Protein AF-0000000080260366 (afdb_homodimer)

Foldseek 3Di:
DLVVQLVVLVVQLVVLVVVLCCLVQALCPLPDPPVVHDPVSVVVNVVVCVVLLQLCSQVVDPVSVVLSVCCVPPVNVVSVVSNVLSVVQNVLSVLVVVVVCDPVSVVVNLPSLVVVLVSLLVQLVSLLVNLVVSLCCLQPPPCPPTPGHDDDNVSSVVVSVVSVVSNVVSPVSNVCSVPPSPRPDVCPVVVVVVVVVVVVVVVD/DLVVQLVVLVVQLVVLVVVLCCLVQALCPLPDPPVVHDPVSVVVNVVVCVVLLQLCSQVVDPVSVVLSVCCVPPVNVVSVVSNVLSVVQNVLSVLVVVVVCDPVSVVVNLPSLVVVLVSLLVQLVSLLVNLVVSLCCLQPPPCPPTPGHDDDNVSSVVVSVVSVVSNVVSPCSNVCSVPPSPRPDVCPVVVVVVVVVVVVVVVD

Solvent-accessible surface area (backbone atoms only — not comparable to full-atom values): 21091 Å² total; per-residue (Å²): 109,54,63,59,50,32,52,51,24,47,50,48,23,51,50,24,56,57,46,40,55,46,45,66,63,51,57,39,56,78,79,42,66,68,86,81,51,56,70,68,52,54,47,53,53,50,49,48,34,70,72,51,22,39,37,59,79,59,57,49,46,44,35,55,47,39,52,47,50,46,38,62,71,50,46,42,61,41,24,56,54,47,23,54,51,20,49,50,48,34,52,44,39,54,44,62,72,38,89,74,54,45,72,67,54,56,58,56,47,45,51,56,49,46,66,44,30,60,62,38,37,50,49,12,40,39,38,36,59,52,28,47,20,51,31,37,28,53,70,65,48,83,60,76,92,52,88,37,54,57,89,46,70,68,42,27,50,51,50,30,46,57,42,42,53,50,26,52,51,17,46,49,45,25,50,41,39,69,68,66,45,59,49,69,59,83,43,52,62,48,50,46,46,45,49,46,51,54,51,50,55,68,72,97,109,53,62,59,50,31,52,51,24,47,51,49,24,52,49,24,57,58,47,41,58,45,44,65,63,52,57,38,56,78,79,43,67,69,84,82,51,54,70,67,52,54,48,52,54,48,49,48,34,69,73,52,24,39,37,60,78,60,57,49,46,43,35,55,48,39,52,47,50,47,38,61,71,52,45,43,60,41,25,56,54,47,24,54,51,20,50,51,47,33,51,45,38,55,44,61,71,37,88,74,53,46,73,66,54,57,58,56,48,45,51,56,49,47,66,44,30,60,62,38,35,49,49,12,40,39,37,36,59,54,28,47,21,52,32,38,27,54,70,64,47,83,59,76,92,50,87,38,55,56,89,45,69,67,42,27,51,52,48,28,45,57,42,43,53,50,25,51,52,16,46,48,45,25,49,42,40,69,70,66,44,59,49,70,60,83,43,51,63,48,50,46,44,45,48,46,49,53,49,52,54,68,71,97

Organism: Ramazzottius varieornatus (NCBI:txid947166)

Nearest PDB structures (foldseek):
  7mfi-assembly2_C  TM=9.623E-01  e=1.686E-08  Bos taurus
  7m96-assembly1_A  TM=9.309E-01  e=1.144E-08  Bos taurus
  7m94-assembly1_A  TM=9.593E-01  e=3.489E-08  Bos taurus
  7mfi-assembly1_A  TM=9.374E-01  e=2.609E-08  Bos taurus
  7mfi-assembly2_C  TM=9.623E-01  e=1.911E-08  Bos taurus

Radius of gyration: 25.27 Å; Cα contacts (8 Å, |Δi|>4): 457; chains: 2; bounding box: 55×74×51 Å

InterPro domains:
  IPR016964 Sigma intracellular receptor 2 [PIRSF031032] (3-179)
  IPR033118 EXPERA domain [PF05241] (47-176)
  IPR033118 EXPERA domain [PS51751] (8-174)
  IPR051987 Sigma-2 receptor-like [PTHR31204] (3-183)

Secondary structure (DSSP, 8-state):
-HHHHHHHHHHHHHHHHHHHHHHHHTGGGGTS-GGGS-HHHHHHHHHHHHHH--HHHHH--HHHHHHHHHIIIIIHHHHHHHHHHHHHHHHHHHHHHSTT--HHHHHHHHHHHHHHHHHHHHHHHHHHHHHHHHHHHHHH---TT-SS--SSHHHHHHHHHHHHHHHHHHHHHHHIIIIIS------HHHHHHHHHHHHHHHH-/-HHHHHHHHHHHHHHHHHHHHHHHHTGGGGTS-GGGS-HHHHHHHHHHHHHH--HHHHH--HHHHHHHHHIIIIIHHHHHHHHHHHHHHHHHHHHHHSTT--HHHHHHHHHHHHHHHHHHHHHHHHHHHHHHHHHHHHHH---TT-SS--SSHHHHHHHHHHHHHHHHHHHHHHHIIIIIS------HHHHHHHHHHHHHHHH-

Structure (mmCIF, N/CA/C/O backbone):
data_AF-0000000080260366-model_v1
#
loop_
_entity.id
_entity.type
_entity.pdbx_description
1 polymer 'Sigma intracellular receptor 2'
#
loop_
_atom_site.group_PDB
_atom_site.id
_atom_site.type_symbol
_atom_site.label_atom_id
_atom_site.label_alt_id
_atom_site.label_comp_id
_atom_site.label_asym_id
_atom_site.label_entity_id
_atom_site.label_seq_id
_atom_site.pdbx_PDB_ins_code
_atom_site.Cartn_x
_atom_site.Cartn_y
_atom_site.Cartn_z
_atom_site.occupancy
_atom_site.B_iso_or_equiv
_atom_site.auth_seq_id
_atom_site.auth_comp_id
_atom_site.auth_asym_id
_atom_site.auth_atom_id
_atom_site.pdbx_PDB_model_num
ATOM 1 N N . MET A 1 1 ? -20.438 24.812 -2.152 1 64.56 1 MET A N 1
ATOM 2 C CA . MET A 1 1 ? -19.266 24.188 -1.558 1 64.56 1 MET A CA 1
ATOM 3 C C . MET A 1 1 ? -19.672 23.266 -0.408 1 64.56 1 MET A C 1
ATOM 5 O O . MET A 1 1 ? -19.203 22.125 -0.322 1 64.56 1 MET A O 1
ATOM 9 N N . ALA A 1 2 ? -20.688 23.719 0.215 1 70.38 2 ALA A N 1
ATOM 10 C CA . ALA A 1 2 ? -21.172 22.922 1.343 1 70.38 2 ALA A CA 1
ATOM 11 C C . ALA A 1 2 ? -21.938 21.703 0.863 1 70.38 2 ALA A C 1
ATOM 13 O O . ALA A 1 2 ? -21.781 20.609 1.421 1 70.38 2 ALA A O 1
ATOM 14 N N . SER A 1 3 ? -22.594 21.875 -0.215 1 75.62 3 SER A N 1
ATOM 15 C CA . SER A 1 3 ? -23.375 20.766 -0.734 1 75.62 3 SER A CA 1
ATOM 16 C C . SER A 1 3 ? -22.469 19.656 -1.281 1 75.62 3 SER A C 1
ATOM 18 O O . SER A 1 3 ? -22.734 18.469 -1.064 1 75.62 3 SER A O 1
ATOM 20 N N . PHE A 1 4 ? -21.5 20.078 -1.993 1 81.81 4 PHE A N 1
ATOM 21 C CA . PHE A 1 4 ? -20.562 19.109 -2.557 1 81.81 4 PHE A CA 1
ATOM 22 C C . PHE A 1 4 ? -19.828 18.359 -1.45 1 81.81 4 PHE A C 1
ATOM 24 O O . PHE A 1 4 ? -19.625 17.156 -1.547 1 81.81 4 PHE A O 1
ATOM 31 N N . ARG A 1 5 ? -19.484 19.094 -0.458 1 82.75 5 ARG A N 1
ATOM 32 C CA . ARG A 1 5 ? -18.797 18.469 0.668 1 82.75 5 ARG A CA 1
ATOM 33 C C . ARG A 1 5 ? -19.719 17.484 1.395 1 82.75 5 ARG A C 1
ATOM 35 O O . ARG A 1 5 ? -19.266 16.406 1.817 1 82.75 5 ARG A O 1
ATOM 42 N N . ARG A 1 6 ? -20.906 17.875 1.489 1 87.5 6 ARG A N 1
ATOM 43 C CA . ARG A 1 6 ? -21.875 17 2.127 1 87.5 6 ARG A CA 1
ATOM 44 C C . ARG A 1 6 ? -22.078 15.727 1.306 1 87.5 6 ARG A C 1
ATOM 46 O O . ARG A 1 6 ? -22.156 14.625 1.86 1 87.5 6 ARG A O 1
ATOM 53 N N . ALA A 1 7 ? -22.234 15.891 0.052 1 92.75 7 ALA A N 1
ATOM 54 C CA . ALA A 1 7 ? -22.391 14.734 -0.833 1 92.75 7 ALA A CA 1
ATOM 55 C C . ALA A 1 7 ? -21.188 13.805 -0.747 1 92.75 7 ALA A C 1
ATOM 57 O O . ALA A 1 7 ? -21.344 12.586 -0.702 1 92.75 7 ALA A O 1
ATOM 58 N N . ARG A 1 8 ? -20.047 14.383 -0.772 1 92.56 8 ARG A N 1
ATOM 59 C CA . ARG A 1 8 ? -18.812 13.617 -0.675 1 92.56 8 ARG A CA 1
ATOM 60 C C . ARG A 1 8 ? -18.734 12.852 0.642 1 92.56 8 ARG A C 1
ATOM 62 O O . ARG A 1 8 ? -18.469 11.648 0.652 1 92.56 8 ARG A O 1
ATOM 69 N N . ASP A 1 9 ? -19 13.555 1.718 1 93.31 9 ASP A N 1
ATOM 70 C CA . ASP A 1 9 ? -18.938 12.914 3.025 1 93.31 9 ASP A CA 1
ATOM 71 C C . ASP A 1 9 ? -20.031 11.859 3.18 1 93.31 9 ASP A C 1
ATOM 73 O O . ASP A 1 9 ? -19.828 10.836 3.844 1 93.31 9 ASP A O 1
ATOM 77 N N . THR A 1 10 ? -21.141 12.133 2.58 1 96 10 THR A N 1
ATOM 78 C CA . THR A 1 10 ? -22.203 11.133 2.57 1 96 10 THR A CA 1
ATOM 79 C C . THR A 1 10 ? -21.766 9.883 1.806 1 96 10 THR A C 1
ATOM 81 O O . THR A 1 10 ? -21.984 8.766 2.26 1 96 10 THR A O 1
ATOM 84 N N . PHE A 1 11 ? -21.156 10.07 0.649 1 97.12 11 PHE A N 1
ATOM 85 C CA . PHE A 1 11 ? -20.625 8.961 -0.125 1 97.12 11 PHE A CA 1
ATOM 86 C C . PHE A 1 11 ? -19.641 8.148 0.705 1 97.12 11 PHE A C 1
ATOM 88 O O . PHE A 1 11 ? -19.703 6.918 0.733 1 97.12 11 PHE A O 1
ATOM 95 N N . TYR A 1 12 ? -18.734 8.844 1.365 1 96.81 12 TYR A N 1
ATOM 96 C CA . TYR A 1 12 ? -17.734 8.156 2.189 1 96.81 12 TYR A CA 1
ATOM 97 C C . TYR A 1 12 ? -18.422 7.363 3.301 1 96.81 12 TYR A C 1
ATOM 99 O O . TYR A 1 12 ? -18.047 6.215 3.566 1 96.81 12 TYR A O 1
ATOM 107 N N . ALA A 1 13 ? -19.406 7.973 3.967 1 97.19 13 ALA A N 1
ATOM 108 C CA . ALA A 1 13 ? -20.109 7.305 5.062 1 97.19 13 ALA A CA 1
ATOM 109 C C . ALA A 1 13 ? -20.781 6.02 4.582 1 97.19 13 ALA A C 1
ATOM 111 O O . ALA A 1 13 ? -20.672 4.977 5.234 1 97.19 13 ALA A O 1
ATOM 112 N N . ILE A 1 14 ? -21.422 6.074 3.473 1 98 14 ILE A N 1
ATOM 113 C CA . ILE A 1 14 ? -22.094 4.91 2.912 1 98 14 ILE A CA 1
ATOM 114 C C . ILE A 1 14 ? -21.078 3.842 2.541 1 98 14 ILE A C 1
ATOM 116 O O . ILE A 1 14 ? -21.281 2.658 2.816 1 98 14 ILE A O 1
ATOM 120 N N . TYR A 1 15 ? -20.031 4.223 1.928 1 98.25 15 TYR A N 1
ATOM 121 C CA . TYR A 1 15 ? -18.969 3.305 1.525 1 98.25 15 TYR A CA 1
ATOM 122 C C . TYR A 1 15 ? -18.406 2.553 2.729 1 98.25 15 TYR A C 1
ATOM 124 O O . TYR A 1 15 ? -18.297 1.326 2.703 1 98.25 15 TYR A O 1
ATOM 132 N N . TYR A 1 16 ? -18.031 3.287 3.771 1 98.12 16 TYR A N 1
ATOM 133 C CA . TYR A 1 16 ? -17.453 2.652 4.953 1 98.12 16 TYR A CA 1
ATOM 134 C C . TYR A 1 16 ? -18.469 1.747 5.637 1 98.12 16 TYR A C 1
ATOM 136 O O . TYR A 1 16 ? -18.125 0.656 6.098 1 98.12 16 TYR A O 1
ATOM 144 N N . LEU A 1 17 ? -19.703 2.248 5.637 1 97.62 17 LEU A N 1
ATOM 145 C CA . LEU A 1 17 ? -20.75 1.486 6.289 1 97.62 17 LEU A CA 1
ATOM 146 C C . LEU A 1 17 ? -20.984 0.156 5.578 1 97.62 17 LEU A C 1
ATOM 148 O O . LEU A 1 17 ? -21.109 -0.884 6.227 1 97.62 17 LEU A O 1
ATOM 152 N N . ILE A 1 18 ? -20.969 0.14 4.262 1 96.94 18 ILE A N 1
ATOM 153 C CA . ILE A 1 18 ? -21.25 -1.059 3.477 1 96.94 18 ILE A CA 1
ATOM 154 C C . ILE A 1 18 ? -20.047 -1.987 3.502 1 96.94 18 ILE A C 1
ATOM 156 O O . ILE A 1 18 ? -20.188 -3.211 3.551 1 96.94 18 ILE A O 1
ATOM 160 N N . HIS A 1 19 ? -18.891 -1.438 3.459 1 97.12 19 HIS A N 1
ATOM 161 C CA . HIS A 1 19 ? -17.672 -2.236 3.357 1 97.12 19 HIS A CA 1
ATOM 162 C C . HIS A 1 19 ? -17.359 -2.939 4.676 1 97.12 19 HIS A C 1
ATOM 164 O O . HIS A 1 19 ? -16.734 -4.008 4.684 1 97.12 19 HIS A O 1
ATOM 170 N N . LEU A 1 20 ? -17.844 -2.348 5.754 1 97.5 20 LEU A N 1
ATOM 171 C CA . LEU A 1 20 ? -17.562 -2.895 7.078 1 97.5 20 LEU A CA 1
ATOM 172 C C . LEU A 1 20 ? -18.125 -4.305 7.211 1 97.5 20 LEU A C 1
ATOM 174 O O . LEU A 1 20 ? -17.375 -5.258 7.441 1 97.5 20 LEU A O 1
ATOM 178 N N . PRO A 1 21 ? -19.391 -4.578 6.984 1 96.62 21 PRO A N 1
ATOM 179 C CA . PRO A 1 21 ? -19.875 -5.949 7.105 1 96.62 21 PRO A CA 1
ATOM 180 C C . PRO A 1 21 ? -19.344 -6.871 6.012 1 96.62 21 PRO A C 1
ATOM 182 O O . PRO A 1 21 ? -19.156 -8.062 6.246 1 96.62 21 PRO A O 1
ATOM 185 N N . ILE A 1 22 ? -19.078 -6.379 4.84 1 96.5 22 ILE A N 1
ATOM 186 C CA . ILE A 1 22 ? -18.547 -7.199 3.758 1 96.5 22 ILE A CA 1
ATOM 187 C C . ILE A 1 22 ? -17.172 -7.738 4.152 1 96.5 22 ILE A C 1
ATOM 189 O O . ILE A 1 22 ? -16.891 -8.93 3.988 1 96.5 22 ILE A O 1
ATOM 193 N N . SER A 1 23 ? -16.328 -6.848 4.68 1 97.88 23 SER A N 1
ATOM 194 C CA . SER A 1 23 ? -14.984 -7.262 5.09 1 97.88 23 SER A CA 1
ATOM 195 C C . SER A 1 23 ? -15.047 -8.258 6.246 1 97.88 23 SER A C 1
ATOM 197 O O . SER A 1 23 ? -14.352 -9.273 6.234 1 97.88 23 SER A O 1
ATOM 199 N N . ILE A 1 24 ? -15.945 -8.078 7.184 1 97.81 24 ILE A N 1
ATOM 200 C CA . ILE A 1 24 ? -15.992 -8.875 8.406 1 97.81 24 ILE A CA 1
ATOM 201 C C . ILE A 1 24 ? -16.672 -10.211 8.117 1 97.81 24 ILE A C 1
ATOM 203 O O . ILE A 1 24 ? -16.266 -11.25 8.641 1 97.81 24 ILE A O 1
ATOM 207 N N . LEU A 1 25 ? -17.656 -10.211 7.211 1 97.69 25 LEU A N 1
ATOM 208 C CA . LEU A 1 25 ? -18.484 -11.398 7.051 1 97.69 25 LEU A CA 1
ATOM 209 C C . LEU A 1 25 ? -18.047 -12.211 5.84 1 97.69 25 LEU A C 1
ATOM 211 O O . LEU A 1 25 ? -18.281 -13.422 5.781 1 97.69 25 LEU A O 1
ATOM 215 N N . PHE A 1 26 ? -17.406 -11.562 4.891 1 97.5 26 PHE A N 1
ATOM 216 C CA . PHE A 1 26 ? -17.094 -12.273 3.65 1 97.5 26 PHE A CA 1
ATOM 217 C C . PHE A 1 26 ? -15.594 -12.391 3.453 1 97.5 26 PHE A C 1
ATOM 219 O O . PHE A 1 26 ? -15.055 -13.5 3.436 1 97.5 26 PHE A O 1
ATOM 226 N N . ASP A 1 27 ? -14.906 -11.258 3.447 1 97.88 27 ASP A N 1
ATOM 227 C CA . ASP A 1 27 ? -13.469 -11.305 3.191 1 97.88 27 ASP A CA 1
ATOM 228 C C . ASP A 1 27 ? -12.734 -12.062 4.301 1 97.88 27 ASP A C 1
ATOM 230 O O . ASP A 1 27 ? -11.75 -12.758 4.039 1 97.88 27 ASP A O 1
ATOM 234 N N . SER A 1 28 ? -13.242 -11.984 5.461 1 98.31 28 SER A N 1
ATOM 235 C CA . SER A 1 28 ? -12.57 -12.602 6.602 1 98.31 28 SER A CA 1
ATOM 236 C C . SER A 1 28 ? -12.625 -14.125 6.52 1 98.31 28 SER A C 1
ATOM 238 O O . SER A 1 28 ? -11.844 -14.82 7.172 1 98.31 28 SER A O 1
ATOM 240 N N . GLN A 1 29 ? -13.508 -14.703 5.699 1 98.38 29 GLN A N 1
ATOM 241 C CA . GLN A 1 29 ? -13.617 -16.141 5.52 1 98.38 29 GLN A CA 1
ATOM 242 C C . GLN A 1 29 ? -12.328 -16.734 4.953 1 98.38 29 GLN A C 1
ATOM 244 O O . GLN A 1 29 ? -12.07 -17.922 5.094 1 98.38 29 GLN A O 1
ATOM 249 N N . LEU A 1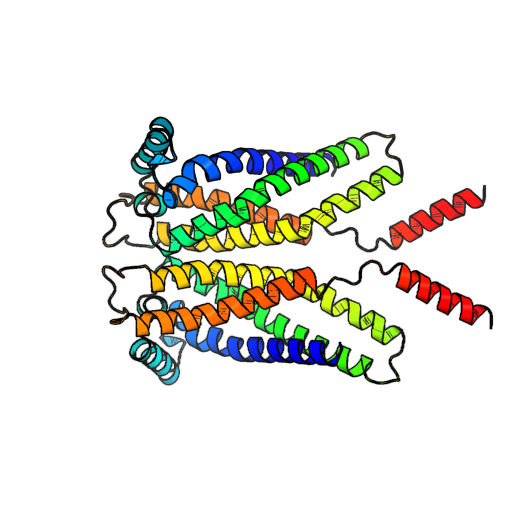 30 ? -11.547 -15.906 4.367 1 98.06 30 LEU A N 1
ATOM 250 C CA . LEU A 1 30 ? -10.328 -16.375 3.715 1 98.06 30 LEU A CA 1
ATOM 251 C C . LEU A 1 30 ? -9.227 -16.625 4.738 1 98.06 30 LEU A C 1
ATOM 253 O O . LEU A 1 30 ? -8.25 -17.328 4.445 1 98.06 30 LEU A O 1
ATOM 257 N N . ILE A 1 31 ? -9.375 -16.062 5.93 1 97.75 31 ILE A N 1
ATOM 258 C CA . ILE A 1 31 ? -8.242 -16.188 6.84 1 97.75 31 ILE A CA 1
ATOM 259 C C . ILE A 1 31 ? -8.703 -16.812 8.156 1 97.75 31 ILE A C 1
ATOM 261 O O . ILE A 1 31 ? -7.875 -17.219 8.977 1 97.75 31 ILE A O 1
ATOM 265 N N . PHE A 1 32 ? -9.953 -16.938 8.398 1 97.94 32 PHE A N 1
ATOM 266 C CA . PHE A 1 32 ? -10.453 -17.547 9.625 1 97.94 32 PHE A CA 1
ATOM 267 C C . PHE A 1 32 ? -11.102 -18.891 9.336 1 97.94 32 PHE A C 1
ATOM 269 O O . PHE A 1 32 ? -11.508 -19.156 8.203 1 97.94 32 PHE A O 1
ATOM 276 N N . PRO A 1 33 ? -11.227 -19.719 10.352 1 97.62 33 PRO A N 1
ATOM 277 C CA . PRO A 1 33 ? -11.859 -21.031 10.148 1 97.62 33 PRO A CA 1
ATOM 278 C C . PRO A 1 33 ? -13.305 -20.922 9.68 1 97.62 33 PRO A C 1
ATOM 280 O O . PRO A 1 33 ? -14.039 -20.031 10.148 1 97.62 33 PRO A O 1
ATOM 283 N N . MET A 1 34 ? -13.648 -21.812 8.844 1 95.75 34 MET A N 1
ATOM 284 C CA . MET A 1 34 ? -14.992 -21.812 8.273 1 95.75 34 MET A CA 1
ATOM 285 C C . MET A 1 34 ? -16.047 -22.016 9.352 1 95.75 34 MET A C 1
ATOM 287 O O . MET A 1 34 ? -17.188 -21.578 9.203 1 95.75 34 MET A O 1
ATOM 291 N N . SER A 1 35 ? -15.711 -22.609 10.438 1 97.31 35 SER A N 1
ATOM 292 C CA . SER A 1 35 ? -16.641 -22.906 11.523 1 97.31 35 SER A CA 1
ATOM 293 C C . SER A 1 35 ? -17.125 -21.625 12.195 1 97.31 35 SER A C 1
ATOM 295 O O . SER A 1 35 ? -18.125 -21.656 12.922 1 97.31 35 SER A O 1
ATOM 297 N N . TRP A 1 36 ? -16.375 -20.516 11.984 1 97.81 36 TRP A N 1
ATOM 298 C CA . TRP A 1 36 ? -16.766 -19.25 12.586 1 97.81 36 TRP A CA 1
ATOM 299 C C . TRP A 1 36 ? -17.922 -18.625 11.828 1 97.81 36 TRP A C 1
ATOM 301 O O . TRP A 1 36 ? -18.547 -17.672 12.305 1 97.81 36 TRP A O 1
ATOM 311 N N . PHE A 1 37 ? -18.328 -19.219 10.672 1 98.12 37 PHE A N 1
ATOM 312 C CA . PHE A 1 37 ? -19.312 -18.578 9.805 1 98.12 37 PHE A CA 1
ATOM 313 C C . PHE A 1 37 ? -20.516 -19.484 9.586 1 98.12 37 PHE A C 1
ATOM 315 O O . PHE A 1 37 ? -20.375 -20.719 9.562 1 98.12 37 PHE A O 1
ATOM 322 N N . SER A 1 38 ? -21.672 -18.891 9.398 1 97.62 38 SER A N 1
ATOM 323 C CA . SER A 1 38 ? -22.891 -19.672 9.109 1 97.62 38 SER A CA 1
ATOM 324 C C . SER A 1 38 ? -22.844 -20.266 7.711 1 97.62 38 SER A C 1
ATOM 326 O O . SER A 1 38 ? -22.188 -19.719 6.82 1 97.62 38 SER A O 1
ATOM 328 N N . PRO A 1 39 ? -23.578 -21.281 7.492 1 97.75 39 PRO A N 1
ATOM 329 C CA . PRO A 1 39 ? -23.656 -21.875 6.156 1 97.75 39 PRO A CA 1
ATOM 330 C C . PRO A 1 39 ? -24.156 -20.906 5.102 1 97.75 39 PRO A C 1
ATOM 332 O O . PRO A 1 39 ? -23.734 -20.953 3.945 1 97.75 39 PRO A O 1
ATOM 335 N N . THR A 1 40 ? -25.031 -20.031 5.535 1 97.88 40 THR A N 1
ATOM 336 C CA . THR A 1 40 ? -25.594 -19.047 4.605 1 97.88 40 THR A CA 1
ATOM 337 C C . THR A 1 40 ? -24.5 -18.109 4.102 1 97.88 40 THR A C 1
ATOM 339 O O . THR A 1 40 ? -24.438 -17.812 2.906 1 97.88 40 THR A O 1
ATOM 342 N N . LEU A 1 41 ? -23.641 -17.719 4.938 1 97.88 41 LEU A N 1
ATOM 343 C CA . LEU A 1 41 ? -22.547 -16.828 4.562 1 97.88 41 LEU A CA 1
ATOM 344 C C . LEU A 1 41 ? -21.547 -17.562 3.668 1 97.88 41 LEU A C 1
ATOM 346 O O . LEU A 1 41 ? -21.078 -17 2.676 1 97.88 41 LEU A O 1
ATOM 350 N N . LEU A 1 42 ? -21.266 -18.734 4.023 1 98.19 42 LEU A N 1
ATOM 351 C CA . LEU A 1 42 ? -20.344 -19.531 3.223 1 98.19 42 LEU A CA 1
ATOM 352 C C . LEU A 1 42 ? -20.922 -19.781 1.828 1 98.19 42 LEU A C 1
ATOM 354 O O . LEU A 1 42 ? -20.188 -19.75 0.839 1 98.19 42 LEU A O 1
ATOM 358 N N . HIS A 1 43 ? -22.203 -19.969 1.803 1 97.75 43 HIS A N 1
ATOM 359 C CA . HIS A 1 43 ? -22.859 -20.188 0.521 1 97.75 43 HIS A CA 1
ATOM 360 C C . HIS A 1 43 ? -22.781 -18.938 -0.352 1 97.75 43 HIS A C 1
ATOM 362 O O . HIS A 1 43 ? -22.625 -19.031 -1.57 1 97.75 43 HIS A O 1
ATOM 368 N N . GLN A 1 44 ? -22.922 -17.797 0.278 1 97.31 44 GLN A N 1
ATOM 369 C CA . GLN A 1 44 ? -22.812 -16.547 -0.478 1 97.31 44 GLN A CA 1
ATOM 370 C C . GLN A 1 44 ? -21.438 -16.375 -1.089 1 97.31 44 GLN A C 1
ATOM 372 O O . GLN A 1 44 ? -21.297 -15.898 -2.215 1 97.31 44 GLN A O 1
ATOM 377 N N . SER A 1 45 ? -20.391 -16.734 -0.405 1 97.44 45 SER A N 1
ATOM 378 C CA . SER A 1 45 ? -19.031 -16.672 -0.939 1 97.44 45 SER A CA 1
ATOM 379 C C . SER A 1 45 ? -18.859 -17.672 -2.084 1 97.44 45 SER A C 1
ATOM 381 O O . SER A 1 45 ? -18.203 -17.359 -3.084 1 97.44 45 SER A O 1
ATOM 383 N N . ASP A 1 46 ? -19.438 -18.828 -1.928 1 97.44 46 ASP A N 1
ATOM 384 C CA . ASP A 1 46 ? -19.391 -19.828 -2.992 1 97.44 46 ASP A CA 1
ATOM 385 C C . ASP A 1 46 ? -20.078 -19.312 -4.254 1 97.44 46 ASP A C 1
ATOM 387 O O . ASP A 1 46 ? -19.594 -19.547 -5.367 1 97.44 46 ASP A O 1
ATOM 391 N N . LEU A 1 47 ? -21.203 -18.688 -4.035 1 97.88 47 LEU A N 1
ATOM 392 C CA . LEU A 1 47 ? -21.922 -18.094 -5.164 1 97.88 47 LEU A CA 1
ATOM 393 C C . LEU A 1 47 ? -21.078 -17.047 -5.867 1 97.88 47 LEU A C 1
ATOM 395 O O . LEU A 1 47 ? -21.047 -16.984 -7.098 1 97.88 47 LEU A O 1
ATOM 399 N N . TYR A 1 48 ? -20.422 -16.219 -5.105 1 97.62 48 TYR A N 1
ATOM 400 C CA . TYR A 1 48 ? -19.531 -15.211 -5.676 1 97.62 48 TYR A CA 1
ATOM 401 C C . TYR A 1 48 ? -18.453 -15.859 -6.531 1 97.62 48 TYR A C 1
ATOM 403 O O . TYR A 1 48 ? -18.203 -15.43 -7.664 1 97.62 48 TYR A O 1
ATOM 411 N N . ILE A 1 49 ? -17.812 -16.875 -6.055 1 97.75 49 ILE A N 1
ATOM 412 C CA . ILE A 1 49 ? -16.719 -17.562 -6.75 1 97.75 49 ILE A CA 1
ATOM 413 C C . ILE A 1 49 ? -17.25 -18.219 -8.023 1 97.75 49 ILE A C 1
ATOM 415 O O . ILE A 1 49 ? -16.625 -18.141 -9.078 1 97.75 49 ILE A O 1
ATOM 419 N N . ARG A 1 50 ? -18.375 -18.781 -7.953 1 96.62 50 ARG A N 1
ATOM 420 C CA . ARG A 1 50 ? -18.984 -19.453 -9.102 1 96.62 50 ARG A CA 1
ATOM 421 C C . ARG A 1 50 ? -19.391 -18.438 -10.172 1 96.62 50 ARG A C 1
ATOM 423 O O . ARG A 1 50 ? -19.219 -18.688 -11.367 1 96.62 50 ARG A O 1
ATOM 430 N N . ASN A 1 51 ? -19.938 -17.344 -9.695 1 96.81 51 ASN A N 1
ATOM 431 C CA . ASN A 1 51 ? -20.469 -16.344 -10.625 1 96.81 51 ASN A CA 1
ATOM 432 C C . ASN A 1 51 ? -19.359 -15.531 -11.289 1 96.81 51 ASN A C 1
ATOM 434 O O . ASN A 1 51 ? -19.438 -15.227 -12.477 1 96.81 51 ASN A O 1
ATOM 438 N N . PHE A 1 52 ? -18.375 -15.219 -10.492 1 97 52 PHE A N 1
ATOM 439 C CA . PHE A 1 52 ? -17.375 -14.281 -11.008 1 97 52 PHE A CA 1
ATOM 440 C C . PHE A 1 52 ? -16.078 -15 -11.344 1 97 52 PHE A C 1
ATOM 442 O O . PHE A 1 52 ? -15.242 -14.469 -12.078 1 97 52 PHE A O 1
ATOM 449 N N . LYS A 1 53 ? -15.812 -16.156 -10.789 1 97.88 53 LYS A N 1
ATOM 450 C CA . LYS A 1 53 ? -14.617 -16.953 -11.039 1 97.88 53 LYS A CA 1
ATOM 451 C C . LYS A 1 53 ? -13.352 -16.156 -10.711 1 97.88 53 LYS A C 1
ATOM 453 O O . LYS A 1 53 ? -12.383 -16.172 -11.477 1 97.88 53 LYS A O 1
ATOM 458 N N . ASP A 1 54 ? -13.461 -15.43 -9.633 1 98.12 54 ASP A N 1
ATOM 459 C CA . ASP A 1 54 ? -12.344 -14.625 -9.141 1 98.12 54 ASP A CA 1
ATOM 460 C C . ASP A 1 54 ? -11.211 -15.516 -8.625 1 98.12 54 ASP A C 1
ATOM 462 O O . ASP A 1 54 ? -11.359 -16.188 -7.602 1 98.12 54 ASP A O 1
ATOM 466 N N . PRO A 1 55 ? -10.086 -15.469 -9.32 1 97.88 55 PRO A N 1
ATOM 467 C CA . PRO A 1 55 ? -9.016 -16.391 -8.914 1 97.88 55 PRO A CA 1
ATOM 468 C C . PRO A 1 55 ? -8.391 -16.016 -7.574 1 97.88 55 PRO A C 1
ATOM 470 O O . PRO A 1 55 ? -7.82 -16.859 -6.891 1 97.88 55 PRO A O 1
ATOM 473 N N . LEU A 1 56 ? -8.469 -14.773 -7.211 1 98.06 56 LEU A N 1
ATOM 474 C CA . LEU A 1 56 ? -7.898 -14.352 -5.938 1 98.06 56 LEU A CA 1
ATOM 475 C C . LEU A 1 56 ? -8.727 -14.859 -4.77 1 98.06 56 LEU A C 1
ATOM 477 O O . LEU A 1 56 ? -8.188 -15.438 -3.822 1 98.06 56 LEU A O 1
ATOM 481 N N . VAL A 1 57 ? -10 -14.703 -4.891 1 98.25 57 VAL A N 1
ATOM 482 C CA . VAL A 1 57 ? -10.883 -15.133 -3.812 1 98.25 57 VAL A CA 1
ATOM 483 C C . VAL A 1 57 ? -11 -16.656 -3.814 1 98.25 57 VAL A C 1
ATOM 485 O O . VAL A 1 57 ? -11.016 -17.281 -2.754 1 98.25 57 VAL A O 1
ATOM 488 N N . GLY A 1 58 ? -11.023 -17.234 -4.949 1 97.69 58 GLY A N 1
ATOM 489 C CA . GLY A 1 58 ? -11.242 -18.672 -5.074 1 97.69 58 GLY A CA 1
ATOM 490 C C . GLY A 1 58 ? -10.031 -19.5 -4.695 1 97.69 58 GLY A C 1
ATOM 491 O O . GLY A 1 58 ? -10.164 -20.578 -4.109 1 97.69 58 GLY A O 1
ATOM 492 N N . ASN A 1 59 ? -8.828 -19 -5.062 1 96.5 59 ASN A N 1
ATOM 493 C CA . ASN A 1 59 ? -7.617 -19.781 -4.824 1 96.5 59 ASN A CA 1
ATOM 494 C C . ASN A 1 59 ? -6.852 -19.266 -3.611 1 96.5 59 ASN A C 1
ATOM 496 O O . ASN A 1 59 ? -6.004 -19.969 -3.061 1 96.5 59 ASN A O 1
ATOM 500 N N . ALA A 1 60 ? -7.031 -18 -3.234 1 96.25 60 ALA A N 1
ATOM 501 C CA . ALA A 1 60 ? -6.461 -17.359 -2.047 1 96.25 60 ALA A CA 1
ATOM 502 C C . ALA A 1 60 ? -4.945 -17.547 -2.012 1 96.25 60 ALA A C 1
ATOM 504 O O . ALA A 1 60 ? -4.391 -18.047 -1.028 1 96.25 60 ALA A O 1
ATOM 505 N N . PRO A 1 61 ? -4.305 -17.094 -3.062 1 95.88 61 PRO A N 1
ATOM 506 C CA . PRO A 1 61 ? -2.846 -17.203 -3.014 1 95.88 61 PRO A CA 1
ATOM 507 C C . PRO A 1 61 ? -2.236 -16.469 -1.825 1 95.88 61 PRO A C 1
ATOM 509 O O . PRO A 1 61 ? -2.824 -15.508 -1.322 1 95.88 61 PRO A O 1
ATOM 512 N N . ALA A 1 62 ? -1.076 -16.844 -1.46 1 95.62 62 ALA A N 1
ATOM 513 C CA . ALA A 1 62 ? -0.442 -16.375 -0.226 1 95.62 62 ALA A CA 1
ATOM 514 C C . ALA A 1 62 ? -0.32 -14.859 -0.201 1 95.62 62 ALA A C 1
ATOM 516 O O . ALA A 1 62 ? -0.609 -14.227 0.815 1 95.62 62 ALA A O 1
ATOM 517 N N . TRP A 1 63 ? 0.185 -14.312 -1.279 1 97.38 63 TRP A N 1
ATOM 518 C CA . TRP A 1 63 ? 0.376 -12.867 -1.313 1 97.38 63 TRP A CA 1
ATOM 519 C C . TRP A 1 63 ? -0.95 -12.141 -1.129 1 97.38 63 TRP A C 1
ATOM 521 O O . TRP A 1 63 ? -1 -11.07 -0.509 1 97.38 63 TRP A O 1
ATOM 531 N N . PHE A 1 64 ? -2.078 -12.695 -1.633 1 98.31 64 PHE A N 1
ATOM 532 C CA . PHE A 1 64 ? -3.404 -12.102 -1.486 1 98.31 64 PHE A CA 1
ATOM 533 C C . PHE A 1 64 ? -3.891 -12.219 -0.045 1 98.31 64 PHE A C 1
ATOM 535 O O . PHE A 1 64 ? -4.527 -11.297 0.473 1 98.31 64 PHE A O 1
ATOM 542 N N . LEU A 1 65 ? -3.588 -13.273 0.604 1 98 65 LEU A N 1
ATOM 543 C CA . LEU A 1 65 ? -3.982 -13.453 1.996 1 98 65 LEU A CA 1
ATOM 544 C C . LEU A 1 65 ? -3.373 -12.367 2.877 1 98 65 LEU A C 1
ATOM 546 O O . LEU A 1 65 ? -4 -11.914 3.838 1 98 65 LEU A O 1
ATOM 550 N N . ALA A 1 66 ? -2.164 -11.977 2.566 1 98.12 66 ALA A N 1
ATOM 551 C CA . ALA A 1 66 ? -1.556 -10.875 3.303 1 98.12 66 ALA A CA 1
ATOM 552 C C . ALA A 1 66 ? -2.393 -9.602 3.176 1 98.12 66 ALA A C 1
ATOM 554 O O . ALA A 1 66 ? -2.543 -8.852 4.145 1 98.12 66 ALA A O 1
ATOM 555 N N . SER A 1 67 ? -2.904 -9.383 2.014 1 98.19 67 SER A N 1
ATOM 556 C CA . SER A 1 67 ? -3.766 -8.227 1.796 1 98.19 67 SER A CA 1
ATOM 557 C C . SER A 1 67 ? -5.043 -8.32 2.625 1 98.19 67 SER A C 1
ATOM 559 O O . SER A 1 67 ? -5.559 -7.309 3.102 1 98.19 67 SER A O 1
ATOM 561 N N . ILE A 1 68 ? -5.555 -9.523 2.748 1 98.62 68 ILE A N 1
ATOM 562 C CA . ILE A 1 68 ? -6.758 -9.727 3.549 1 98.62 68 ILE A CA 1
ATOM 563 C C . ILE A 1 68 ? -6.449 -9.453 5.02 1 98.62 68 ILE A C 1
ATOM 565 O O . ILE A 1 68 ? -7.27 -8.875 5.734 1 98.62 68 ILE A O 1
ATOM 569 N N . TYR A 1 69 ? -5.34 -9.852 5.48 1 98.25 69 TYR A N 1
ATOM 570 C CA . TYR A 1 69 ? -4.934 -9.531 6.848 1 98.25 69 TYR A CA 1
ATOM 571 C C . TYR A 1 69 ? -4.875 -8.023 7.059 1 98.25 69 TYR A C 1
ATOM 573 O O . TYR A 1 69 ? -5.34 -7.516 8.078 1 98.25 69 TYR A O 1
ATOM 581 N N . ILE A 1 70 ? -4.281 -7.332 6.121 1 98.31 70 ILE A N 1
ATOM 582 C CA . ILE A 1 70 ? -4.227 -5.875 6.199 1 98.31 70 ILE A CA 1
ATOM 583 C C . ILE A 1 70 ? -5.645 -5.309 6.258 1 98.31 70 ILE A C 1
ATOM 585 O O . ILE A 1 70 ? -5.922 -4.391 7.035 1 98.31 70 ILE A O 1
ATOM 589 N N . GLU A 1 71 ? -6.48 -5.852 5.457 1 98.25 71 GLU A N 1
ATOM 590 C CA . GLU A 1 71 ? -7.867 -5.398 5.43 1 98.25 71 GLU A CA 1
ATOM 591 C C . GLU A 1 71 ? -8.531 -5.574 6.793 1 98.25 71 GLU A C 1
ATOM 593 O O . GLU A 1 71 ? -9.094 -4.629 7.344 1 98.25 71 GLU A O 1
ATOM 598 N N . ILE A 1 72 ? -8.398 -6.719 7.316 1 98.19 72 ILE A N 1
ATOM 599 C CA . ILE A 1 72 ? -9.148 -7.07 8.516 1 98.19 72 ILE A CA 1
ATOM 600 C C . ILE A 1 72 ? -8.57 -6.332 9.719 1 98.19 72 ILE A C 1
ATOM 602 O O . ILE A 1 72 ? -9.32 -5.844 10.57 1 98.19 72 ILE A O 1
ATOM 606 N N . PHE A 1 73 ? -7.309 -6.094 9.766 1 96.81 73 PHE A N 1
ATOM 607 C CA . PHE A 1 73 ? -6.719 -5.598 11.008 1 96.81 73 PHE A CA 1
ATOM 608 C C . PHE A 1 73 ? -6.418 -4.109 10.906 1 96.81 73 PHE A C 1
ATOM 610 O O . PHE A 1 73 ? -6.262 -3.43 11.922 1 96.81 73 PHE A O 1
ATOM 617 N N . LEU A 1 74 ? -6.312 -3.605 9.742 1 96.69 74 LEU A N 1
ATOM 618 C CA . LEU A 1 74 ? -6.008 -2.186 9.609 1 96.69 74 LEU A CA 1
ATOM 619 C C . LEU A 1 74 ? -7.176 -1.44 8.961 1 96.69 74 LEU A C 1
ATOM 621 O O . LEU A 1 74 ? -7.602 -0.397 9.461 1 96.69 74 LEU A O 1
ATOM 625 N N . MET A 1 75 ? -7.742 -1.963 7.961 1 97.81 75 MET A N 1
ATOM 626 C CA . MET A 1 75 ? -8.758 -1.232 7.203 1 97.81 75 MET A CA 1
ATOM 627 C C . MET A 1 75 ? -10.109 -1.291 7.906 1 97.81 75 MET A C 1
ATOM 629 O O . MET A 1 75 ? -10.844 -0.303 7.93 1 97.81 75 MET A O 1
ATOM 633 N N . VAL A 1 76 ? -10.445 -2.443 8.453 1 98.06 76 VAL A N 1
ATOM 634 C CA . VAL A 1 76 ? -11.742 -2.592 9.109 1 98.06 76 VAL A CA 1
ATOM 635 C C . VAL A 1 76 ? -11.844 -1.605 10.273 1 98.06 76 VAL A C 1
ATOM 637 O O . VAL A 1 76 ? -12.812 -0.855 10.383 1 98.06 76 VAL A O 1
ATOM 640 N N . PRO A 1 77 ? -10.859 -1.508 11.219 1 97.5 77 PRO A N 1
ATOM 641 C CA . PRO A 1 77 ? -10.922 -0.45 12.227 1 97.5 77 PRO A CA 1
ATOM 642 C C . PRO A 1 77 ? -11.07 0.942 11.617 1 97.5 77 PRO A C 1
ATOM 644 O O . PRO A 1 77 ? -11.789 1.783 12.156 1 97.5 77 PRO A O 1
ATOM 647 N N . PHE A 1 78 ? -10.43 1.104 10.539 1 97.75 78 PHE A N 1
ATOM 648 C CA . PHE A 1 78 ? -10.531 2.414 9.906 1 97.75 78 PHE A CA 1
ATOM 649 C C . PHE A 1 78 ? -11.938 2.648 9.367 1 97.75 78 PHE A C 1
ATOM 651 O O . PHE A 1 78 ? -12.422 3.783 9.352 1 97.75 78 PHE A O 1
ATOM 658 N N . PHE A 1 79 ? -12.594 1.634 8.859 1 98.12 79 PHE A N 1
ATOM 659 C CA . PHE A 1 79 ? -13.961 1.803 8.367 1 98.12 79 PHE A CA 1
ATOM 660 C C . PHE A 1 79 ? -14.852 2.402 9.445 1 98.12 79 PHE A C 1
ATOM 662 O O . PHE A 1 79 ? -15.727 3.221 9.156 1 98.12 79 PHE A O 1
ATOM 669 N N . VAL A 1 80 ? -14.633 2.031 10.68 1 97.69 80 VAL A N 1
ATOM 670 C CA . VAL A 1 80 ? -15.414 2.555 11.789 1 97.69 80 VAL A CA 1
ATOM 671 C C . VAL A 1 80 ? -15.07 4.027 12.016 1 97.69 80 VAL A C 1
ATOM 673 O O . VAL A 1 80 ? -15.961 4.879 12.07 1 97.69 80 VAL A O 1
ATOM 676 N N . VAL A 1 81 ? -13.789 4.305 12.055 1 96.5 81 VAL A N 1
ATOM 677 C CA . VAL A 1 81 ? -13.312 5.668 12.258 1 96.5 81 VAL A CA 1
ATOM 678 C C . VAL A 1 81 ? -13.75 6.547 11.094 1 96.5 81 VAL A C 1
ATOM 680 O O . VAL A 1 81 ? -14.219 7.672 11.297 1 96.5 81 VAL A O 1
ATOM 683 N N . GLY A 1 82 ? -13.586 5.973 9.914 1 96.38 82 GLY A N 1
ATOM 684 C CA . GLY A 1 82 ? -13.969 6.715 8.727 1 96.38 82 GLY A CA 1
ATOM 685 C C . GLY A 1 82 ? -15.453 7.023 8.672 1 96.38 82 GLY A C 1
ATOM 686 O O . GLY A 1 82 ? -15.852 8.125 8.289 1 96.38 82 GLY A O 1
ATOM 687 N N . PHE A 1 83 ? -16.25 6.082 9.078 1 97.06 83 PHE A N 1
ATOM 688 C CA . PHE A 1 83 ? -17.703 6.258 9.078 1 97.06 83 PHE A CA 1
ATOM 689 C C . PHE A 1 83 ? -18.109 7.402 10 1 97.06 83 PHE A C 1
ATOM 691 O O . PHE A 1 83 ? -18.797 8.336 9.57 1 97.06 83 PHE A O 1
ATOM 698 N N . PHE A 1 84 ? -17.625 7.43 11.203 1 95.75 84 PHE A N 1
ATOM 699 C CA . PHE A 1 84 ? -18 8.461 12.164 1 95.75 84 PHE A CA 1
ATOM 700 C C . PHE A 1 84 ? -17.375 9.797 11.797 1 95.75 84 PHE A C 1
ATOM 702 O O . PHE A 1 84 ? -17.953 10.859 12.023 1 95.75 84 PHE A O 1
ATOM 709 N N . GLY A 1 85 ? -16.156 9.719 11.242 1 93.88 85 GLY A N 1
ATOM 710 C CA . GLY A 1 85 ? -15.57 10.938 10.727 1 93.88 85 GLY A CA 1
ATOM 711 C C . GLY A 1 85 ? -16.391 11.578 9.617 1 93.88 85 GLY A C 1
ATOM 712 O O . GLY A 1 85 ? -16.562 12.797 9.586 1 93.88 85 GLY A O 1
ATOM 713 N N . ALA A 1 86 ? -16.844 10.758 8.758 1 94.06 86 ALA A N 1
ATOM 714 C CA . ALA A 1 86 ? -17.672 11.25 7.66 1 94.06 86 ALA A CA 1
ATOM 715 C C . ALA A 1 86 ? -19 11.805 8.18 1 94.06 86 ALA A C 1
ATOM 717 O O . ALA A 1 86 ? -19.484 12.836 7.688 1 94.06 86 ALA A O 1
ATOM 718 N N . LEU A 1 87 ? -19.609 11.148 9.141 1 93.94 87 LEU A N 1
ATOM 719 C CA . LEU A 1 87 ? -20.844 11.641 9.734 1 93.94 87 LEU A CA 1
ATOM 720 C C . LEU A 1 87 ? -20.641 13.008 10.375 1 93.94 87 LEU A C 1
ATOM 722 O O . LEU A 1 87 ? -21.484 13.891 10.234 1 93.94 87 LEU A O 1
ATOM 726 N N . LYS A 1 88 ? -19.562 13.102 11.094 1 91.38 88 LYS A N 1
ATOM 727 C CA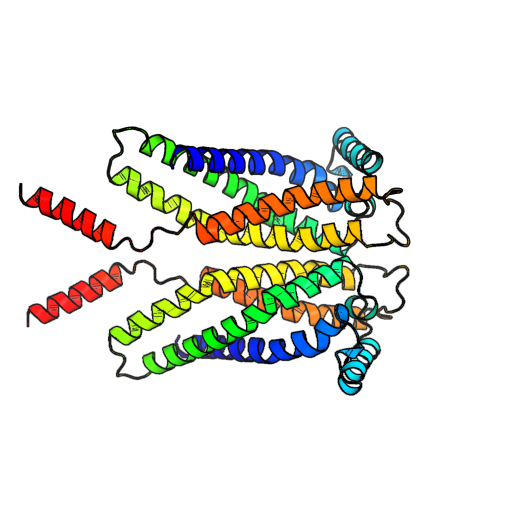 . LYS A 1 88 ? -19.25 14.391 11.695 1 91.38 88 LYS A CA 1
ATOM 728 C C . LYS A 1 88 ? -19.062 15.469 10.633 1 91.38 88 LYS A C 1
ATOM 730 O O . LYS A 1 88 ? -19.438 16.625 10.836 1 91.38 88 LYS A O 1
ATOM 735 N N . GLY A 1 89 ? -18.422 15.039 9.57 1 86.75 89 GLY A N 1
ATOM 736 C CA . GLY A 1 89 ? -18.297 15.961 8.461 1 86.75 89 GLY A CA 1
ATOM 737 C C . GLY A 1 89 ? -19.625 16.422 7.906 1 86.75 89 GLY A C 1
ATOM 738 O O . GLY A 1 89 ? -19.797 17.609 7.59 1 86.75 89 GLY A O 1
ATOM 739 N N . ILE A 1 90 ? -20.516 15.602 7.77 1 88.31 90 ILE A N 1
ATOM 740 C CA . ILE A 1 90 ? -21.859 15.914 7.305 1 88.31 90 ILE A CA 1
ATOM 741 C C . ILE A 1 90 ? -22.531 16.891 8.273 1 88.31 90 ILE A C 1
ATOM 743 O O . ILE A 1 90 ? -23.156 17.859 7.848 1 88.31 90 ILE A O 1
ATOM 747 N N . GLU A 1 91 ? -22.391 16.656 9.523 1 86.12 91 GLU A N 1
ATOM 748 C CA . GLU A 1 91 ? -22.969 17.516 10.555 1 86.12 91 GLU A CA 1
ATOM 749 C C . GLU A 1 91 ? -22.375 18.922 10.484 1 86.12 91 GLU A C 1
ATOM 751 O O . GLU A 1 91 ? -23.109 19.906 10.586 1 86.12 91 GLU A O 1
ATOM 756 N N . GLU A 1 92 ? -21.109 18.922 10.359 1 80.88 92 GLU A N 1
ATOM 757 C CA . GLU A 1 92 ? -20.406 20.203 10.289 1 80.88 92 GLU A CA 1
ATOM 758 C C . GLU A 1 92 ? -20.906 21.031 9.109 1 80.88 92 GLU A C 1
ATOM 760 O O . GLU A 1 92 ? -21.078 22.25 9.219 1 80.88 92 GLU A O 1
ATOM 765 N N . THR A 1 93 ? -21.078 20.453 8.062 1 78.5 93 THR A N 1
ATOM 766 C CA . THR A 1 93 ? -21.531 21.172 6.875 1 78.5 93 THR A CA 1
ATOM 767 C C . THR A 1 93 ? -23 21.578 7.004 1 78.5 93 THR A C 1
ATOM 769 O O . THR A 1 93 ? -23.422 22.578 6.43 1 78.5 93 THR A O 1
ATOM 772 N N . SER A 1 94 ? -23.75 20.906 7.676 1 76.31 94 SER A N 1
ATOM 773 C CA . SER A 1 94 ? -25.156 21.234 7.895 1 76.31 94 SER A CA 1
ATOM 774 C C . SER A 1 94 ? -25.312 22.453 8.789 1 76.31 94 SER A C 1
ATOM 776 O O . SER A 1 94 ? -26.203 23.281 8.57 1 76.31 94 SER A O 1
ATOM 778 N N . VAL A 1 95 ? -24.438 22.594 9.719 1 68.88 95 VAL A N 1
ATOM 779 C CA . VAL A 1 95 ? -24.469 23.734 10.641 1 68.88 95 VAL A CA 1
ATOM 780 C C . VAL A 1 95 ? -24.031 25 9.922 1 68.88 95 VAL A C 1
ATOM 782 O O . VAL A 1 95 ? -24.562 26.078 10.164 1 68.88 95 VAL A O 1
ATOM 785 N N . MET A 1 96 ? -23.047 24.844 9.055 1 64.81 96 MET A N 1
ATOM 786 C CA . MET A 1 96 ? -22.547 25.984 8.289 1 64.81 96 MET A CA 1
ATOM 787 C C . MET A 1 96 ? -23.641 26.547 7.387 1 64.81 96 MET A C 1
ATOM 789 O O . MET A 1 96 ? -23.688 27.75 7.141 1 64.81 96 MET A O 1
ATOM 793 N N . ASP A 1 97 ? -24.375 25.766 6.883 1 60.41 97 ASP A N 1
ATOM 794 C CA . ASP A 1 97 ? -25.484 26.203 6.043 1 60.41 97 ASP A CA 1
ATOM 795 C C . ASP A 1 97 ? -26.562 26.875 6.875 1 60.41 97 ASP A C 1
ATOM 797 O O . ASP A 1 97 ? -27.312 27.719 6.367 1 60.41 97 ASP A O 1
ATOM 801 N N . SER A 1 98 ? -26.5 26.531 8.133 1 55.31 98 SER A N 1
ATOM 802 C CA . SER A 1 98 ? -27.516 27.141 8.961 1 55.31 98 SER A CA 1
ATOM 803 C C . SER A 1 98 ? -27.078 28.531 9.445 1 55.31 98 SER A C 1
ATOM 805 O O . SER A 1 98 ? -25.891 28.766 9.641 1 55.31 98 SER A O 1
ATOM 807 N N . ARG A 1 99 ? -27.578 29.766 8.938 1 51.19 99 ARG A N 1
ATOM 808 C CA . ARG A 1 99 ? -27.375 31.188 9.211 1 51.19 99 ARG A CA 1
ATOM 809 C C . ARG A 1 99 ? -26.812 31.391 10.609 1 51.19 99 ARG A C 1
ATOM 811 O O . ARG A 1 99 ? -26.391 32.5 10.945 1 51.19 99 ARG A O 1
ATOM 818 N N . SER A 1 100 ? -27.047 30.547 11.469 1 45.78 100 SER A N 1
ATOM 819 C CA . SER A 1 100 ? -26.656 30.812 12.852 1 45.78 100 SER A CA 1
ATOM 820 C C . SER A 1 100 ? -25.234 30.344 13.125 1 45.78 100 SER A C 1
ATOM 822 O O . SER A 1 100 ? -24.828 30.219 14.281 1 45.78 100 SER A O 1
ATOM 824 N N . ALA A 1 101 ? -24.609 30.172 12.109 1 49.84 101 ALA A N 1
ATOM 825 C CA . ALA A 1 101 ? -23.297 29.547 12.289 1 49.84 101 ALA A CA 1
ATOM 826 C C . ALA A 1 101 ? -22.344 30.5 13 1 49.84 101 ALA A C 1
ATOM 828 O O . ALA A 1 101 ? -21.984 31.547 12.469 1 49.84 101 ALA A O 1
ATOM 829 N N . SER A 1 102 ? -22.359 30.328 14.367 1 45.12 102 SER A N 1
ATOM 830 C CA . SER A 1 102 ? -21.438 31.062 15.242 1 45.12 102 SER A CA 1
ATOM 831 C C . SER A 1 102 ? -19.984 30.688 14.945 1 45.12 102 SER A C 1
ATOM 833 O O . SER A 1 102 ? -19.719 29.656 14.344 1 45.12 102 SER A O 1
ATOM 835 N N . VAL A 1 103 ? -19.078 31.625 15.141 1 46.38 103 VAL A N 1
ATOM 836 C CA . VAL A 1 103 ? -17.625 31.562 15 1 46.38 103 VAL A CA 1
ATOM 837 C C . VAL A 1 103 ? -17.109 30.234 15.539 1 46.38 103 VAL A C 1
ATOM 839 O O . VAL A 1 103 ? -16.234 29.609 14.938 1 46.38 103 VAL A O 1
ATOM 842 N N . ASN A 1 104 ? -17.703 29.812 16.609 1 48.62 104 ASN A N 1
ATOM 843 C CA . ASN A 1 104 ? -17.281 28.562 17.266 1 48.62 104 ASN A CA 1
ATOM 844 C C . ASN A 1 104 ? -17.562 27.359 16.391 1 48.62 104 ASN A C 1
ATOM 846 O O . ASN A 1 104 ? -16.812 26.375 16.406 1 48.62 104 ASN A O 1
ATOM 850 N N . GLY A 1 105 ? -18.625 27.516 15.695 1 46.56 105 GLY A N 1
ATOM 851 C CA . GLY A 1 105 ? -19 26.438 14.789 1 46.56 105 GLY A CA 1
ATOM 852 C C . GLY A 1 105 ? -18.016 26.234 13.664 1 46.56 105 GLY A C 1
ATOM 853 O O . GLY A 1 105 ? -17.672 25.094 13.328 1 46.56 105 GLY A O 1
ATOM 854 N N . ILE A 1 106 ? -17.562 27.328 13.227 1 48.16 106 ILE A N 1
ATOM 855 C CA . ILE A 1 106 ? -16.625 27.297 12.117 1 48.16 106 ILE A CA 1
ATOM 856 C C . ILE A 1 106 ? -15.297 26.688 12.586 1 48.16 106 ILE A C 1
ATOM 858 O O . ILE A 1 106 ? -14.688 25.891 11.867 1 48.16 106 ILE A O 1
ATOM 862 N N . LEU A 1 107 ? -14.898 27.094 13.828 1 50 107 LEU A N 1
ATOM 863 C CA . LEU A 1 107 ? -13.633 26.609 14.375 1 50 107 LEU A CA 1
ATOM 864 C C . LEU A 1 107 ? -13.648 25.109 14.562 1 50 107 LEU A C 1
ATOM 866 O O . LEU A 1 107 ? -12.625 24.438 14.391 1 50 107 LEU A O 1
ATOM 870 N N . ARG A 1 108 ? -14.828 24.594 15.031 1 49.72 108 ARG A N 1
ATOM 871 C CA . ARG A 1 108 ? -14.969 23.156 15.242 1 49.72 108 ARG A CA 1
ATOM 872 C C . ARG A 1 108 ? -14.898 22.391 13.922 1 49.72 108 ARG A C 1
ATOM 874 O O . ARG A 1 108 ? -14.57 21.203 13.898 1 49.72 108 ARG A O 1
ATOM 881 N N . LEU A 1 109 ? -15.344 23.047 12.891 1 53.09 109 LEU A N 1
ATOM 882 C CA . LEU A 1 109 ? -15.359 22.453 11.562 1 53.09 109 LEU A CA 1
ATOM 883 C C . LEU A 1 109 ? -13.953 22.047 11.133 1 53.09 109 LEU A C 1
ATOM 885 O O . LEU A 1 109 ? -13.773 21 10.5 1 53.09 109 LEU A O 1
ATOM 889 N N . SER A 1 110 ? -12.844 22.797 11.633 1 58.69 110 SER A N 1
ATOM 890 C CA . SER A 1 110 ? -11.445 22.641 11.258 1 58.69 110 SER A CA 1
ATOM 891 C C . SER A 1 110 ? -10.828 21.422 11.945 1 58.69 110 SER A C 1
ATOM 893 O O . SER A 1 110 ? -10.023 20.703 11.344 1 58.69 110 SER A O 1
ATOM 895 N N . SER A 1 111 ? -11.492 20.906 12.914 1 69.5 111 SER A N 1
ATOM 896 C CA . SER A 1 111 ? -10.82 19.922 13.758 1 69.5 111 SER A CA 1
ATOM 897 C C . SER A 1 111 ? -11 18.5 13.211 1 69.5 111 SER A C 1
ATOM 899 O O . SER A 1 111 ? -10.055 17.719 13.172 1 69.5 111 SER A O 1
ATOM 901 N N . ASN A 1 112 ? -12.242 18.219 12.602 1 77.5 112 ASN A N 1
ATOM 902 C CA . ASN A 1 112 ? -12.508 16.891 12.094 1 77.5 112 ASN A CA 1
ATOM 903 C C . ASN A 1 112 ? -11.688 16.594 10.844 1 77.5 112 ASN A C 1
ATOM 905 O O . ASN A 1 112 ? -11.141 15.5 10.688 1 77.5 112 ASN A O 1
ATOM 909 N N . ALA A 1 113 ? -11.609 17.562 10.039 1 73.69 113 ALA A N 1
ATOM 910 C CA . ALA A 1 113 ? -10.836 17.406 8.812 1 73.69 113 ALA A CA 1
ATOM 911 C C . ALA A 1 113 ? -9.367 17.141 9.125 1 73.69 113 ALA A C 1
ATOM 913 O O . ALA A 1 113 ? -8.742 16.281 8.508 1 73.69 113 ALA A O 1
ATOM 914 N N . SER A 1 114 ? -8.969 17.844 10.078 1 79.12 114 SER A N 1
ATOM 915 C CA . SER A 1 114 ? -7.578 17.672 10.484 1 79.12 114 SER A CA 1
ATOM 916 C C . SER A 1 114 ? -7.344 16.281 11.07 1 79.12 114 SER A C 1
ATOM 918 O O . SER A 1 114 ? -6.336 15.641 10.773 1 79.12 114 SER A O 1
ATOM 920 N N . ARG A 1 115 ? -8.273 15.828 11.789 1 85.94 115 ARG A N 1
ATOM 921 C CA . ARG A 1 115 ? -8.133 14.547 12.461 1 85.94 115 ARG A CA 1
ATOM 922 C C . ARG A 1 115 ? -8.234 13.391 11.469 1 85.94 115 ARG A C 1
ATOM 924 O O . ARG A 1 115 ? -7.629 12.336 11.664 1 85.94 115 ARG A O 1
ATOM 931 N N . MET A 1 116 ? -8.938 13.57 10.422 1 92.88 116 MET A N 1
ATOM 932 C CA . MET A 1 116 ? -9.227 12.477 9.5 1 92.88 116 MET A CA 1
ATOM 933 C C . MET A 1 116 ? -8.219 12.445 8.359 1 92.88 116 MET A C 1
ATOM 935 O O . MET A 1 116 ? -8.141 11.461 7.617 1 92.88 116 MET A O 1
ATOM 939 N N . ARG A 1 117 ? -7.457 13.477 8.25 1 93.25 117 ARG A N 1
ATOM 940 C CA . ARG A 1 117 ? -6.605 13.633 7.074 1 93.25 117 ARG A CA 1
ATOM 941 C C . ARG A 1 117 ? -5.574 12.516 6.992 1 93.25 117 ARG A C 1
ATOM 943 O O . ARG A 1 117 ? -5.516 11.781 5.996 1 93.25 117 ARG A O 1
ATOM 950 N N . ILE A 1 118 ? -4.832 12.305 8.031 1 94.75 118 ILE A N 1
ATOM 951 C CA . ILE A 1 118 ? -3.723 11.359 8 1 94.75 118 ILE A CA 1
ATOM 952 C C . ILE A 1 118 ? -4.258 9.938 7.895 1 94.75 118 ILE A C 1
ATOM 954 O O . ILE A 1 118 ? -3.832 9.172 7.027 1 94.75 118 ILE A O 1
ATOM 958 N N . PRO A 1 119 ? -5.219 9.547 8.727 1 96.38 119 PRO A N 1
ATOM 959 C CA . PRO A 1 119 ? -5.742 8.188 8.562 1 96.38 119 PRO A CA 1
ATOM 960 C C . PRO A 1 119 ? -6.309 7.934 7.172 1 96.38 119 PRO A C 1
ATOM 962 O O . PRO A 1 119 ? -6.168 6.832 6.637 1 96.38 119 PRO A O 1
ATOM 965 N N . SER A 1 120 ? -6.914 8.93 6.641 1 97.38 120 SER A N 1
ATOM 966 C CA . SER A 1 120 ? -7.488 8.781 5.309 1 97.38 120 SER A CA 1
ATOM 967 C C . SER A 1 120 ? -6.398 8.625 4.254 1 97.38 120 SER A C 1
ATOM 969 O O . SER A 1 120 ? -6.555 7.867 3.295 1 97.38 120 SER A O 1
ATOM 971 N N . ILE A 1 121 ? -5.336 9.352 4.414 1 97.62 121 ILE A N 1
ATOM 972 C CA . ILE A 1 121 ? -4.211 9.242 3.492 1 97.62 121 ILE A CA 1
ATOM 973 C C . ILE A 1 121 ? -3.613 7.836 3.568 1 97.62 121 ILE A C 1
ATOM 975 O O . ILE A 1 121 ? -3.332 7.219 2.539 1 97.62 121 ILE A O 1
ATOM 979 N N . ILE A 1 122 ? -3.467 7.359 4.723 1 98.44 122 ILE A N 1
ATOM 980 C CA . ILE A 1 122 ? -2.938 6.012 4.91 1 98.44 122 ILE A CA 1
ATOM 981 C C . ILE A 1 122 ? -3.879 4.992 4.277 1 98.44 122 ILE A C 1
ATOM 983 O O . ILE A 1 122 ? -3.438 4.094 3.559 1 98.44 122 ILE A O 1
ATOM 987 N N . TYR A 1 123 ? -5.137 5.184 4.512 1 98.5 123 TYR A N 1
ATOM 988 C CA . TYR A 1 123 ? -6.125 4.266 3.955 1 98.5 123 TYR A CA 1
ATOM 989 C C . TYR A 1 123 ? -6.094 4.289 2.432 1 98.5 123 TYR A C 1
ATOM 991 O O . TYR A 1 123 ? -5.973 3.244 1.79 1 98.5 123 TYR A O 1
ATOM 999 N N . GLY A 1 124 ? -6.211 5.48 1.887 1 98.5 124 GLY A N 1
ATOM 1000 C CA . GLY A 1 124 ? -6.203 5.598 0.437 1 98.5 124 GLY A CA 1
ATOM 1001 C C . GLY A 1 124 ? -4.949 5.023 -0.2 1 98.5 124 GLY A C 1
ATOM 1002 O O . GLY A 1 124 ? -5.027 4.32 -1.208 1 98.5 124 GLY A O 1
ATOM 1003 N N . THR A 1 125 ? -3.799 5.293 0.387 1 98.62 125 THR A N 1
ATOM 1004 C CA . THR A 1 125 ? -2.525 4.773 -0.1 1 98.62 125 THR A CA 1
ATOM 1005 C C . THR A 1 125 ? -2.512 3.248 -0.051 1 98.62 125 THR A C 1
ATOM 1007 O O . THR A 1 125 ? -2.062 2.596 -0.996 1 98.62 125 THR A O 1
ATOM 1010 N N . THR A 1 126 ? -2.998 2.684 1.016 1 98.81 126 THR A N 1
ATOM 1011 C CA . THR A 1 126 ? -3.033 1.235 1.182 1 98.81 126 THR A CA 1
ATOM 1012 C C . THR A 1 126 ? -3.918 0.589 0.12 1 98.81 126 THR A C 1
ATOM 1014 O O . THR A 1 126 ? -3.523 -0.39 -0.515 1 98.81 126 THR A O 1
ATOM 1017 N N . VAL A 1 127 ? -5.066 1.186 -0.119 1 98.56 127 VAL A N 1
ATOM 1018 C CA . VAL A 1 127 ? -6.023 0.613 -1.059 1 98.56 127 VAL A CA 1
ATOM 1019 C C . VAL A 1 127 ? -5.445 0.643 -2.471 1 98.56 127 VAL A C 1
ATOM 1021 O O . VAL A 1 127 ? -5.484 -0.36 -3.188 1 98.56 127 VAL A O 1
ATOM 1024 N N . ILE A 1 128 ? -4.883 1.748 -2.814 1 98.56 128 ILE A N 1
ATOM 1025 C CA . ILE A 1 128 ? -4.316 1.89 -4.152 1 98.56 128 ILE A CA 1
ATOM 1026 C C . ILE A 1 128 ? -3.174 0.892 -4.332 1 98.56 128 ILE A C 1
ATOM 1028 O O . ILE A 1 128 ? -3.092 0.212 -5.359 1 98.56 128 ILE A O 1
ATOM 1032 N N . THR A 1 129 ? -2.354 0.776 -3.332 1 98.69 129 THR A N 1
ATOM 1033 C CA . THR A 1 129 ? -1.176 -0.083 -3.383 1 98.69 129 THR A CA 1
ATOM 1034 C C . THR A 1 129 ? -1.581 -1.552 -3.459 1 98.69 129 THR A C 1
ATOM 1036 O O . THR A 1 129 ? -0.9 -2.357 -4.098 1 98.69 129 THR A O 1
ATOM 1039 N N . GLN A 1 130 ? -2.666 -1.9 -2.859 1 98.62 130 GLN A N 1
ATOM 1040 C CA . GLN A 1 130 ? -3.131 -3.283 -2.887 1 98.62 130 GLN A CA 1
ATOM 1041 C C . GLN A 1 130 ? -3.863 -3.59 -4.191 1 98.62 130 GLN A C 1
ATOM 1043 O O . GLN A 1 130 ? -3.684 -4.664 -4.77 1 98.62 130 GLN A O 1
ATOM 1048 N N . CYS A 1 131 ? -4.652 -2.689 -4.648 1 98.69 131 CYS A N 1
ATOM 1049 C CA . CYS A 1 131 ? -5.547 -2.965 -5.77 1 98.69 131 CYS A CA 1
ATOM 1050 C C . CYS A 1 131 ? -4.77 -3.055 -7.078 1 98.69 131 CYS A C 1
ATOM 1052 O O . CYS A 1 131 ? -5.129 -3.826 -7.969 1 98.69 131 CYS A O 1
ATOM 1054 N N . LEU A 1 132 ? -3.709 -2.348 -7.191 1 98.62 132 LEU A N 1
ATOM 1055 C CA . LEU A 1 132 ? -2.979 -2.346 -8.453 1 98.62 132 LEU A CA 1
ATOM 1056 C C . LEU A 1 132 ? -2.412 -3.729 -8.758 1 98.62 132 LEU A C 1
ATOM 1058 O O . LEU A 1 132 ? -2.605 -4.258 -9.852 1 98.62 132 LEU A O 1
ATOM 1062 N N . PRO A 1 133 ? -1.737 -4.371 -7.824 1 98.62 133 PRO A N 1
ATOM 1063 C CA . PRO A 1 133 ? -1.298 -5.746 -8.078 1 98.62 133 PRO A CA 1
ATOM 1064 C C . PRO A 1 133 ? -2.461 -6.695 -8.352 1 98.62 133 PRO A C 1
ATOM 1066 O O . PRO A 1 133 ? -2.342 -7.598 -9.188 1 98.62 133 PRO A O 1
ATOM 1069 N N . MET A 1 134 ? -3.578 -6.5 -7.711 1 98.75 134 MET A N 1
ATOM 1070 C CA . MET A 1 134 ? -4.73 -7.371 -7.93 1 98.75 134 MET A CA 1
ATOM 1071 C C . MET A 1 134 ? -5.277 -7.203 -9.344 1 98.75 134 MET A C 1
ATOM 1073 O O . MET A 1 134 ? -5.566 -8.188 -10.023 1 98.75 134 MET A O 1
ATOM 1077 N N . ILE A 1 135 ? -5.414 -5.992 -9.727 1 98.75 135 ILE A N 1
ATOM 1078 C CA . ILE A 1 135 ? -5.914 -5.695 -11.062 1 98.75 135 ILE A CA 1
ATOM 1079 C C . ILE A 1 135 ? -4.953 -6.254 -12.109 1 98.75 135 ILE A C 1
ATOM 1081 O O . ILE A 1 135 ? -5.379 -6.906 -13.062 1 98.75 135 ILE A O 1
ATOM 1085 N N . THR A 1 136 ? -3.672 -6.023 -11.898 1 98.38 136 THR A N 1
ATOM 1086 C CA . THR A 1 136 ? -2.664 -6.504 -12.836 1 98.38 136 THR A CA 1
ATOM 1087 C C . THR A 1 136 ? -2.658 -8.031 -12.891 1 98.38 136 THR A C 1
ATOM 1089 O O . THR A 1 136 ? -2.578 -8.617 -13.969 1 98.38 136 THR A O 1
ATOM 1092 N N . TYR A 1 137 ? -2.758 -8.648 -11.797 1 97.88 137 TYR A N 1
ATOM 1093 C CA . TYR A 1 137 ? -2.812 -10.102 -11.727 1 97.88 137 TYR A CA 1
ATOM 1094 C C . TYR A 1 137 ? -3.98 -10.648 -12.539 1 97.88 137 TYR A C 1
ATOM 1096 O O . TYR A 1 137 ? -3.801 -11.531 -13.375 1 97.88 137 TYR A O 1
ATOM 1104 N N . VAL A 1 138 ? -5.102 -10.086 -12.352 1 98.12 138 VAL A N 1
ATOM 1105 C CA . VAL A 1 138 ? -6.32 -10.578 -12.977 1 98.12 138 VAL A CA 1
ATOM 1106 C C . VAL A 1 138 ? -6.254 -10.344 -14.484 1 98.12 138 VAL A C 1
ATOM 1108 O O . VAL A 1 138 ? -6.711 -11.18 -15.273 1 98.12 138 VAL A O 1
ATOM 1111 N N . LEU A 1 139 ? -5.641 -9.32 -14.891 1 97.69 139 LEU A N 1
ATOM 1112 C CA . LEU A 1 139 ? -5.668 -8.953 -16.297 1 97.69 139 LEU A CA 1
ATOM 1113 C C . LEU A 1 139 ? -4.562 -9.664 -17.062 1 97.69 139 LEU A C 1
ATOM 1115 O O . LEU A 1 139 ? -4.707 -9.938 -18.266 1 97.69 139 LEU A O 1
ATOM 1119 N N . VAL A 1 140 ? -3.475 -10.016 -16.406 1 95.88 140 VAL A N 1
ATOM 1120 C CA . VAL A 1 140 ? -2.279 -10.367 -17.156 1 95.88 140 VAL A CA 1
ATOM 1121 C C . VAL A 1 140 ? -1.884 -11.812 -16.859 1 95.88 140 VAL A C 1
ATOM 1123 O O . VAL A 1 140 ? -1.272 -12.484 -17.688 1 95.88 140 VAL A O 1
ATOM 1126 N N . ASP A 1 141 ? -2.213 -12.281 -15.703 1 94.44 141 ASP A N 1
ATOM 1127 C CA . ASP A 1 141 ? -1.731 -13.594 -15.273 1 94.44 141 ASP A CA 1
ATOM 1128 C C . ASP A 1 141 ? -2.396 -14.711 -16.062 1 94.44 141 ASP A C 1
ATOM 1130 O O . ASP A 1 141 ? -3.516 -14.555 -16.562 1 94.44 141 ASP A O 1
ATOM 1134 N N . GLU A 1 142 ? -1.686 -15.836 -16.203 1 92.06 142 GLU A N 1
ATOM 1135 C CA . GLU A 1 142 ? -2.23 -17.016 -16.875 1 92.06 142 GLU A CA 1
ATOM 1136 C C . GLU A 1 142 ? -2.867 -17.969 -15.875 1 92.06 142 GLU A C 1
ATOM 1138 O O . GLU A 1 142 ? -3.527 -18.938 -16.281 1 92.06 142 GLU A O 1
ATOM 1143 N N . PHE A 1 143 ? -2.719 -17.719 -14.664 1 92.19 143 PHE A N 1
ATOM 1144 C CA . PHE A 1 143 ? -3.318 -18.469 -13.562 1 92.19 143 PHE A CA 1
ATOM 1145 C C . PHE A 1 143 ? -2.869 -19.922 -13.594 1 92.19 143 PHE A C 1
ATOM 1147 O O . PHE A 1 143 ? -3.688 -20.828 -13.461 1 92.19 143 PHE A O 1
ATOM 1154 N N . GLU A 1 144 ? -1.632 -20.141 -13.859 1 84.62 144 GLU A N 1
ATOM 1155 C CA . GLU A 1 144 ? -1.126 -21.5 -13.945 1 84.62 144 GLU A CA 1
ATOM 1156 C C . GLU A 1 144 ? -1.348 -22.25 -12.633 1 84.62 144 GLU A C 1
ATOM 1158 O O . GLU A 1 144 ? -1.006 -21.75 -11.562 1 84.62 144 GLU A O 1
ATOM 1163 N N . GLY A 1 145 ? -1.926 -23.453 -12.734 1 84 145 GLY A N 1
ATOM 1164 C CA . GLY A 1 145 ? -2.115 -24.312 -11.578 1 84 145 GLY A CA 1
ATOM 1165 C C . GLY A 1 145 ? -3.33 -23.938 -10.75 1 84 145 GLY A C 1
ATOM 1166 O O . GLY A 1 145 ? -3.625 -24.594 -9.742 1 84 145 GLY A O 1
ATOM 1167 N N . SER A 1 146 ? -4.043 -22.938 -11.172 1 90.75 146 SER A N 1
ATOM 1168 C CA . SER A 1 146 ? -5.172 -22.469 -10.375 1 90.75 146 SER A CA 1
ATOM 1169 C C . SER A 1 146 ? -6.441 -23.234 -10.703 1 90.75 146 SER A C 1
ATOM 1171 O O . SER A 1 146 ? -6.695 -23.562 -11.867 1 90.75 146 SER A O 1
ATOM 1173 N N . ARG A 1 147 ? -7.207 -23.516 -9.688 1 93.56 147 ARG A N 1
ATOM 1174 C CA . ARG A 1 147 ? -8.484 -24.203 -9.852 1 93.56 147 ARG A CA 1
ATOM 1175 C C . ARG A 1 147 ? -9.562 -23.25 -10.344 1 93.56 147 ARG A C 1
ATOM 1177 O O . ARG A 1 147 ? -10.359 -23.594 -11.219 1 93.56 147 ARG A O 1
ATOM 1184 N N . ILE A 1 148 ? -9.562 -22.109 -9.75 1 97 148 ILE A N 1
ATOM 1185 C CA . ILE A 1 148 ? -10.531 -21.062 -10.102 1 97 148 ILE A CA 1
ATOM 1186 C C . ILE A 1 148 ? -9.859 -20.016 -10.992 1 97 148 ILE A C 1
ATOM 1188 O O . ILE A 1 148 ? -8.82 -19.469 -10.625 1 97 148 ILE A O 1
ATOM 1192 N N . LYS A 1 149 ? -10.391 -19.781 -12.117 1 96.88 149 LYS A N 1
ATOM 1193 C CA . LYS A 1 149 ? -9.867 -18.781 -13.055 1 96.88 149 LYS A CA 1
ATOM 1194 C C . LYS A 1 149 ? -10.938 -18.344 -14.055 1 96.88 149 LYS A C 1
ATOM 1196 O O . LYS A 1 149 ? -11.82 -19.125 -14.406 1 96.88 149 LYS A O 1
ATOM 1201 N N . PRO A 1 150 ? -10.812 -17.141 -14.484 1 97.56 150 PRO A N 1
ATOM 1202 C CA . PRO A 1 150 ? -11.75 -16.719 -15.531 1 97.56 150 PRO A CA 1
ATOM 1203 C C . PRO A 1 150 ? -11.508 -17.453 -16.859 1 97.56 150 PRO A C 1
ATOM 1205 O O . PRO A 1 150 ? -10.367 -17.766 -17.203 1 97.56 150 PRO A O 1
ATOM 1208 N N . ALA A 1 151 ? -12.602 -17.656 -17.578 1 94.88 151 ALA A N 1
ATOM 1209 C CA . ALA A 1 151 ? -12.539 -18.422 -18.828 1 94.88 151 ALA A CA 1
ATOM 1210 C C . ALA A 1 151 ? -12.445 -17.484 -20.031 1 94.88 151 ALA A C 1
ATOM 1212 O O . ALA A 1 151 ? -11.992 -17.891 -21.094 1 94.88 151 ALA A O 1
ATOM 1213 N N . THR A 1 152 ? -12.977 -16.25 -19.844 1 96.44 152 THR A N 1
ATOM 1214 C CA . THR A 1 152 ? -13.016 -15.312 -20.953 1 96.44 152 THR A CA 1
ATOM 1215 C C . THR A 1 152 ? -12.422 -13.969 -20.562 1 96.44 152 THR A C 1
ATOM 1217 O O . THR A 1 152 ? -12.281 -13.672 -19.359 1 96.44 152 THR A O 1
ATOM 1220 N N . ASP A 1 153 ? -12.125 -13.164 -21.562 1 96.62 153 ASP A N 1
ATOM 1221 C CA . ASP A 1 153 ? -11.625 -11.82 -21.312 1 96.62 153 ASP A CA 1
ATOM 1222 C C . ASP A 1 153 ? -12.688 -10.961 -20.641 1 96.62 153 ASP A C 1
ATOM 1224 O O . ASP A 1 153 ? -12.359 -10.109 -19.797 1 96.62 153 ASP A O 1
ATOM 1228 N N . SER A 1 154 ? -13.891 -11.203 -21.062 1 97.19 154 SER A N 1
ATOM 1229 C CA . SER A 1 154 ? -14.969 -10.445 -20.453 1 97.19 154 SER A CA 1
ATOM 1230 C C . SER A 1 154 ? -15.047 -10.703 -18.953 1 97.19 154 SER A C 1
ATOM 1232 O O . SER A 1 154 ? -15.25 -9.773 -18.172 1 97.19 154 SER A O 1
ATOM 1234 N N . GLU A 1 155 ? -14.875 -11.93 -18.562 1 97.5 155 GLU A N 1
ATOM 1235 C CA . GLU A 1 155 ? -14.867 -12.281 -17.141 1 97.5 155 GLU A CA 1
ATOM 1236 C C . GLU A 1 155 ? -13.68 -11.633 -16.438 1 97.5 155 GLU A C 1
ATOM 1238 O O . GLU A 1 155 ? -13.828 -11.133 -15.312 1 97.5 155 GLU A O 1
ATOM 1243 N N . ARG A 1 156 ? -12.602 -11.586 -17.109 1 97.56 156 ARG A N 1
ATOM 1244 C CA . ARG A 1 156 ? -11.414 -10.945 -16.547 1 97.56 156 ARG A CA 1
ATOM 1245 C C . ARG A 1 156 ? -11.664 -9.469 -16.281 1 97.56 156 ARG A C 1
ATOM 1247 O O . ARG A 1 156 ? -11.352 -8.969 -15.195 1 97.56 156 ARG A O 1
ATOM 1254 N N . TRP A 1 157 ? -12.195 -8.805 -17.203 1 98.06 157 TRP A N 1
ATOM 1255 C CA . TRP A 1 157 ? -12.438 -7.371 -17.094 1 98.06 157 TRP A CA 1
ATOM 1256 C C . TRP A 1 157 ? -13.5 -7.082 -16.031 1 98.06 157 TRP A C 1
ATOM 1258 O O . TRP A 1 157 ? -13.445 -6.051 -15.359 1 98.06 157 TRP A O 1
ATOM 1268 N N . LEU A 1 158 ? -14.445 -8 -15.914 1 98.19 158 LEU A N 1
ATOM 1269 C CA . LEU A 1 158 ? -15.445 -7.844 -14.867 1 98.19 158 LEU A CA 1
ATOM 1270 C C . LEU A 1 158 ? -14.805 -7.891 -13.484 1 98.19 158 LEU A C 1
ATOM 1272 O O . LEU A 1 158 ? -15.07 -7.035 -12.641 1 98.19 158 LEU A O 1
ATOM 1276 N N . ILE A 1 159 ? -13.961 -8.844 -13.289 1 98.5 159 ILE A N 1
ATOM 1277 C CA . ILE A 1 159 ? -13.258 -8.961 -12.008 1 98.5 159 ILE A CA 1
ATOM 1278 C C . ILE A 1 159 ? -12.359 -7.742 -11.797 1 98.5 159 ILE A C 1
ATOM 1280 O O . ILE A 1 159 ? -12.352 -7.156 -10.719 1 98.5 159 ILE A O 1
ATOM 1284 N N . ALA A 1 160 ? -11.633 -7.371 -12.852 1 98.62 160 ALA A N 1
ATOM 1285 C CA . ALA A 1 160 ? -10.781 -6.184 -12.781 1 98.62 160 ALA A CA 1
ATOM 1286 C C . ALA A 1 160 ? -11.594 -4.949 -12.414 1 98.62 160 ALA A C 1
ATOM 1288 O O . ALA A 1 160 ? -11.109 -4.062 -11.711 1 98.62 160 ALA A O 1
ATOM 1289 N N . GLY A 1 161 ? -12.797 -4.883 -12.961 1 98.44 161 GLY A N 1
ATOM 1290 C CA . GLY A 1 161 ? -13.695 -3.783 -12.633 1 98.44 161 GLY A CA 1
ATOM 1291 C C . GLY A 1 161 ? -14.07 -3.746 -11.164 1 98.44 161 GLY A C 1
ATOM 1292 O O . GLY A 1 161 ? -14.172 -2.67 -10.57 1 98.44 161 GLY A O 1
ATOM 1293 N N . ILE A 1 162 ? -14.266 -4.871 -10.594 1 97.62 162 ILE A N 1
ATOM 1294 C CA . ILE A 1 162 ? -14.562 -4.953 -9.164 1 97.62 162 ILE A CA 1
ATOM 1295 C C . ILE A 1 162 ? -13.398 -4.375 -8.359 1 97.62 162 ILE A C 1
ATOM 1297 O O . ILE A 1 162 ? -13.586 -3.461 -7.555 1 97.62 162 ILE A O 1
ATOM 1301 N N . TYR A 1 163 ? -12.211 -4.805 -8.594 1 98.38 163 TYR A N 1
ATOM 1302 C CA . TYR A 1 163 ? -11.039 -4.293 -7.891 1 98.38 163 TYR A CA 1
ATOM 1303 C C . TYR A 1 163 ? -10.766 -2.844 -8.273 1 98.38 163 TYR A C 1
ATOM 1305 O O . TYR A 1 163 ? -10.305 -2.053 -7.441 1 98.38 163 TYR A O 1
ATOM 1313 N N . GLY A 1 164 ? -11.055 -2.555 -9.523 1 98.56 164 GLY A N 1
ATOM 1314 C CA . GLY A 1 164 ? -10.891 -1.19 -10 1 98.56 164 GLY A CA 1
ATOM 1315 C C . GLY A 1 164 ? -11.773 -0.192 -9.281 1 98.56 164 GLY A C 1
ATOM 1316 O O . GLY A 1 164 ? -11.367 0.949 -9.047 1 98.56 164 GLY A O 1
ATOM 1317 N N . SER A 1 165 ? -12.977 -0.585 -8.984 1 97.94 165 SER A N 1
ATOM 1318 C CA . SER A 1 165 ? -13.875 0.301 -8.258 1 97.94 165 SER A CA 1
ATOM 1319 C C . SER A 1 165 ? -13.312 0.661 -6.883 1 97.94 165 SER A C 1
ATOM 1321 O O . SER A 1 165 ? -13.406 1.812 -6.453 1 97.94 165 SER A O 1
ATOM 1323 N N . PHE A 1 166 ? -12.711 -0.27 -6.23 1 97.75 166 PHE A N 1
ATOM 1324 C CA . PHE A 1 166 ? -12.055 0.007 -4.953 1 97.75 166 PHE A CA 1
ATOM 1325 C C . PHE A 1 166 ? -10.836 0.896 -5.148 1 97.75 166 PHE A C 1
ATOM 1327 O O . PHE A 1 166 ? -10.578 1.796 -4.348 1 97.75 166 PHE A O 1
ATOM 1334 N N . PHE A 1 167 ? -10.109 0.635 -6.191 1 98.56 167 PHE A N 1
ATOM 1335 C CA . PHE A 1 167 ? -8.969 1.479 -6.527 1 98.56 167 PHE A CA 1
ATOM 1336 C C . PHE A 1 167 ? -9.391 2.934 -6.676 1 98.56 167 PHE A C 1
ATOM 1338 O O . PHE A 1 167 ? -8.758 3.832 -6.125 1 98.56 167 PHE A O 1
ATOM 1345 N N . LEU A 1 168 ? -10.469 3.172 -7.375 1 98.19 168 LEU A N 1
ATOM 1346 C CA . LEU A 1 168 ? -10.969 4.52 -7.637 1 98.19 168 LEU A CA 1
ATOM 1347 C C . LEU A 1 168 ? -11.383 5.207 -6.34 1 98.19 168 LEU A C 1
ATOM 1349 O O . LEU A 1 168 ? -11.109 6.395 -6.148 1 98.19 168 LEU A O 1
ATOM 1353 N N . VAL A 1 169 ? -12.023 4.48 -5.508 1 97.81 169 VAL A N 1
ATOM 1354 C CA . VAL A 1 169 ? -12.43 5.059 -4.23 1 97.81 169 VAL A CA 1
ATOM 1355 C C . VAL A 1 169 ? -11.195 5.414 -3.404 1 97.81 169 VAL A C 1
ATOM 1357 O O . VAL A 1 169 ? -11.117 6.508 -2.84 1 97.81 169 VAL A O 1
ATOM 1360 N N . GLY A 1 170 ? -10.219 4.473 -3.301 1 98 170 GLY A N 1
ATOM 1361 C CA . GLY A 1 170 ? -8.977 4.766 -2.609 1 98 170 GLY A CA 1
ATOM 1362 C C . GLY A 1 170 ? -8.258 5.988 -3.158 1 98 170 GLY A C 1
ATOM 1363 O O . GLY A 1 170 ? -7.793 6.836 -2.395 1 98 170 GLY A O 1
ATOM 1364 N N . ALA A 1 171 ? -8.242 6.105 -4.449 1 98.19 171 ALA A N 1
ATOM 1365 C CA . ALA A 1 171 ? -7.613 7.25 -5.102 1 98.19 171 ALA A CA 1
ATOM 1366 C C . ALA A 1 171 ? -8.359 8.539 -4.773 1 98.19 171 ALA A C 1
ATOM 1368 O O . ALA A 1 171 ? -7.738 9.578 -4.52 1 98.19 171 ALA A O 1
ATOM 1369 N N . THR A 1 172 ? -9.648 8.484 -4.805 1 97.5 172 THR A N 1
ATOM 1370 C CA . THR A 1 172 ? -10.469 9.648 -4.488 1 97.5 172 THR A CA 1
ATOM 1371 C C . THR A 1 172 ? -10.227 10.109 -3.055 1 97.5 172 THR A C 1
ATOM 1373 O O . THR A 1 172 ? -10.039 11.297 -2.801 1 97.5 172 THR A O 1
ATOM 1376 N N . ILE A 1 173 ? -10.172 9.188 -2.148 1 97.06 173 ILE A N 1
ATOM 1377 C CA . ILE A 1 173 ? -9.953 9.508 -0.742 1 97.06 173 ILE A CA 1
ATOM 1378 C C . ILE A 1 173 ? -8.562 10.117 -0.559 1 97.06 173 ILE A C 1
ATOM 1380 O O . ILE A 1 173 ? -8.406 11.125 0.127 1 97.06 173 ILE A O 1
ATOM 1384 N N . LEU A 1 174 ? -7.605 9.516 -1.184 1 97.56 174 LEU A N 1
ATOM 1385 C CA . LEU A 1 174 ? -6.238 10.023 -1.084 1 97.56 174 LEU A CA 1
ATOM 1386 C C . LEU A 1 174 ? -6.141 11.43 -1.662 1 97.56 174 LEU A C 1
ATOM 1388 O O . LEU A 1 174 ? -5.652 12.344 -0.995 1 97.56 174 LEU A O 1
ATOM 1392 N N . LEU A 1 175 ? -6.672 11.625 -2.822 1 96.69 175 LEU A N 1
ATOM 1393 C CA . LEU A 1 175 ? -6.547 12.906 -3.508 1 96.69 175 LEU A CA 1
ATOM 1394 C C . LEU A 1 175 ? -7.348 13.984 -2.791 1 96.69 175 LEU A C 1
ATOM 1396 O O . LEU A 1 175 ? -6.91 15.133 -2.705 1 96.69 175 LEU A O 1
ATOM 1400 N N . ASP A 1 176 ? -8.508 13.641 -2.338 1 94.31 176 ASP A N 1
ATOM 1401 C CA . ASP A 1 176 ? -9.328 14.57 -1.566 1 94.31 176 ASP A CA 1
ATOM 1402 C C . ASP A 1 176 ? -8.57 15.086 -0.345 1 94.31 176 ASP A C 1
ATOM 1404 O O . ASP A 1 176 ? -8.578 16.281 -0.061 1 94.31 176 ASP A O 1
ATOM 1408 N N . ASN A 1 177 ? -7.871 14.25 0.323 1 93.56 177 ASN A N 1
ATOM 1409 C CA . ASN A 1 177 ? -7.195 14.617 1.561 1 93.56 177 ASN A CA 1
ATOM 1410 C C . ASN A 1 177 ? -5.824 15.234 1.287 1 93.56 177 ASN A C 1
ATOM 1412 O O . ASN A 1 177 ? -5.234 15.867 2.168 1 93.56 177 ASN A O 1
ATOM 1416 N N . LEU A 1 178 ? -5.355 15.023 0.09 1 92.62 178 LEU A N 1
ATOM 1417 C CA . LEU A 1 178 ? -4.105 15.672 -0.289 1 92.62 178 LEU A CA 1
ATOM 1418 C C . LEU A 1 178 ? -4.355 17.109 -0.746 1 92.62 178 LEU A C 1
ATOM 1420 O O . LEU A 1 178 ? -3.561 18 -0.455 1 92.62 178 LEU A O 1
ATOM 1424 N N . PHE A 1 179 ? -5.496 17.312 -1.363 1 88.5 179 PHE A N 1
ATOM 1425 C CA . PHE A 1 179 ? -5.605 18.578 -2.088 1 88.5 179 PHE A CA 1
ATOM 1426 C C . PHE A 1 179 ? -6.828 19.359 -1.63 1 88.5 179 PHE A C 1
ATOM 1428 O O . PHE A 1 179 ? -6.91 20.578 -1.844 1 88.5 179 PHE A O 1
ATOM 1435 N N . PHE A 1 180 ? -7.734 18.781 -1.109 1 76.12 180 PHE A N 1
ATOM 1436 C CA . PHE A 1 180 ? -8.977 19.5 -0.879 1 76.12 180 PHE A CA 1
ATOM 1437 C C . PHE A 1 180 ? -9.266 19.625 0.613 1 76.12 180 PHE A C 1
ATOM 1439 O O . PHE A 1 180 ? -9.977 20.531 1.042 1 76.12 180 PHE A O 1
ATOM 1446 N N . ARG A 1 181 ? -8.914 18.719 1.4 1 63.66 181 ARG A N 1
ATOM 1447 C CA . ARG A 1 181 ? -9.195 18.797 2.83 1 63.66 181 ARG A CA 1
ATOM 1448 C C . ARG A 1 181 ? -8.016 19.406 3.586 1 63.66 181 ARG A C 1
ATOM 1450 O O . ARG A 1 181 ? -7.195 18.672 4.152 1 63.66 181 ARG A O 1
ATOM 1457 N N . THR A 1 182 ? -7.41 20.422 3 1 54.88 182 THR A N 1
ATOM 1458 C CA . THR A 1 182 ? -6.219 21 3.609 1 54.88 182 THR A CA 1
ATOM 1459 C C . THR A 1 182 ? -6.504 21.438 5.039 1 54.88 182 THR A C 1
ATOM 1461 O O . THR A 1 182 ? -7.621 21.859 5.355 1 54.88 182 THR A O 1
ATOM 1464 N N . ALA A 1 183 ? -5.887 20.781 5.98 1 49.22 183 ALA A N 1
ATOM 1465 C CA . ALA A 1 183 ? -5.898 21.312 7.336 1 49.22 183 ALA A CA 1
ATOM 1466 C C . ALA A 1 183 ? -5.957 22.844 7.316 1 49.22 183 ALA A C 1
ATOM 1468 O O . ALA A 1 183 ? -5.355 23.484 6.453 1 49.22 183 ALA A O 1
ATOM 1469 N N . PRO A 1 184 ? -6.992 23.422 7.812 1 42.06 184 PRO A N 1
ATOM 1470 C CA . PRO A 1 184 ? -6.961 24.891 7.824 1 42.06 184 PRO A CA 1
ATOM 1471 C C . PRO A 1 184 ? -5.543 25.438 7.922 1 42.06 184 PRO A C 1
ATOM 1473 O O . PRO A 1 184 ? -4.754 24.984 8.758 1 42.06 184 PRO A O 1
ATOM 1476 N N . LYS A 1 185 ? -4.828 25.703 6.859 1 41.03 185 LYS A N 1
ATOM 1477 C CA . LYS A 1 185 ? -3.682 26.594 7.008 1 41.03 185 LYS A CA 1
ATOM 1478 C C . LYS A 1 185 ? -3.84 27.5 8.234 1 41.03 185 LYS A C 1
ATOM 1480 O O . LYS A 1 185 ? -4.961 27.797 8.648 1 41.03 185 LYS A O 1
ATOM 1485 N N . ASP A 1 186 ? -2.893 27.562 9.055 1 35.94 186 ASP A N 1
ATOM 1486 C CA . ASP A 1 186 ? -2.871 28.688 9.984 1 35.94 186 ASP A CA 1
ATOM 1487 C C . ASP A 1 186 ? -3.623 29.891 9.406 1 35.94 186 ASP A C 1
ATOM 1489 O O . ASP A 1 186 ? -3.102 30.609 8.547 1 35.94 186 ASP A O 1
ATOM 1493 N N . ASP A 1 187 ? -4.695 29.719 9.008 1 35.56 187 ASP A N 1
ATOM 1494 C CA . ASP A 1 187 ? -5.453 30.875 8.539 1 35.56 187 ASP A CA 1
ATOM 1495 C C . ASP A 1 187 ? -5.074 32.125 9.305 1 35.56 187 ASP A C 1
ATOM 1497 O O . ASP A 1 187 ? -5.602 32.375 10.398 1 35.56 187 ASP A O 1
ATOM 1501 N N . LYS A 1 188 ? -3.908 32.469 9.383 1 41.41 188 LYS A N 1
ATOM 1502 C CA . LYS A 1 188 ? -3.525 33.812 9.781 1 41.41 188 LYS A CA 1
ATOM 1503 C C . LYS A 1 188 ? -4.582 34.844 9.352 1 41.41 188 LYS A C 1
ATOM 1505 O O . LYS A 1 188 ? -4.863 35.781 10.078 1 41.41 188 LYS A O 1
ATOM 1510 N N . ASN A 1 189 ? -5.043 34.531 8.219 1 42.16 189 ASN A N 1
ATOM 1511 C CA . ASN A 1 189 ? -6.051 35.5 7.797 1 42.16 189 ASN A CA 1
ATOM 1512 C C . ASN A 1 189 ? -7.336 35.344 8.609 1 42.16 189 ASN A C 1
ATOM 1514 O O . ASN A 1 189 ? -8.039 36.344 8.836 1 42.16 189 ASN A O 1
ATOM 1518 N N . PHE A 1 190 ? -7.539 34.125 8.977 1 43.25 190 PHE A N 1
ATOM 1519 C CA . PHE A 1 190 ? -8.711 33.969 9.828 1 43.25 190 PHE A CA 1
ATOM 1520 C C . PHE A 1 190 ? -8.422 34.5 11.242 1 43.25 190 PHE A C 1
ATOM 1522 O O . PHE A 1 190 ? -9.227 35.219 11.828 1 43.25 190 PHE A O 1
ATOM 1529 N N . LYS A 1 191 ? -7.238 34.125 11.805 1 43.69 191 LYS A N 1
ATOM 1530 C CA . LYS A 1 191 ? -6.824 34.75 13.055 1 43.69 191 LYS A CA 1
ATOM 1531 C C . LYS A 1 191 ? -6.762 36.281 12.922 1 43.69 191 LYS A C 1
ATOM 1533 O O . LYS A 1 191 ? -7.168 37 13.828 1 43.69 191 LYS A O 1
ATOM 1538 N N . SER A 1 192 ? -6.23 36.594 11.797 1 47.31 192 SER A N 1
ATOM 1539 C CA . SER A 1 192 ? -6.215 38.031 11.539 1 47.31 192 SER A CA 1
ATOM 1540 C C . SER A 1 192 ? -7.625 38.594 11.422 1 47.31 192 SER A C 1
ATOM 1542 O O . SER A 1 192 ? -7.938 39.625 11.992 1 47.31 192 SER A O 1
ATOM 1544 N N . ARG A 1 193 ? -8.453 37.812 10.734 1 47.12 193 ARG A N 1
ATOM 1545 C CA . ARG A 1 193 ? -9.828 38.281 10.578 1 47.12 193 ARG A CA 1
ATOM 1546 C C . ARG A 1 193 ? -10.594 38.156 11.891 1 47.12 193 ARG A C 1
ATOM 1548 O O . ARG A 1 193 ? -11.359 39.062 12.25 1 47.12 193 ARG A O 1
ATOM 1555 N N . LEU A 1 194 ? -10.266 37.125 12.555 1 47.41 194 LEU A N 1
ATOM 1556 C CA . LEU A 1 194 ? -10.867 36.969 13.867 1 47.41 194 LEU A CA 1
ATOM 1557 C C . LEU A 1 194 ? -10.359 38.031 14.844 1 47.41 194 LEU A C 1
ATOM 1559 O O . LEU A 1 194 ? -11.141 38.594 15.594 1 47.41 194 LEU A O 1
ATOM 1563 N N . ASN A 1 195 ? -9.047 38.125 14.852 1 50.59 195 ASN A N 1
ATOM 1564 C CA . ASN A 1 195 ? -8.477 39.219 15.641 1 50.59 195 ASN A CA 1
ATOM 1565 C C . ASN A 1 195 ? -9.055 40.562 15.234 1 50.59 195 ASN A C 1
ATOM 1567 O O . ASN A 1 195 ? -9.32 41.438 16.078 1 50.59 195 ASN A O 1
ATOM 1571 N N . GLU A 1 196 ? -9.258 40.75 14 1 51.84 196 GLU A N 1
ATOM 1572 C CA . GLU A 1 196 ? -9.867 41.969 13.477 1 51.84 196 GLU A CA 1
ATOM 1573 C C . GLU A 1 196 ? -11.32 42.094 13.922 1 51.84 196 GLU A C 1
ATOM 1575 O O . GLU A 1 196 ? -11.766 43.188 14.312 1 51.84 196 GLU A O 1
ATOM 1580 N N . ILE A 1 197 ? -11.977 41 13.844 1 51.06 197 ILE A N 1
ATOM 1581 C CA . ILE A 1 197 ? -13.375 41 14.273 1 51.06 197 ILE A CA 1
ATOM 1582 C C . ILE A 1 197 ? -13.453 41.219 15.781 1 51.06 197 ILE A C 1
ATOM 1584 O O . ILE A 1 197 ? -14.266 42 16.266 1 51.06 197 ILE A O 1
ATOM 1588 N N . LEU A 1 198 ? -12.531 40.562 16.422 1 53.69 198 LEU A N 1
ATOM 1589 C CA . LEU A 1 198 ? -12.5 40.719 17.875 1 53.69 198 LEU A CA 1
ATOM 1590 C C . LEU A 1 198 ? -12.07 42.125 18.25 1 53.69 198 LEU A C 1
ATOM 1592 O O . LEU A 1 198 ? -12.609 42.719 19.188 1 53.69 198 LEU A O 1
ATOM 1596 N N . ALA A 1 199 ? -11.18 42.656 17.516 1 54.06 199 ALA A N 1
ATOM 1597 C CA . ALA A 1 199 ? -10.727 44.031 17.703 1 54.06 199 ALA A CA 1
ATOM 1598 C C . ALA A 1 199 ? -11.836 45.031 17.375 1 54.06 199 ALA A C 1
ATOM 1600 O O . ALA A 1 199 ? -11.992 46.031 18.078 1 54.06 199 ALA A O 1
ATOM 1601 N N . ASN A 1 200 ? -12.562 44.719 16.422 1 55.28 200 ASN A N 1
ATOM 1602 C CA . ASN A 1 200 ? -13.656 45.594 16.047 1 55.28 200 ASN A CA 1
ATOM 1603 C C . ASN A 1 200 ? -14.789 45.562 17.062 1 55.28 200 ASN A C 1
ATOM 1605 O O . ASN A 1 200 ? -15.453 46.562 17.297 1 55.28 200 ASN A O 1
ATOM 1609 N N . ARG A 1 201 ? -14.938 44.5 17.609 1 53.47 201 ARG A N 1
ATOM 1610 C CA . ARG A 1 201 ? -15.969 44.406 18.641 1 53.47 201 ARG A CA 1
ATOM 1611 C C . ARG A 1 201 ? -15.555 45.156 19.906 1 53.47 201 ARG A C 1
ATOM 1613 O O . ARG A 1 201 ? -16.406 45.719 20.594 1 53.47 201 ARG A O 1
ATOM 1620 N N . LYS A 1 202 ? -14.289 45.219 20.172 1 55.78 202 LYS A N 1
ATOM 1621 C CA . LYS A 1 202 ? -13.82 46 21.328 1 55.78 202 LYS A CA 1
ATOM 1622 C C . LYS A 1 202 ? -13.914 47.469 21.047 1 55.78 202 LYS A C 1
ATOM 1624 O O . LYS A 1 202 ? -13.93 48.281 21.984 1 55.78 202 LYS A O 1
ATOM 1629 N N . ARG A 1 203 ? -13.961 47.812 19.828 1 53.75 203 ARG A N 1
ATOM 1630 C CA . ARG A 1 203 ? -14.047 49.219 19.516 1 53.75 203 ARG A CA 1
ATOM 1631 C C . ARG A 1 203 ? -15.492 49.719 19.516 1 53.75 203 ARG A C 1
ATOM 1633 O O . ARG A 1 203 ? -15.75 50.906 19.484 1 53.75 203 ARG A O 1
ATOM 1640 N N . GLN A 1 204 ? -16.344 48.812 19.609 1 45.78 204 GLN A N 1
ATOM 1641 C CA . GLN A 1 204 ? -17.719 49.281 19.797 1 45.78 204 GLN A CA 1
ATOM 1642 C C . GLN A 1 204 ? -18.094 49.281 21.266 1 45.78 204 GLN A C 1
ATOM 1644 O O . GLN A 1 204 ? -17.656 48.406 22.031 1 45.78 204 GLN A O 1
ATOM 1649 N N . MET B 1 1 ? 18.797 15.383 21.547 1 64.5 1 MET B N 1
ATOM 1650 C CA . MET B 1 1 ? 17.656 15.359 20.625 1 64.5 1 MET B CA 1
ATOM 1651 C C . MET B 1 1 ? 18.094 15.727 19.219 1 64.5 1 MET B C 1
ATOM 1653 O O . MET B 1 1 ? 17.719 15.047 18.25 1 64.5 1 MET B O 1
ATOM 1657 N N . ALA B 1 2 ? 19.047 16.594 19.219 1 71.06 2 ALA B N 1
ATOM 1658 C CA . ALA B 1 2 ? 19.547 17.016 17.906 1 71.06 2 ALA B CA 1
ATOM 1659 C C . ALA B 1 2 ? 20.422 15.953 17.281 1 71.06 2 ALA B C 1
ATOM 1661 O O . ALA B 1 2 ? 20.344 15.703 16.078 1 71.06 2 ALA B O 1
ATOM 1662 N N . SER B 1 3 ? 21.109 15.266 18.125 1 75.94 3 SER B N 1
ATOM 1663 C CA . SER B 1 3 ? 22 14.227 17.594 1 75.94 3 SER B CA 1
ATOM 1664 C C . SER B 1 3 ? 21.203 13.047 17.031 1 75.94 3 SER B C 1
ATOM 1666 O O . SER B 1 3 ? 21.547 12.516 15.984 1 75.94 3 SER B O 1
ATOM 1668 N N . PHE B 1 4 ? 20.219 12.664 17.75 1 81.94 4 PHE B N 1
ATOM 1669 C CA . PHE B 1 4 ? 19.391 11.555 17.312 1 81.94 4 PHE B CA 1
ATOM 1670 C C . PHE B 1 4 ? 18.672 11.898 16 1 81.94 4 PHE B C 1
ATOM 1672 O O . PHE B 1 4 ? 18.562 11.062 15.109 1 81.94 4 PHE B O 1
ATOM 1679 N N . ARG B 1 5 ? 18.25 13.086 15.93 1 82.94 5 ARG B N 1
ATOM 1680 C CA . ARG B 1 5 ? 17.562 13.531 14.719 1 82.94 5 ARG B CA 1
ATOM 1681 C C . ARG B 1 5 ? 18.531 13.562 13.539 1 82.94 5 ARG B C 1
ATOM 1683 O O . ARG B 1 5 ? 18.156 13.203 12.414 1 82.94 5 ARG B O 1
ATOM 1690 N N . ARG B 1 6 ? 19.656 13.984 13.836 1 87.69 6 ARG B N 1
ATOM 1691 C CA . ARG B 1 6 ? 20.672 14.016 12.789 1 87.69 6 ARG B CA 1
ATOM 1692 C C . ARG B 1 6 ? 21.016 12.609 12.312 1 87.69 6 ARG B C 1
ATOM 1694 O O . ARG B 1 6 ? 21.156 12.375 11.109 1 87.69 6 ARG B O 1
ATOM 1701 N N . ALA B 1 7 ? 21.219 11.742 13.227 1 92.88 7 ALA B N 1
ATOM 1702 C CA . ALA B 1 7 ? 21.5 10.352 12.883 1 92.88 7 ALA B CA 1
ATOM 1703 C C . ALA B 1 7 ? 20.375 9.742 12.055 1 92.88 7 ALA B C 1
ATOM 1705 O O . ALA B 1 7 ? 20.625 9.039 11.078 1 92.88 7 ALA B O 1
ATOM 1706 N N . ARG B 1 8 ? 19.188 9.984 12.469 1 92.62 8 ARG B N 1
ATOM 1707 C CA . ARG B 1 8 ? 18.016 9.484 11.766 1 92.62 8 ARG B CA 1
ATOM 1708 C C . ARG B 1 8 ? 17.953 10.039 10.344 1 92.62 8 ARG B C 1
ATOM 1710 O O . ARG B 1 8 ? 17.797 9.281 9.383 1 92.62 8 ARG B O 1
ATOM 1717 N N . ASP B 1 9 ? 18.125 11.336 10.234 1 93.38 9 ASP B N 1
ATOM 1718 C CA . ASP B 1 9 ? 18.062 11.961 8.914 1 93.38 9 ASP B CA 1
ATOM 1719 C C . ASP B 1 9 ? 19.234 11.523 8.039 1 93.38 9 ASP B C 1
ATOM 1721 O O . ASP B 1 9 ? 19.094 11.398 6.82 1 93.38 9 ASP B O 1
ATOM 1725 N N . THR B 1 10 ? 20.344 11.312 8.672 1 96.12 10 THR B N 1
ATOM 1726 C CA . THR B 1 10 ? 21.469 10.781 7.938 1 96.12 10 THR B CA 1
ATOM 1727 C C . THR B 1 10 ? 21.172 9.375 7.418 1 96.12 10 THR B C 1
ATOM 1729 O O . THR B 1 10 ? 21.469 9.055 6.266 1 96.12 10 THR B O 1
ATOM 1732 N N . PHE B 1 11 ? 20.609 8.531 8.266 1 97.19 11 PHE B N 1
ATOM 1733 C CA . PHE B 1 11 ? 20.203 7.191 7.848 1 97.19 11 PHE B CA 1
ATOM 1734 C C . PHE B 1 11 ? 19.25 7.262 6.66 1 97.19 11 PHE B C 1
ATOM 1736 O O . PHE B 1 11 ? 19.406 6.535 5.68 1 97.19 11 PHE B O 1
ATOM 1743 N N . TYR B 1 12 ? 18.25 8.133 6.75 1 96.81 12 TYR B N 1
ATOM 1744 C CA . TYR B 1 12 ? 17.297 8.273 5.66 1 96.81 12 TYR B CA 1
ATOM 1745 C C . TYR B 1 12 ? 17.984 8.711 4.379 1 96.81 12 TYR B C 1
ATOM 1747 O O . TYR B 1 12 ? 17.703 8.18 3.301 1 96.81 12 TYR B O 1
ATOM 1755 N N . ALA B 1 13 ? 18.906 9.695 4.488 1 97.25 13 ALA B N 1
ATOM 1756 C CA . ALA B 1 13 ? 19.609 10.195 3.314 1 97.25 13 ALA B CA 1
ATOM 1757 C C . ALA B 1 13 ? 20.406 9.086 2.631 1 97.25 13 ALA B C 1
ATOM 1759 O O . ALA B 1 13 ? 20.359 8.945 1.407 1 97.25 13 ALA B O 1
ATOM 1760 N N . ILE B 1 14 ? 21.078 8.305 3.389 1 98 14 ILE B N 1
ATOM 1761 C CA . ILE B 1 14 ? 21.875 7.207 2.855 1 98 14 ILE B CA 1
ATOM 1762 C C . ILE B 1 14 ? 20.969 6.172 2.205 1 98 14 ILE B C 1
ATOM 1764 O O . ILE B 1 14 ? 21.25 5.676 1.114 1 98 14 ILE B O 1
ATOM 1768 N N . TYR B 1 15 ? 19.906 5.844 2.834 1 98.25 15 TYR B N 1
ATOM 1769 C CA . TYR B 1 15 ? 18.953 4.875 2.32 1 98.25 15 TYR B CA 1
ATOM 1770 C C . TYR B 1 15 ? 18.406 5.305 0.961 1 98.25 15 TYR B C 1
ATOM 1772 O O . TYR B 1 15 ? 18.406 4.52 0.011 1 98.25 15 TYR B O 1
ATOM 1780 N N . TYR B 1 16 ? 17.922 6.543 0.869 1 98.12 16 TYR B N 1
ATOM 1781 C CA . TYR B 1 16 ? 17.359 7.027 -0.385 1 98.12 16 TYR B CA 1
ATOM 1782 C C . TYR B 1 16 ? 18.422 7.09 -1.475 1 98.12 16 TYR B C 1
ATOM 1784 O O . TYR B 1 16 ? 18.156 6.75 -2.631 1 98.12 16 TYR B O 1
ATOM 1792 N N . LEU B 1 17 ? 19.609 7.5 -1.028 1 97.62 17 LEU B N 1
ATOM 1793 C CA . LEU B 1 17 ? 20.703 7.629 -1.984 1 9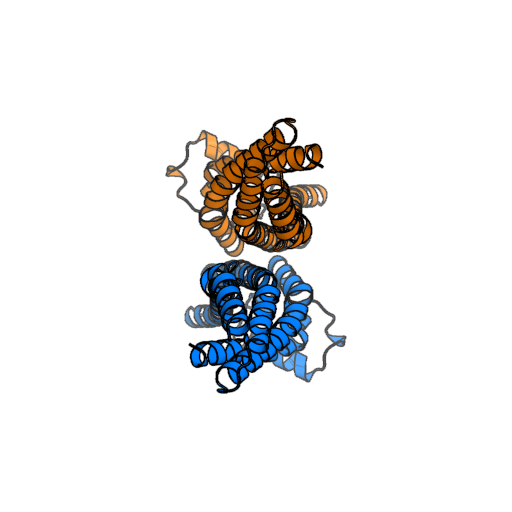7.62 17 LEU B CA 1
ATOM 1794 C C . LEU B 1 17 ? 21.078 6.273 -2.576 1 97.62 17 LEU B C 1
ATOM 1796 O O . LEU B 1 17 ? 21.266 6.152 -3.789 1 97.62 17 LEU B O 1
ATOM 1800 N N . ILE B 1 18 ? 21.094 5.227 -1.772 1 96.94 18 ILE B N 1
ATOM 1801 C CA . ILE B 1 18 ? 21.516 3.898 -2.215 1 96.94 18 ILE B CA 1
ATOM 1802 C C . ILE B 1 18 ? 20.391 3.242 -3.004 1 96.94 18 ILE B C 1
ATOM 1804 O O . ILE B 1 18 ? 20.625 2.537 -3.984 1 96.94 18 ILE B O 1
ATOM 1808 N N . HIS B 1 19 ? 19.188 3.449 -2.592 1 97.12 19 HIS B N 1
ATOM 1809 C CA . HIS B 1 19 ? 18.047 2.771 -3.199 1 97.12 19 HIS B CA 1
ATOM 1810 C C . HIS B 1 19 ? 17.734 3.344 -4.578 1 97.12 19 HIS B C 1
ATOM 1812 O O . HIS B 1 19 ? 17.203 2.643 -5.441 1 97.12 19 HIS B O 1
ATOM 1818 N N . LEU B 1 20 ? 18.125 4.594 -4.77 1 97.5 20 LEU B N 1
ATOM 1819 C CA . LEU B 1 20 ? 17.828 5.27 -6.035 1 97.5 20 LEU B CA 1
ATOM 1820 C C . LEU B 1 20 ? 18.5 4.551 -7.199 1 97.5 20 LEU B C 1
ATOM 1822 O O . LEU B 1 20 ? 17.828 4.082 -8.117 1 97.5 20 LEU B O 1
ATOM 1826 N N . PRO B 1 21 ? 19.797 4.312 -7.223 1 96.56 21 PRO B N 1
ATOM 1827 C CA . PRO B 1 21 ? 20.406 3.602 -8.352 1 96.56 21 PRO B CA 1
ATOM 1828 C C . PRO B 1 21 ? 19.984 2.133 -8.414 1 96.56 21 PRO B C 1
ATOM 1830 O O . PRO B 1 21 ? 19.891 1.562 -9.5 1 96.56 21 PRO B O 1
ATOM 1833 N N . ILE B 1 22 ? 19.719 1.502 -7.309 1 96.5 22 ILE B N 1
ATOM 1834 C CA . ILE B 1 22 ? 19.297 0.105 -7.301 1 96.5 22 ILE B CA 1
ATOM 1835 C C . ILE B 1 22 ? 17.953 -0.035 -8.016 1 96.5 22 ILE B C 1
ATOM 1837 O O . ILE B 1 22 ? 17.781 -0.919 -8.859 1 96.5 22 ILE B O 1
ATOM 1841 N N . SER B 1 23 ? 17.031 0.857 -7.684 1 97.88 23 SER B N 1
ATOM 1842 C CA . SER B 1 23 ? 15.711 0.81 -8.32 1 97.88 23 SER B CA 1
ATOM 1843 C C . SER B 1 23 ? 15.805 1.107 -9.812 1 97.88 23 SER B C 1
ATOM 1845 O O . SER B 1 23 ? 15.195 0.411 -10.625 1 97.88 23 SER B O 1
ATOM 1847 N N . ILE B 1 24 ? 16.641 2.023 -10.219 1 97.81 24 ILE B N 1
ATOM 1848 C CA . ILE B 1 24 ? 16.719 2.492 -11.602 1 97.81 24 ILE B CA 1
ATOM 1849 C C . ILE B 1 24 ? 17.516 1.505 -12.445 1 97.81 24 ILE B C 1
ATOM 1851 O O . ILE B 1 24 ? 17.172 1.237 -13.594 1 97.81 24 ILE B O 1
ATOM 1855 N N . LEU B 1 25 ? 18.531 0.877 -11.844 1 97.69 25 LEU B N 1
ATOM 1856 C CA . LEU B 1 25 ? 19.469 0.088 -12.641 1 97.69 25 LEU B CA 1
ATOM 1857 C C . LEU B 1 25 ? 19.141 -1.399 -12.539 1 97.69 25 LEU B C 1
ATOM 1859 O O . LEU B 1 25 ? 19.469 -2.172 -13.438 1 97.69 25 LEU B O 1
ATOM 1863 N N . PHE B 1 26 ? 18.484 -1.795 -11.469 1 97.44 26 PHE B N 1
ATOM 1864 C CA . PHE B 1 26 ? 18.297 -3.225 -11.258 1 97.44 26 PHE B CA 1
ATOM 1865 C C . PHE B 1 26 ? 16.812 -3.582 -11.297 1 97.44 26 PHE B C 1
ATOM 1867 O O . PHE B 1 26 ? 16.359 -4.324 -12.172 1 97.44 26 PHE B O 1
ATOM 1874 N N . ASP B 1 27 ? 16.031 -2.943 -10.43 1 97.88 27 ASP B N 1
ATOM 1875 C CA . ASP B 1 27 ? 14.617 -3.293 -10.367 1 97.88 27 ASP B CA 1
ATOM 1876 C C . ASP B 1 27 ? 13.906 -2.959 -11.672 1 97.88 27 ASP B C 1
ATOM 1878 O O . ASP B 1 27 ? 12.992 -3.674 -12.094 1 97.88 27 ASP B O 1
ATOM 1882 N N . SER B 1 28 ? 14.344 -1.963 -12.32 1 98.25 28 SER B N 1
ATOM 1883 C CA . SER B 1 28 ? 13.68 -1.511 -13.539 1 98.25 28 SER B CA 1
ATOM 1884 C C . SER B 1 28 ? 13.867 -2.51 -14.672 1 98.25 28 SER B C 1
ATOM 1886 O O . SER B 1 28 ? 13.117 -2.492 -15.656 1 98.25 28 SER B O 1
ATOM 1888 N N . GLN B 1 29 ? 14.836 -3.426 -14.586 1 98.38 29 GLN B N 1
ATOM 1889 C CA . GLN B 1 29 ? 15.078 -4.445 -15.602 1 98.38 29 GLN B CA 1
ATOM 1890 C C . GLN B 1 29 ? 13.867 -5.363 -15.75 1 98.38 29 GLN B C 1
ATOM 1892 O O . GLN B 1 29 ? 13.703 -6.02 -16.781 1 98.38 29 GLN B O 1
ATOM 1897 N N . LEU B 1 30 ? 13.047 -5.379 -14.773 1 98.12 30 LEU 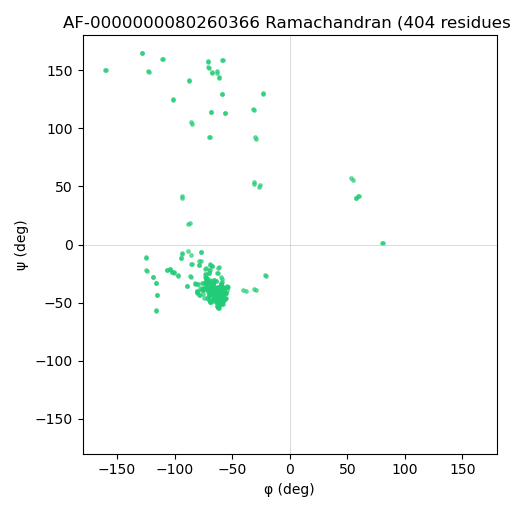B N 1
ATOM 1898 C CA . LEU B 1 30 ? 11.898 -6.285 -14.781 1 98.12 30 LEU B CA 1
ATOM 1899 C C . LEU B 1 30 ? 10.781 -5.734 -15.664 1 98.12 30 LEU B C 1
ATOM 1901 O O . LEU B 1 30 ? 9.883 -6.477 -16.062 1 98.12 30 LEU B O 1
ATOM 1905 N N . ILE B 1 31 ? 10.836 -4.449 -15.961 1 97.69 31 ILE B N 1
ATOM 1906 C CA . ILE B 1 31 ? 9.68 -3.904 -16.672 1 97.69 31 ILE B CA 1
ATOM 1907 C C . ILE B 1 31 ? 10.125 -3.223 -17.953 1 97.69 31 ILE B C 1
ATOM 1909 O O . ILE B 1 31 ? 9.305 -2.908 -18.812 1 97.69 31 ILE B O 1
ATOM 1913 N N . PHE B 1 32 ? 11.383 -2.998 -18.156 1 98 32 PHE B N 1
ATOM 1914 C CA . PHE B 1 32 ? 11.883 -2.371 -19.375 1 98 32 PHE B CA 1
ATOM 1915 C C . PHE B 1 32 ? 12.648 -3.377 -20.219 1 98 32 PHE B C 1
ATOM 1917 O O . PHE B 1 32 ? 13.125 -4.395 -19.703 1 98 32 PHE B O 1
ATOM 1924 N N . PRO B 1 33 ? 12.797 -3.084 -21.5 1 97.56 33 PRO B N 1
ATOM 1925 C CA . PRO B 1 33 ? 13.547 -3.996 -22.359 1 97.56 33 PRO B CA 1
ATOM 1926 C C . PRO B 1 33 ? 15 -4.16 -21.922 1 97.56 33 PRO B C 1
ATOM 1928 O O . PRO B 1 33 ? 15.633 -3.193 -21.5 1 97.56 33 PRO B O 1
ATOM 1931 N N . MET B 1 34 ? 15.461 -5.348 -22.094 1 95.69 34 MET B N 1
ATOM 1932 C CA . MET B 1 34 ? 16.812 -5.68 -21.688 1 95.69 34 MET B CA 1
ATOM 1933 C C . MET B 1 34 ? 17.844 -4.867 -22.469 1 95.69 34 MET B C 1
ATOM 1935 O O . MET B 1 34 ? 18.953 -4.621 -21.984 1 95.69 34 MET B O 1
ATOM 1939 N N . SER B 1 35 ? 17.5 -4.406 -23.625 1 97.25 35 SER B N 1
ATOM 1940 C CA . SER B 1 35 ? 18.406 -3.66 -24.484 1 97.25 35 SER B CA 1
ATOM 1941 C C . SER B 1 35 ? 18.766 -2.305 -23.891 1 97.25 35 SER B C 1
ATOM 1943 O O . SER B 1 35 ? 19.734 -1.662 -24.312 1 97.25 35 SER B O 1
ATOM 1945 N N . TRP B 1 36 ? 17.922 -1.864 -22.922 1 97.81 36 TRP B N 1
ATOM 1946 C CA . TRP B 1 36 ? 18.188 -0.575 -22.297 1 97.81 36 TRP B CA 1
ATOM 1947 C C . TRP B 1 36 ? 19.312 -0.681 -21.281 1 97.81 36 TRP B C 1
ATOM 1949 O O . TRP B 1 36 ? 19.828 0.334 -20.812 1 97.81 36 TRP B O 1
ATOM 1959 N N . PHE B 1 37 ? 19.812 -1.913 -21 1 98.12 37 PHE B N 1
ATOM 1960 C CA . PHE B 1 37 ? 20.766 -2.117 -19.938 1 98.12 37 PHE B CA 1
ATOM 1961 C C . PHE B 1 37 ? 22.047 -2.75 -20.453 1 98.12 37 PHE B C 1
ATOM 1963 O O . PHE B 1 37 ? 22.016 -3.537 -21.406 1 98.12 37 PHE B O 1
ATOM 1970 N N . SER B 1 38 ? 23.172 -2.43 -19.828 1 97.56 38 SER B N 1
ATOM 1971 C CA . SER B 1 38 ? 24.453 -3.029 -20.203 1 97.56 38 SER B CA 1
ATOM 1972 C C . SER B 1 38 ? 24.516 -4.496 -19.797 1 97.56 38 SER B C 1
ATOM 1974 O O . SER B 1 38 ? 23.859 -4.91 -18.844 1 97.56 38 SER B O 1
ATOM 1976 N N . PRO B 1 39 ? 25.344 -5.238 -20.438 1 97.75 39 PRO B N 1
ATOM 1977 C CA . PRO B 1 39 ? 25.531 -6.645 -20.062 1 97.75 39 PRO B CA 1
ATOM 1978 C C . PRO B 1 39 ? 26 -6.816 -18.625 1 97.75 39 PRO B C 1
ATOM 1980 O O . PRO B 1 39 ? 25.625 -7.793 -17.969 1 97.75 39 PRO B O 1
ATOM 1983 N N . THR B 1 40 ? 26.766 -5.867 -18.172 1 97.88 40 THR B N 1
ATOM 1984 C CA . THR B 1 40 ? 27.266 -5.941 -16.797 1 97.88 40 THR B CA 1
ATOM 1985 C C . THR B 1 40 ? 26.125 -5.852 -15.805 1 97.88 40 THR B C 1
ATOM 1987 O O . THR B 1 40 ? 26.078 -6.605 -14.828 1 97.88 40 THR B O 1
ATOM 1990 N N . LEU B 1 41 ? 25.219 -5.039 -16.062 1 97.88 41 LEU B N 1
ATOM 1991 C CA . LEU B 1 41 ? 24.062 -4.875 -15.18 1 97.88 41 LEU B CA 1
ATOM 1992 C C . LEU B 1 41 ? 23.172 -6.109 -15.234 1 97.88 41 LEU B C 1
ATOM 1994 O O . LEU B 1 41 ? 22.688 -6.578 -14.195 1 97.88 41 LEU B O 1
ATOM 1998 N N . LEU B 1 42 ? 22.969 -6.578 -16.391 1 98.12 42 LEU B N 1
ATOM 1999 C CA . LEU B 1 42 ? 22.156 -7.777 -16.547 1 98.12 42 LEU B CA 1
ATOM 2000 C C . LEU B 1 42 ? 22.797 -8.969 -15.852 1 98.12 42 LEU B C 1
ATOM 2002 O O . LEU B 1 42 ? 22.094 -9.781 -15.234 1 98.12 42 LEU B O 1
ATOM 2006 N N . HIS B 1 43 ? 24.094 -8.992 -15.922 1 97.69 43 HIS B N 1
ATOM 2007 C CA . HIS B 1 43 ? 24.828 -10.07 -15.266 1 97.69 43 HIS B CA 1
ATOM 2008 C C . HIS B 1 43 ? 24.672 -9.992 -13.75 1 97.69 43 HIS B C 1
ATOM 2010 O O . HIS B 1 43 ? 24.562 -11.016 -13.078 1 97.69 43 HIS B O 1
ATOM 2016 N N . GLN B 1 44 ? 24.688 -8.781 -13.242 1 97.25 44 GLN B N 1
ATOM 2017 C CA . GLN B 1 44 ? 24.516 -8.609 -11.805 1 97.25 44 GLN B CA 1
ATOM 2018 C C . GLN B 1 44 ? 23.141 -9.102 -11.352 1 97.25 44 GLN B C 1
ATOM 2020 O O . GLN B 1 44 ? 23.016 -9.703 -10.281 1 97.25 44 GLN B O 1
ATOM 2025 N N . SER B 1 45 ? 22.109 -8.875 -12.086 1 97.44 45 SER B N 1
ATOM 2026 C CA . SER B 1 45 ? 20.781 -9.375 -11.773 1 97.44 45 SER B CA 1
ATOM 2027 C C . SER B 1 45 ? 20.719 -10.898 -11.844 1 97.44 45 SER B C 1
ATOM 2029 O O . SER B 1 45 ? 20.094 -11.547 -11 1 97.44 45 SER B O 1
ATOM 2031 N N . ASP B 1 46 ? 21.406 -11.445 -12.828 1 97.44 46 ASP B N 1
ATOM 2032 C CA . ASP B 1 46 ? 21.484 -12.898 -12.945 1 97.44 46 ASP B CA 1
ATOM 2033 C C . ASP B 1 46 ? 22.172 -13.516 -11.734 1 97.44 46 ASP B C 1
ATOM 2035 O O . ASP B 1 46 ? 21.766 -14.562 -11.242 1 97.44 46 ASP B O 1
ATOM 2039 N N . LEU B 1 47 ? 23.234 -12.852 -11.328 1 97.88 47 LEU B N 1
ATOM 2040 C CA . LEU B 1 47 ? 23.953 -13.32 -10.141 1 97.88 47 LEU B CA 1
ATOM 2041 C C . LEU B 1 47 ? 23.047 -13.289 -8.922 1 97.88 47 LEU B C 1
ATOM 2043 O O . LEU B 1 47 ? 23.062 -14.219 -8.102 1 97.88 47 LEU B O 1
ATOM 2047 N N . TYR B 1 48 ? 22.281 -12.242 -8.773 1 97.62 48 TYR B N 1
ATOM 2048 C CA . TYR B 1 48 ? 21.344 -12.141 -7.664 1 97.62 48 TYR B CA 1
ATOM 2049 C C . TYR B 1 48 ? 20.344 -13.305 -7.684 1 97.62 48 TYR B C 1
ATOM 2051 O O . TYR B 1 48 ? 20.109 -13.945 -6.652 1 97.62 48 TYR B O 1
ATOM 2059 N N . ILE B 1 49 ? 19.781 -13.602 -8.797 1 97.81 49 ILE B N 1
ATOM 2060 C CA . ILE B 1 49 ? 18.797 -14.656 -8.953 1 97.81 49 ILE B CA 1
ATOM 2061 C C . ILE B 1 49 ? 19.422 -16.016 -8.648 1 97.81 49 ILE B C 1
ATOM 2063 O O . ILE B 1 49 ? 18.828 -16.844 -7.957 1 97.81 49 ILE B O 1
ATOM 2067 N N . ARG B 1 50 ? 20.594 -16.219 -9.094 1 96.62 50 ARG B N 1
ATOM 2068 C CA . ARG B 1 50 ? 21.281 -17.484 -8.883 1 96.62 50 ARG B CA 1
ATOM 2069 C C . ARG B 1 50 ? 21.656 -17.656 -7.41 1 96.62 50 ARG B C 1
ATOM 2071 O O . ARG B 1 50 ? 21.562 -18.766 -6.871 1 96.62 50 ARG B O 1
ATOM 2078 N N . ASN B 1 51 ? 22.078 -16.562 -6.812 1 96.81 51 ASN B N 1
ATOM 2079 C CA . ASN B 1 51 ? 22.578 -16.641 -5.441 1 96.81 51 ASN B CA 1
ATOM 2080 C C . ASN B 1 51 ? 21.422 -16.75 -4.441 1 96.81 51 ASN B C 1
ATOM 2082 O O . ASN B 1 51 ? 21.531 -17.484 -3.455 1 96.81 51 ASN B O 1
ATOM 2086 N N . PHE B 1 52 ? 20.391 -16.016 -4.734 1 97.06 52 PHE B N 1
ATOM 2087 C CA . PHE B 1 52 ? 19.344 -15.922 -3.717 1 97.06 52 PHE B CA 1
ATOM 2088 C C . PHE B 1 52 ? 18.125 -16.734 -4.121 1 97.06 52 PHE B C 1
ATOM 2090 O O . PHE B 1 52 ? 17.266 -17.047 -3.283 1 97.06 52 PHE B O 1
ATOM 2097 N N . LYS B 1 53 ? 17.938 -17.031 -5.383 1 97.94 53 LYS B N 1
ATOM 2098 C CA . LYS B 1 53 ? 16.812 -17.812 -5.895 1 97.94 53 LYS B CA 1
ATOM 2099 C C . LYS B 1 53 ? 15.484 -17.172 -5.523 1 97.94 53 LYS B C 1
ATOM 2101 O O . LYS B 1 53 ? 14.555 -17.859 -5.102 1 97.94 53 LYS B O 1
ATOM 2106 N N . ASP B 1 54 ? 15.477 -15.867 -5.617 1 98.12 54 ASP B N 1
ATOM 2107 C CA . ASP B 1 54 ? 14.273 -15.086 -5.34 1 98.12 54 ASP B CA 1
ATOM 2108 C C . ASP B 1 54 ? 13.203 -15.328 -6.402 1 98.12 54 ASP B C 1
ATOM 2110 O O . ASP B 1 54 ? 13.367 -14.93 -7.559 1 98.12 54 ASP B O 1
ATOM 2114 N N . PRO B 1 55 ? 12.109 -15.93 -5.992 1 97.88 55 PRO B N 1
ATOM 2115 C CA . PRO B 1 55 ? 11.109 -16.266 -7.004 1 97.88 55 PRO B CA 1
ATOM 2116 C C . PRO B 1 55 ? 10.398 -15.039 -7.566 1 97.88 55 PRO B C 1
ATOM 2118 O O . PRO B 1 55 ? 9.883 -15.078 -8.688 1 97.88 55 PRO B O 1
ATOM 2121 N N . LEU B 1 56 ? 10.359 -13.992 -6.812 1 98.06 56 LEU B N 1
ATOM 2122 C CA . LEU B 1 56 ? 9.703 -12.781 -7.297 1 98.06 56 LEU B CA 1
ATOM 2123 C C . LEU B 1 56 ? 10.531 -12.109 -8.391 1 98.06 56 LEU B C 1
ATOM 2125 O O . LEU B 1 56 ? 10 -11.766 -9.445 1 98.06 56 LEU B O 1
ATOM 2129 N N . VAL B 1 57 ? 11.789 -12 -8.141 1 98.25 57 VAL B N 1
ATOM 2130 C CA . VAL B 1 57 ? 12.664 -11.352 -9.109 1 98.25 57 VAL B CA 1
ATOM 2131 C C . VAL B 1 57 ? 12.898 -12.289 -10.297 1 98.25 57 VAL B C 1
ATOM 2133 O O . VAL B 1 57 ? 12.922 -11.844 -11.453 1 98.25 57 VAL B O 1
ATOM 2136 N N . GLY B 1 58 ? 13.016 -13.531 -10.047 1 97.69 58 GLY B N 1
ATOM 2137 C CA . GLY B 1 58 ? 13.359 -14.492 -11.078 1 97.69 58 GLY B CA 1
ATOM 2138 C C . GLY B 1 58 ? 12.203 -14.805 -12.016 1 97.69 58 GLY B C 1
ATOM 2139 O O . GLY B 1 58 ? 12.406 -15 -13.219 1 97.69 58 GLY B O 1
ATOM 2140 N N . ASN B 1 59 ? 10.984 -14.898 -11.445 1 96.5 59 ASN B N 1
ATOM 2141 C CA . ASN B 1 59 ? 9.836 -15.289 -12.258 1 96.5 59 ASN B CA 1
ATOM 2142 C C . ASN B 1 59 ? 8.984 -14.086 -12.633 1 96.5 59 ASN B C 1
ATOM 2144 O O . ASN B 1 59 ? 8.18 -14.156 -13.562 1 96.5 59 ASN B O 1
ATOM 2148 N N . ALA B 1 60 ? 9.031 -13 -11.867 1 96.19 60 ALA B N 1
ATOM 2149 C CA . ALA B 1 60 ? 8.367 -11.727 -12.141 1 96.19 60 ALA B CA 1
ATOM 2150 C C . ALA B 1 60 ? 6.867 -11.93 -12.359 1 96.19 60 ALA B C 1
ATOM 2152 O O . ALA B 1 60 ? 6.32 -11.523 -13.383 1 96.19 60 ALA B O 1
ATOM 2153 N N . PRO B 1 61 ? 6.238 -12.531 -11.383 1 95.88 61 PRO B N 1
ATOM 2154 C CA . PRO B 1 61 ? 4.793 -12.68 -11.555 1 95.88 61 PRO B CA 1
ATOM 2155 C C . PRO B 1 61 ? 4.078 -11.344 -11.742 1 95.88 61 PRO B C 1
ATOM 2157 O O . PRO B 1 61 ? 4.566 -10.312 -11.281 1 95.88 61 PRO B O 1
ATOM 2160 N N . ALA B 1 62 ? 2.939 -11.383 -12.305 1 95.69 62 ALA B N 1
ATOM 2161 C CA . ALA B 1 62 ? 2.219 -10.188 -12.742 1 95.69 62 ALA B CA 1
ATOM 2162 C C . ALA B 1 62 ? 1.97 -9.242 -11.57 1 95.69 62 ALA B C 1
ATOM 2164 O O . ALA B 1 62 ? 2.162 -8.031 -11.695 1 95.69 62 ALA B O 1
ATOM 2165 N N . TRP B 1 63 ? 1.464 -9.797 -10.5 1 97.38 63 TRP B N 1
ATOM 2166 C CA . TRP B 1 63 ? 1.154 -8.945 -9.352 1 97.38 63 TRP B CA 1
ATOM 2167 C C . TRP B 1 63 ? 2.408 -8.242 -8.844 1 97.38 63 TRP B C 1
ATOM 2169 O O . TRP B 1 63 ? 2.344 -7.094 -8.398 1 97.38 63 TRP B O 1
ATOM 2179 N N . PHE B 1 64 ? 3.604 -8.883 -8.914 1 98.31 64 PHE B N 1
ATOM 2180 C CA . PHE B 1 64 ? 4.867 -8.297 -8.492 1 98.31 64 PHE B CA 1
ATOM 2181 C C . PHE B 1 64 ? 5.301 -7.195 -9.453 1 98.31 64 PHE B C 1
ATOM 2183 O O . PHE B 1 64 ? 5.844 -6.172 -9.031 1 98.31 64 PHE B O 1
ATOM 2190 N N . LEU B 1 65 ? 5.059 -7.359 -10.695 1 98 65 LEU B N 1
ATOM 2191 C CA . LEU B 1 65 ? 5.41 -6.344 -11.688 1 98 65 LEU B CA 1
ATOM 2192 C C . LEU B 1 65 ? 4.68 -5.035 -11.406 1 98 65 LEU B C 1
ATOM 2194 O O . LEU B 1 65 ? 5.23 -3.955 -11.625 1 98 65 LEU B O 1
ATOM 2198 N N . ALA B 1 66 ? 3.457 -5.141 -10.953 1 98.12 66 ALA B N 1
ATOM 2199 C CA . ALA B 1 66 ? 2.727 -3.936 -10.57 1 98.12 66 ALA B CA 1
ATOM 2200 C C . ALA B 1 66 ? 3.461 -3.18 -9.469 1 98.12 66 ALA B C 1
ATOM 2202 O O . ALA B 1 66 ? 3.508 -1.947 -9.477 1 98.12 66 ALA B O 1
ATOM 2203 N N . SER B 1 67 ? 3.998 -3.912 -8.555 1 98.25 67 SER B N 1
ATOM 2204 C CA . SER B 1 67 ? 4.77 -3.297 -7.48 1 98.25 67 SER B CA 1
ATOM 2205 C C . SER B 1 67 ? 6.016 -2.6 -8.016 1 98.25 67 SER B C 1
ATOM 2207 O O . SER B 1 67 ? 6.422 -1.557 -7.504 1 98.25 67 SER 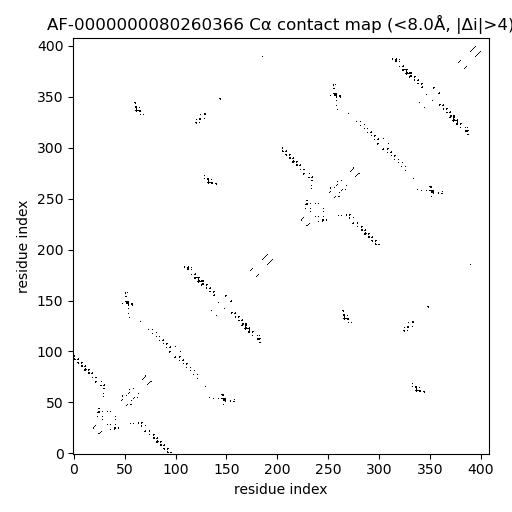B O 1
ATOM 2209 N N . ILE B 1 68 ? 6.617 -3.197 -9.008 1 98.62 68 ILE B N 1
ATOM 2210 C CA . ILE B 1 68 ? 7.801 -2.596 -9.617 1 98.62 68 ILE B CA 1
ATOM 2211 C C . ILE B 1 68 ? 7.41 -1.305 -10.336 1 98.62 68 ILE B C 1
ATOM 2213 O O . ILE B 1 68 ? 8.148 -0.317 -10.289 1 98.62 68 ILE B O 1
ATOM 2217 N N . TYR B 1 69 ? 6.316 -1.28 -10.977 1 98.25 69 TYR B N 1
ATOM 2218 C CA . TYR B 1 69 ? 5.832 -0.05 -11.586 1 98.25 69 TYR B CA 1
ATOM 2219 C C . TYR B 1 69 ? 5.637 1.042 -10.539 1 98.25 69 TYR B C 1
ATOM 2221 O O . TYR B 1 69 ? 6.016 2.193 -10.758 1 98.25 69 TYR B O 1
ATOM 2229 N N . ILE B 1 70 ? 5.027 0.683 -9.438 1 98.38 70 ILE B N 1
ATOM 2230 C CA . ILE B 1 70 ? 4.848 1.636 -8.352 1 98.38 70 ILE B CA 1
ATOM 2231 C C . ILE B 1 70 ? 6.207 2.152 -7.887 1 98.38 70 ILE B C 1
ATOM 2233 O O . ILE B 1 70 ? 6.371 3.348 -7.641 1 98.38 70 ILE B O 1
ATOM 2237 N N . GLU B 1 71 ? 7.125 1.259 -7.781 1 98.31 71 GLU B N 1
ATOM 2238 C CA . GLU B 1 71 ? 8.469 1.635 -7.352 1 98.31 71 GLU B CA 1
ATOM 2239 C C . GLU B 1 71 ? 9.094 2.648 -8.312 1 98.31 71 GLU B C 1
ATOM 2241 O O . GLU B 1 71 ? 9.547 3.713 -7.887 1 98.31 71 GLU B O 1
ATOM 2246 N N . ILE B 1 72 ? 9.031 2.344 -9.539 1 98.19 72 ILE B N 1
ATOM 2247 C CA . ILE B 1 72 ? 9.766 3.129 -10.531 1 98.19 72 ILE B CA 1
ATOM 2248 C C . ILE B 1 72 ? 9.078 4.48 -10.727 1 98.19 72 ILE B C 1
ATOM 2250 O O . ILE B 1 72 ? 9.742 5.512 -10.844 1 98.19 72 ILE B O 1
ATOM 2254 N N . PHE B 1 73 ? 7.797 4.559 -10.617 1 96.94 73 PHE B N 1
ATOM 2255 C CA . PHE B 1 73 ? 7.113 5.781 -11.023 1 96.94 73 PHE B CA 1
ATOM 2256 C C . PHE B 1 73 ? 6.691 6.598 -9.812 1 96.94 73 PHE B C 1
ATOM 2258 O O . PHE B 1 73 ? 6.438 7.797 -9.914 1 96.94 73 PHE B O 1
ATOM 2265 N N . LEU B 1 74 ? 6.594 5.988 -8.703 1 96.75 74 LEU B N 1
ATOM 2266 C CA . LEU B 1 74 ? 6.176 6.73 -7.516 1 96.75 74 LEU B CA 1
ATOM 2267 C C . LEU B 1 74 ? 7.297 6.785 -6.484 1 96.75 74 LEU B C 1
ATOM 2269 O O . LEU B 1 74 ? 7.617 7.855 -5.961 1 96.75 74 LEU B O 1
ATOM 2273 N N . MET B 1 75 ? 7.957 5.727 -6.246 1 97.88 75 MET B N 1
ATOM 2274 C CA . MET B 1 75 ? 8.93 5.672 -5.16 1 97.88 75 MET B CA 1
ATOM 2275 C C . MET B 1 75 ? 10.258 6.297 -5.59 1 97.88 75 MET B C 1
ATOM 2277 O O . MET B 1 75 ? 10.906 6.984 -4.801 1 97.88 75 MET B O 1
ATOM 2281 N N . VAL B 1 76 ? 10.664 6.035 -6.809 1 98.12 76 VAL B N 1
ATOM 2282 C CA . VAL B 1 76 ? 11.938 6.566 -7.281 1 98.12 76 VAL B CA 1
ATOM 2283 C C . VAL B 1 76 ? 11.906 8.094 -7.23 1 98.12 76 VAL B C 1
ATOM 2285 O O . VAL B 1 76 ? 12.812 8.719 -6.668 1 98.12 76 VAL B O 1
ATOM 2288 N N . PRO B 1 77 ? 10.883 8.805 -7.781 1 97.56 77 PRO B N 1
ATOM 2289 C CA . PRO B 1 77 ? 10.82 10.258 -7.578 1 97.56 77 PRO B CA 1
ATOM 2290 C C . PRO B 1 77 ? 10.867 10.648 -6.105 1 97.56 77 PRO B C 1
ATOM 2292 O O . PRO B 1 77 ? 11.492 11.656 -5.754 1 97.56 77 PRO B O 1
ATOM 2295 N N . PHE B 1 78 ? 10.266 9.844 -5.332 1 97.81 78 PHE B N 1
ATOM 2296 C CA . PHE B 1 78 ? 10.281 10.172 -3.912 1 97.81 78 PHE B CA 1
ATOM 2297 C C . PHE B 1 78 ? 11.688 10.016 -3.334 1 97.81 78 PHE B C 1
ATOM 2299 O O . PHE B 1 78 ? 12.07 10.742 -2.418 1 97.81 78 PHE B O 1
ATOM 2306 N N . PHE B 1 79 ? 12.445 9.047 -3.789 1 98.19 79 PHE B N 1
ATOM 2307 C CA . PHE B 1 79 ? 13.805 8.883 -3.297 1 98.19 79 PHE B CA 1
ATOM 2308 C C . PHE B 1 79 ? 14.602 10.172 -3.459 1 98.19 79 PHE B C 1
ATOM 2310 O O . PHE B 1 79 ? 15.414 10.523 -2.6 1 98.19 79 PHE B O 1
ATOM 2317 N N . VAL B 1 80 ? 14.367 10.883 -4.52 1 97.69 80 VAL B N 1
ATOM 2318 C CA . VAL B 1 80 ? 15.055 12.148 -4.77 1 97.69 80 VAL B CA 1
ATOM 2319 C C . VAL B 1 80 ? 14.586 13.203 -3.775 1 97.69 80 VAL B C 1
ATOM 2321 O O . VAL B 1 80 ? 15.398 13.844 -3.105 1 97.69 80 VAL B O 1
ATOM 2324 N N . VAL B 1 81 ? 13.281 13.297 -3.629 1 96.56 81 VAL B N 1
ATOM 2325 C CA . VAL B 1 81 ? 12.688 14.258 -2.707 1 96.56 81 VAL B CA 1
ATOM 2326 C C . VAL B 1 81 ? 13.094 13.922 -1.274 1 96.56 81 VAL B C 1
ATOM 2328 O O . VAL B 1 81 ? 13.461 14.812 -0.503 1 96.56 81 VAL B O 1
ATOM 2331 N N . GLY B 1 82 ? 13.031 12.633 -1.001 1 96.5 82 GLY B N 1
ATOM 2332 C CA . GLY B 1 82 ? 13.398 12.195 0.333 1 96.5 82 GLY B CA 1
ATOM 2333 C C . GLY B 1 82 ? 14.852 12.461 0.67 1 96.5 82 GLY B C 1
ATOM 2334 O O . GLY B 1 82 ? 15.172 12.883 1.787 1 96.5 82 GLY B O 1
ATOM 2335 N N . PHE B 1 83 ? 15.711 12.273 -0.298 1 97.12 83 PHE B N 1
ATOM 2336 C CA . PHE B 1 83 ? 17.141 12.5 -0.098 1 97.12 83 PHE B CA 1
ATOM 2337 C C . PHE B 1 83 ? 17.406 13.961 0.243 1 97.12 83 PHE B C 1
ATOM 2339 O O . PHE B 1 83 ? 18.031 14.258 1.263 1 97.12 83 PHE B O 1
ATOM 2346 N N . PHE B 1 84 ? 16.875 14.883 -0.503 1 95.88 84 PHE B N 1
ATOM 2347 C CA . PHE B 1 84 ? 17.125 16.297 -0.27 1 95.88 84 PHE B CA 1
ATOM 2348 C C . PHE B 1 84 ? 16.406 16.781 0.979 1 95.88 84 PHE B C 1
ATOM 2350 O O . PHE B 1 84 ? 16.891 17.656 1.689 1 95.88 84 PHE B O 1
ATOM 2357 N N . GLY B 1 85 ? 15.219 16.203 1.207 1 94 85 GLY B N 1
ATOM 2358 C CA . GLY B 1 85 ? 14.547 16.484 2.463 1 94 85 GLY B CA 1
ATOM 2359 C C . GLY B 1 85 ? 15.359 16.094 3.682 1 94 85 GLY B C 1
ATOM 2360 O O . GLY B 1 85 ? 15.43 16.828 4.66 1 94 85 GLY B O 1
ATOM 2361 N N . ALA B 1 86 ? 15.93 14.953 3.592 1 94.19 86 ALA B N 1
ATOM 2362 C CA . ALA B 1 86 ? 16.75 14.461 4.695 1 94.19 86 ALA B CA 1
ATOM 2363 C C . ALA B 1 86 ? 18 15.32 4.863 1 94.19 86 ALA B C 1
ATOM 2365 O O . ALA B 1 86 ? 18.422 15.609 5.988 1 94.19 86 ALA B O 1
ATOM 2366 N N . LEU B 1 87 ? 18.625 15.727 3.77 1 94.06 87 LEU B N 1
ATOM 2367 C CA . LEU B 1 87 ? 19.797 16.594 3.832 1 94.06 87 LEU B CA 1
ATOM 2368 C C . LEU B 1 87 ? 19.453 17.922 4.5 1 94.06 87 LEU B C 1
ATOM 2370 O O . LEU B 1 87 ? 20.234 18.422 5.312 1 94.06 87 LEU B O 1
ATOM 2374 N N . LYS B 1 88 ? 18.344 18.453 4.086 1 91.44 88 LYS B N 1
ATOM 2375 C CA . LYS B 1 88 ? 17.891 19.688 4.707 1 91.44 88 LYS B CA 1
ATOM 2376 C C . LYS B 1 88 ? 17.656 19.5 6.203 1 91.44 88 LYS B C 1
ATOM 2378 O O . LYS B 1 88 ? 17.938 20.406 6.996 1 91.44 88 LYS B O 1
ATOM 2383 N N . GLY B 1 89 ? 17.094 18.359 6.508 1 86.88 89 GLY B N 1
ATOM 2384 C CA . GLY B 1 89 ? 16.938 18.047 7.922 1 86.88 89 GLY B CA 1
ATOM 2385 C C . GLY B 1 89 ? 18.25 18.016 8.68 1 86.88 89 GLY B C 1
ATOM 2386 O O . GLY B 1 89 ? 18.344 18.5 9.805 1 86.88 89 GLY B O 1
ATOM 2387 N N . ILE B 1 90 ? 19.203 17.469 8.148 1 88.5 90 ILE B N 1
ATOM 2388 C CA . ILE B 1 90 ? 20.547 17.406 8.734 1 88.5 90 ILE B CA 1
ATOM 2389 C C . ILE B 1 90 ? 21.094 18.812 8.922 1 88.5 90 ILE B C 1
ATOM 2391 O O . ILE B 1 90 ? 21.641 19.141 9.977 1 88.5 90 ILE B O 1
ATOM 2395 N N . GLU B 1 91 ? 20.922 19.656 7.965 1 86.31 91 GLU B N 1
ATOM 2396 C CA . GLU B 1 91 ? 21.375 21.047 8.023 1 86.31 91 GLU B CA 1
ATOM 2397 C C . GLU B 1 91 ? 20.672 21.797 9.148 1 86.31 91 GLU B C 1
ATOM 2399 O O . GLU B 1 91 ? 21.312 22.547 9.891 1 86.31 91 GLU B O 1
ATOM 2404 N N . GLU B 1 92 ? 19.422 21.609 9.164 1 81.12 92 GLU B N 1
ATOM 2405 C CA . GLU B 1 92 ? 18.625 22.281 10.188 1 81.12 92 GLU B CA 1
ATOM 2406 C C . GLU B 1 92 ? 19.094 21.906 11.586 1 81.12 92 GLU B C 1
ATOM 2408 O O . GLU B 1 92 ? 19.172 22.766 12.477 1 81.12 92 GLU B O 1
ATOM 2413 N N . THR B 1 93 ? 19.359 20.75 11.781 1 78.5 93 THR B N 1
ATOM 2414 C CA . THR B 1 93 ? 19.781 20.297 13.102 1 78.5 93 THR B CA 1
ATOM 2415 C C . THR B 1 93 ? 21.203 20.766 13.398 1 78.5 93 THR B C 1
ATOM 2417 O O . THR B 1 93 ? 21.562 20.969 14.555 1 78.5 93 THR B O 1
ATOM 2420 N N . SER B 1 94 ? 22 20.938 12.492 1 76.38 94 SER B N 1
ATOM 2421 C CA . SER B 1 94 ? 23.359 21.422 12.664 1 76.38 94 SER B CA 1
ATOM 2422 C C . SER B 1 94 ? 23.391 22.891 13.07 1 76.38 94 SER B C 1
ATOM 2424 O O . SER B 1 94 ? 24.203 23.297 13.891 1 76.38 94 SER B O 1
ATOM 2426 N N . VAL B 1 95 ? 22.453 23.641 12.578 1 69.12 95 VAL B N 1
ATOM 2427 C CA . VAL B 1 95 ? 22.359 25.062 12.891 1 69.12 95 VAL B CA 1
ATOM 2428 C C . VAL B 1 95 ? 21.844 25.234 14.32 1 69.12 95 VAL B C 1
ATOM 2430 O O . VAL B 1 95 ? 22.281 26.141 15.039 1 69.12 95 VAL B O 1
ATOM 2433 N N . MET B 1 96 ? 20.906 24.375 14.68 1 65 96 MET B N 1
ATOM 2434 C CA .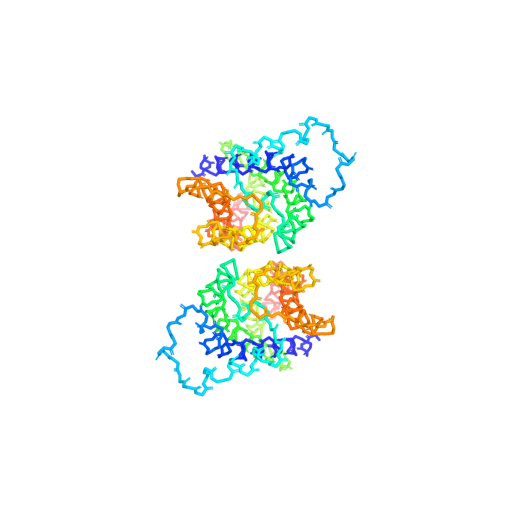 MET B 1 96 ? 20.344 24.453 16.031 1 65 96 MET B CA 1
ATOM 2435 C C . MET B 1 96 ? 21.422 24.188 17.078 1 65 96 MET B C 1
ATOM 2437 O O . MET B 1 96 ? 21.375 24.734 18.172 1 65 96 MET B O 1
ATOM 2441 N N . ASP B 1 97 ? 22.234 23.359 16.812 1 60.41 97 ASP B N 1
ATOM 2442 C CA . ASP B 1 97 ? 23.344 23.078 17.734 1 60.41 97 ASP B CA 1
ATOM 2443 C C . ASP B 1 97 ? 24.328 24.234 17.781 1 60.41 97 ASP B C 1
ATOM 2445 O O . ASP B 1 97 ? 25.016 24.422 18.797 1 60.41 97 ASP B O 1
ATOM 2449 N N . SER B 1 98 ? 24.25 24.984 16.719 1 55.38 98 SER B N 1
ATOM 2450 C CA . SER B 1 98 ? 25.188 26.109 16.734 1 55.38 98 SER B CA 1
ATOM 2451 C C . SER B 1 98 ? 24.609 27.297 17.5 1 55.38 98 SER B C 1
ATOM 2453 O O . SER B 1 98 ? 23.391 27.5 17.516 1 55.38 98 SER B O 1
ATOM 2455 N N . ARG B 1 99 ? 25 27.672 18.812 1 51.06 99 ARG B N 1
ATOM 2456 C CA . ARG B 1 99 ? 24.656 28.734 19.75 1 51.06 99 ARG B CA 1
ATOM 2457 C C . ARG B 1 99 ? 24.031 29.938 19.031 1 51.06 99 ARG B C 1
ATOM 2459 O O . ARG B 1 99 ? 23.5 30.844 19.672 1 51.06 99 ARG B O 1
ATOM 2466 N N . SER B 1 100 ? 24.328 30.125 17.859 1 45.66 100 SER B N 1
ATOM 2467 C CA . SER B 1 100 ? 23.875 31.344 17.188 1 45.66 100 SER B CA 1
ATOM 2468 C C . SER B 1 100 ? 22.484 31.156 16.594 1 45.66 100 SER B C 1
ATOM 2470 O O . SER B 1 100 ? 22.062 31.922 15.719 1 45.66 100 SER B O 1
ATOM 2472 N N . ALA B 1 101 ? 21.891 30.203 17.078 1 49.62 101 ALA B N 1
ATOM 2473 C CA . ALA B 1 101 ? 20.641 29.844 16.406 1 49.62 101 ALA B CA 1
ATOM 2474 C C . ALA B 1 101 ? 19.578 30.906 16.656 1 49.62 101 ALA B C 1
ATOM 2476 O O . ALA B 1 101 ? 19.141 31.094 17.797 1 49.62 101 ALA B O 1
ATOM 2477 N N . SER B 1 102 ? 19.547 31.859 15.688 1 45.25 102 SER B N 1
ATOM 2478 C CA . SER B 1 102 ? 18.547 32.906 15.68 1 45.25 102 SER B CA 1
ATOM 2479 C C . SER B 1 102 ? 17.141 32.344 15.516 1 45.25 102 SER B C 1
ATOM 2481 O O . SER B 1 102 ? 16.984 31.203 15.07 1 45.25 102 SER B O 1
ATOM 2483 N N . VAL B 1 103 ? 16.141 32.969 16.109 1 46.47 103 VAL B N 1
ATOM 2484 C CA . VAL B 1 103 ? 14.703 32.719 16.078 1 46.47 103 VAL B CA 1
ATOM 2485 C C . VAL B 1 103 ? 14.289 32.281 14.68 1 46.47 103 VAL B C 1
ATOM 2487 O O . VAL B 1 103 ? 13.492 31.344 14.523 1 46.47 103 VAL B O 1
ATOM 2490 N N . ASN B 1 104 ? 14.859 32.906 13.703 1 48.62 104 ASN B N 1
ATOM 2491 C CA . ASN B 1 104 ? 14.523 32.625 12.312 1 48.62 104 ASN B CA 1
ATOM 2492 C C . ASN B 1 104 ? 14.945 31.234 11.906 1 48.62 104 ASN B C 1
ATOM 2494 O O . ASN B 1 104 ? 14.266 30.578 11.102 1 48.62 104 ASN B O 1
ATOM 2498 N N . GLY B 1 105 ? 16.016 30.875 12.5 1 46.75 105 GLY B N 1
ATOM 2499 C CA . GLY B 1 105 ? 16.531 29.547 12.234 1 46.75 105 GLY B CA 1
ATOM 2500 C C . GLY B 1 105 ? 15.609 28.438 12.727 1 46.75 105 GLY B C 1
ATOM 2501 O O . GLY B 1 105 ? 15.383 27.453 12.016 1 46.75 105 GLY B O 1
ATOM 2502 N N . ILE B 1 106 ? 15.094 28.734 13.836 1 48 106 ILE B N 1
ATOM 2503 C CA . ILE B 1 106 ? 14.195 27.766 14.453 1 48 106 ILE B CA 1
ATOM 2504 C C . ILE B 1 106 ? 12.914 27.641 13.641 1 48 106 ILE B C 1
ATOM 2506 O O . ILE B 1 106 ? 12.391 26.547 13.438 1 48 106 ILE B O 1
ATOM 2510 N N . LEU B 1 107 ? 12.43 28.844 13.18 1 49.91 107 LEU B N 1
ATOM 2511 C CA . LEU B 1 107 ? 11.188 28.875 12.422 1 49.91 107 LEU B CA 1
ATOM 2512 C C . LEU B 1 107 ? 11.32 28.094 11.117 1 49.91 107 LEU B C 1
ATOM 2514 O O . LEU B 1 107 ? 10.359 27.469 10.656 1 49.91 107 LEU B O 1
ATOM 2518 N N . ARG B 1 108 ? 12.5 28.234 10.469 1 50.03 108 ARG B N 1
ATOM 2519 C CA . ARG B 1 108 ? 12.758 27.531 9.211 1 50.03 108 ARG B CA 1
ATOM 2520 C C . ARG B 1 108 ? 12.805 26.031 9.43 1 50.03 108 ARG B C 1
ATOM 2522 O O . ARG B 1 108 ? 12.555 25.25 8.5 1 50.03 108 ARG B O 1
ATOM 2529 N N . LEU B 1 109 ? 13.234 25.656 10.609 1 53.12 109 LEU B N 1
ATOM 2530 C CA . LEU B 1 109 ? 13.359 24.25 10.961 1 53.12 109 LEU B CA 1
ATOM 2531 C C . LEU B 1 109 ? 12.016 23.531 10.859 1 53.12 109 LEU B C 1
ATOM 2533 O O . LEU B 1 109 ? 11.953 22.375 10.43 1 53.12 109 LEU B O 1
ATOM 2537 N N . SER B 1 110 ? 10.828 24.312 11.07 1 58.84 110 SER B N 1
ATOM 2538 C CA . SER B 1 110 ? 9.461 23.797 11.117 1 58.84 110 SER B CA 1
ATOM 2539 C C . SER B 1 110 ? 8.914 23.531 9.719 1 58.84 110 SER B C 1
ATOM 2541 O O . SER B 1 110 ? 8.203 22.562 9.492 1 58.84 110 SER B O 1
ATOM 2543 N N . SER B 1 111 ? 9.57 24.031 8.734 1 69.75 111 SER B N 1
ATOM 2544 C CA . SER B 1 111 ? 8.953 24.031 7.418 1 69.75 111 SER B CA 1
ATOM 2545 C C . SER B 1 111 ? 9.273 22.75 6.656 1 69.75 111 SER B C 1
ATOM 2547 O O . SER B 1 111 ? 8.398 22.141 6.031 1 69.75 111 SER B O 1
ATOM 2549 N N . ASN B 1 112 ? 10.562 22.203 6.863 1 77.94 112 ASN B N 1
ATOM 2550 C CA . ASN B 1 112 ? 10.953 21 6.145 1 77.94 112 ASN B CA 1
ATOM 2551 C C . ASN B 1 112 ? 10.211 19.766 6.664 1 77.94 112 ASN B C 1
ATOM 2553 O O . ASN B 1 112 ? 9.766 18.922 5.879 1 77.94 112 ASN B O 1
ATOM 2557 N N . ALA B 1 113 ? 10.086 19.734 7.91 1 74 113 ALA B N 1
ATOM 2558 C CA . ALA B 1 113 ? 9.367 18.609 8.523 1 74 113 ALA B CA 1
ATOM 2559 C C . ALA B 1 113 ? 7.918 18.562 8.055 1 74 113 ALA B C 1
ATOM 2561 O O . ALA B 1 113 ? 7.395 17.5 7.738 1 74 113 ALA B O 1
ATOM 2562 N N . SER B 1 114 ? 7.43 19.703 7.996 1 79.25 114 SER B N 1
ATOM 2563 C CA . SER B 1 114 ? 6.043 19.797 7.551 1 79.25 114 SER B CA 1
ATOM 2564 C C . SER B 1 114 ? 5.902 19.391 6.09 1 79.25 114 SER B C 1
ATOM 2566 O O . SER B 1 114 ? 4.965 18.672 5.73 1 79.25 114 SER B O 1
ATOM 2568 N N . ARG B 1 115 ? 6.828 19.75 5.324 1 86.06 115 ARG B N 1
ATOM 2569 C CA . ARG B 1 115 ? 6.77 19.469 3.895 1 86.06 115 ARG B CA 1
ATOM 2570 C C . ARG B 1 115 ? 7.016 18 3.617 1 86.06 115 ARG B C 1
ATOM 2572 O O . ARG B 1 115 ? 6.488 17.438 2.648 1 86.06 115 ARG B O 1
ATOM 2579 N N . MET B 1 116 ? 7.738 17.344 4.441 1 92.88 116 MET B N 1
ATOM 2580 C CA . MET B 1 116 ? 8.156 15.969 4.164 1 92.88 116 MET B CA 1
ATOM 2581 C C . MET B 1 116 ? 7.195 14.977 4.809 1 92.88 116 MET B C 1
ATOM 2583 O O . MET B 1 116 ? 7.23 13.781 4.496 1 92.88 116 MET B O 1
ATOM 2587 N N . ARG B 1 117 ? 6.359 15.461 5.652 1 93.31 117 ARG B N 1
ATOM 2588 C CA . ARG B 1 117 ? 5.547 14.562 6.469 1 93.31 117 ARG B CA 1
ATOM 2589 C C . ARG B 1 117 ? 4.617 13.727 5.602 1 93.31 117 ARG B C 1
ATOM 2591 O O . ARG B 1 117 ? 4.66 12.492 5.645 1 93.31 117 ARG B O 1
ATOM 2598 N N . ILE B 1 118 ? 3.857 14.344 4.762 1 94.81 118 ILE B N 1
ATOM 2599 C CA . ILE B 1 118 ? 2.83 13.641 3.996 1 94.81 118 ILE B CA 1
ATOM 2600 C C . ILE B 1 118 ? 3.49 12.727 2.973 1 94.81 118 ILE B C 1
ATOM 2602 O O . ILE B 1 118 ? 3.166 11.531 2.896 1 94.81 118 ILE B O 1
ATOM 2606 N N . PRO B 1 119 ? 4.441 13.211 2.189 1 96.38 119 PRO B N 1
ATOM 2607 C CA . PRO B 1 119 ? 5.082 12.297 1.245 1 96.38 119 PRO B CA 1
ATOM 2608 C C . PRO B 1 119 ? 5.727 11.094 1.936 1 96.38 119 PRO B C 1
ATOM 2610 O O . PRO B 1 119 ? 5.699 9.984 1.401 1 96.38 119 PRO B O 1
ATOM 2613 N N . SER B 1 120 ? 6.27 11.352 3.068 1 97.38 120 SER B N 1
ATOM 2614 C CA . SER B 1 120 ? 6.906 10.258 3.801 1 97.38 120 SER B CA 1
ATOM 2615 C C . SER B 1 120 ? 5.875 9.25 4.297 1 97.38 120 SER B C 1
ATOM 2617 O O . SER B 1 120 ? 6.137 8.047 4.301 1 97.38 120 SER B O 1
ATOM 2619 N N . ILE B 1 121 ? 4.754 9.727 4.715 1 97.62 121 ILE B N 1
ATOM 2620 C CA . ILE B 1 121 ? 3.68 8.844 5.156 1 97.62 121 ILE B CA 1
ATOM 2621 C C . ILE B 1 121 ? 3.199 7.992 3.984 1 97.62 121 ILE B C 1
ATOM 2623 O O . ILE B 1 121 ? 3.016 6.781 4.129 1 97.62 121 ILE B O 1
ATOM 2627 N N . ILE B 1 122 ? 3.047 8.586 2.891 1 98.44 122 ILE B N 1
ATOM 2628 C CA . ILE B 1 122 ? 2.623 7.863 1.697 1 98.44 122 ILE B CA 1
ATOM 2629 C C . ILE B 1 122 ? 3.672 6.812 1.333 1 98.44 122 ILE B C 1
ATOM 2631 O O . ILE B 1 122 ? 3.334 5.66 1.054 1 98.44 122 ILE B O 1
ATOM 2635 N N . TYR B 1 123 ? 4.898 7.215 1.39 1 98.5 123 TYR B N 1
ATOM 2636 C CA . TYR B 1 123 ? 5.984 6.297 1.056 1 98.5 123 TYR B CA 1
ATOM 2637 C C . TYR B 1 123 ? 6.016 5.117 2.02 1 98.5 123 TYR B C 1
ATOM 2639 O O . TYR B 1 123 ? 6.008 3.959 1.596 1 98.5 123 TYR B O 1
ATOM 2647 N N . GLY B 1 124 ? 6.055 5.441 3.293 1 98.5 124 GLY B N 1
ATOM 2648 C CA . GLY B 1 124 ? 6.098 4.375 4.285 1 98.5 124 GLY B CA 1
ATOM 2649 C C . GLY B 1 124 ? 4.926 3.418 4.18 1 98.5 124 GLY B C 1
ATOM 2650 O O . GLY B 1 124 ? 5.102 2.201 4.258 1 98.5 124 GLY B O 1
ATOM 2651 N N . THR B 1 125 ? 3.73 3.945 3.979 1 98.62 125 THR B N 1
ATOM 2652 C CA . THR B 1 125 ? 2.527 3.137 3.822 1 98.62 125 THR B CA 1
ATOM 2653 C C . THR B 1 125 ? 2.637 2.232 2.598 1 98.62 125 THR B C 1
ATOM 2655 O O . THR B 1 125 ? 2.285 1.053 2.656 1 98.62 125 THR B O 1
ATOM 2658 N N . THR B 1 126 ? 3.121 2.762 1.519 1 98.81 126 THR B N 1
ATOM 2659 C CA . THR B 1 126 ? 3.268 2.002 0.282 1 98.81 126 THR B CA 1
ATOM 2660 C C . THR B 1 126 ? 4.246 0.846 0.47 1 98.81 126 THR B C 1
ATOM 2662 O O . THR B 1 126 ? 3.957 -0.288 0.081 1 98.81 126 THR B O 1
ATOM 2665 N N . VAL B 1 127 ? 5.352 1.123 1.129 1 98.56 127 VAL B N 1
ATOM 2666 C CA . VAL B 1 127 ? 6.391 0.112 1.301 1 98.56 127 VAL B CA 1
ATOM 2667 C C . VAL B 1 127 ? 5.867 -1.021 2.182 1 98.56 127 VAL B C 1
ATOM 2669 O O . VAL B 1 127 ? 6.02 -2.197 1.844 1 98.56 127 VAL B O 1
ATOM 2672 N N . ILE B 1 128 ? 5.234 -0.652 3.234 1 98.56 128 ILE B N 1
ATOM 2673 C CA . ILE B 1 128 ? 4.711 -1.659 4.152 1 98.56 128 ILE B CA 1
ATOM 2674 C C . ILE B 1 128 ? 3.662 -2.512 3.439 1 98.56 128 ILE B C 1
ATOM 2676 O O . ILE B 1 128 ? 3.68 -3.74 3.541 1 98.56 128 ILE B O 1
ATOM 2680 N N . THR B 1 129 ? 2.822 -1.877 2.699 1 98.69 129 THR B N 1
ATOM 2681 C CA . THR B 1 129 ? 1.722 -2.545 2.014 1 98.69 129 THR B CA 1
ATOM 2682 C C . THR B 1 129 ? 2.25 -3.479 0.927 1 98.69 129 THR B C 1
ATOM 2684 O O . THR B 1 129 ? 1.665 -4.531 0.668 1 98.69 129 THR B O 1
ATOM 2687 N N . GLN B 1 130 ? 3.33 -3.125 0.322 1 98.62 130 GLN B N 1
ATOM 2688 C CA . GLN B 1 130 ? 3.91 -3.963 -0.723 1 98.62 130 GLN B CA 1
ATOM 2689 C C . GLN B 1 130 ? 4.715 -5.113 -0.123 1 98.62 130 GLN B C 1
ATOM 2691 O O . GLN B 1 130 ? 4.648 -6.242 -0.605 1 98.62 130 GLN B O 1
ATOM 2696 N N . CYS B 1 131 ? 5.453 -4.844 0.891 1 98.69 131 CYS B N 1
ATOM 2697 C CA . CYS B 1 131 ? 6.41 -5.816 1.406 1 98.69 131 CYS B CA 1
ATOM 2698 C C . CYS B 1 131 ? 5.695 -6.961 2.115 1 98.69 131 CYS B C 1
ATOM 2700 O O . CYS B 1 131 ? 6.156 -8.102 2.078 1 98.69 131 CYS B O 1
ATOM 2702 N N . LEU B 1 132 ? 4.586 -6.707 2.703 1 98.62 132 LEU B N 1
ATOM 2703 C CA . LEU B 1 132 ? 3.91 -7.754 3.461 1 98.62 132 LEU B CA 1
ATOM 2704 C C . LEU B 1 132 ? 3.471 -8.891 2.543 1 98.62 132 LEU B C 1
ATOM 2706 O O . LEU B 1 132 ? 3.748 -10.062 2.822 1 98.62 132 LEU B O 1
ATOM 2710 N N . PRO B 1 133 ? 2.812 -8.609 1.438 1 98.62 133 PRO B N 1
ATOM 2711 C CA . PRO B 1 133 ? 2.498 -9.695 0.502 1 98.62 133 PRO B CA 1
ATOM 2712 C C . PRO B 1 133 ? 3.746 -10.398 -0.022 1 98.62 133 PRO B C 1
ATOM 2714 O O . PRO B 1 133 ? 3.736 -11.617 -0.212 1 98.62 133 PRO B O 1
ATOM 2717 N N . MET B 1 134 ? 4.82 -9.688 -0.225 1 98.75 134 MET B N 1
ATOM 2718 C CA . MET B 1 134 ? 6.047 -10.297 -0.724 1 98.75 134 MET B CA 1
ATOM 2719 C C . MET B 1 134 ? 6.633 -11.258 0.309 1 98.75 134 MET B C 1
ATOM 2721 O O . MET B 1 134 ? 7.027 -12.375 -0.027 1 98.75 134 MET B O 1
ATOM 2725 N N . ILE B 1 135 ? 6.688 -10.805 1.501 1 98.75 135 ILE B N 1
ATOM 2726 C CA . ILE B 1 135 ? 7.215 -11.625 2.586 1 98.75 135 ILE B CA 1
ATOM 2727 C C . ILE B 1 135 ? 6.348 -12.867 2.76 1 98.75 135 ILE B C 1
ATOM 2729 O O . ILE B 1 135 ? 6.863 -13.984 2.859 1 98.75 135 ILE B O 1
ATOM 2733 N N . THR B 1 136 ? 5.043 -12.672 2.754 1 98.38 136 THR B N 1
ATOM 2734 C CA . THR B 1 136 ? 4.117 -13.781 2.92 1 98.38 136 THR B CA 1
ATOM 2735 C C . THR B 1 136 ? 4.242 -14.766 1.759 1 98.38 136 THR B C 1
ATOM 2737 O O . THR B 1 136 ? 4.254 -15.984 1.966 1 98.38 136 THR B O 1
ATOM 2740 N N . TYR B 1 137 ? 4.348 -14.289 0.601 1 97.88 137 TYR B N 1
ATOM 2741 C CA . TYR B 1 137 ? 4.523 -15.125 -0.583 1 97.88 137 TYR B CA 1
ATOM 2742 C C . TYR B 1 137 ? 5.766 -16 -0.455 1 97.88 137 TYR B C 1
ATOM 2744 O O . TYR B 1 137 ? 5.691 -17.219 -0.63 1 97.88 137 TYR B O 1
ATOM 2752 N N . VAL B 1 138 ? 6.828 -15.414 -0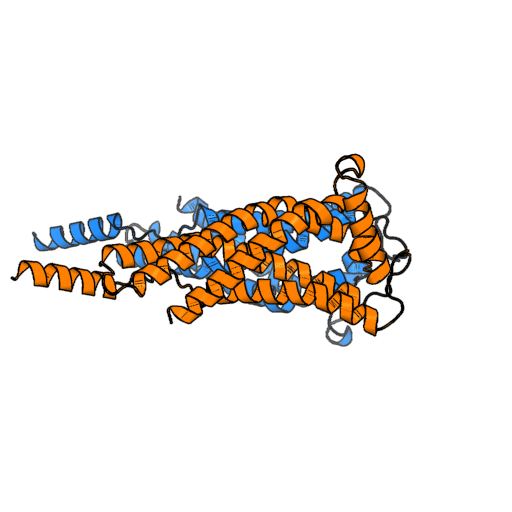.081 1 98.19 138 VAL B N 1
ATOM 2753 C CA . VAL B 1 138 ? 8.109 -16.109 -0.026 1 98.19 138 VAL B CA 1
ATOM 2754 C C . VAL B 1 138 ? 8.086 -17.156 1.089 1 98.19 138 VAL B C 1
ATOM 2756 O O . VAL B 1 138 ? 8.641 -18.234 0.942 1 98.19 138 VAL B O 1
ATOM 2759 N N . LEU B 1 139 ? 7.402 -16.875 2.113 1 97.69 139 LEU B N 1
ATOM 2760 C CA . LEU B 1 139 ? 7.453 -17.75 3.281 1 97.69 139 LEU B CA 1
ATOM 2761 C C . LEU B 1 139 ? 6.445 -18.891 3.154 1 97.69 139 LEU B C 1
ATOM 2763 O O . LEU B 1 139 ? 6.664 -19.984 3.686 1 97.69 139 LEU B O 1
ATOM 2767 N N . VAL B 1 140 ? 5.359 -18.672 2.42 1 95.81 140 VAL B N 1
ATOM 2768 C CA . VAL B 1 140 ? 4.234 -19.578 2.562 1 95.81 140 VAL B CA 1
ATOM 2769 C C . VAL B 1 140 ? 3.949 -20.266 1.228 1 95.81 140 VAL B C 1
ATOM 2771 O O . VAL B 1 140 ? 3.428 -21.391 1.193 1 95.81 140 VAL B O 1
ATOM 2774 N N . ASP B 1 141 ? 4.266 -19.625 0.159 1 94.56 141 ASP B N 1
ATOM 2775 C CA . ASP B 1 141 ? 3.871 -20.141 -1.153 1 94.56 141 ASP B CA 1
ATOM 2776 C C . ASP B 1 141 ? 4.66 -21.391 -1.517 1 94.56 141 ASP B C 1
ATOM 2778 O O . ASP B 1 141 ? 5.789 -21.578 -1.058 1 94.56 141 ASP B O 1
ATOM 2782 N N . GLU B 1 142 ? 4.051 -22.25 -2.34 1 92.06 142 GLU B N 1
ATOM 2783 C CA . GLU B 1 142 ? 4.715 -23.469 -2.818 1 92.06 142 GLU B CA 1
ATOM 2784 C C . GLU B 1 142 ? 5.387 -23.219 -4.168 1 92.06 142 GLU B C 1
ATOM 2786 O O . GLU B 1 142 ? 6.133 -24.078 -4.652 1 92.06 142 GLU B O 1
ATOM 2791 N N . PHE B 1 143 ? 5.176 -22.125 -4.715 1 92.25 143 PHE B N 1
ATOM 2792 C CA . PHE B 1 143 ? 5.789 -21.672 -5.957 1 92.25 143 PHE B CA 1
ATOM 2793 C C . PHE B 1 143 ? 5.461 -22.625 -7.102 1 92.25 143 PHE B C 1
ATOM 2795 O O . PHE B 1 143 ? 6.344 -23.016 -7.863 1 92.25 143 PHE B O 1
ATOM 2802 N N . GLU B 1 144 ? 4.262 -23.062 -7.168 1 84.69 144 GLU B N 1
ATOM 2803 C CA . GLU B 1 144 ? 3.871 -24.016 -8.203 1 84.69 144 GLU B CA 1
ATOM 2804 C C . GLU B 1 144 ? 4.109 -23.438 -9.594 1 84.69 144 GLU B C 1
ATOM 2806 O O . GLU B 1 144 ? 3.697 -22.312 -9.891 1 84.69 144 GLU B O 1
ATOM 2811 N N . GLY B 1 145 ? 4.785 -24.219 -10.438 1 84.06 145 GLY B N 1
ATOM 2812 C CA . GLY B 1 145 ? 5.004 -23.828 -11.82 1 84.06 145 GLY B CA 1
ATOM 2813 C C . GLY B 1 145 ? 6.148 -22.844 -12 1 84.06 145 GLY B C 1
ATOM 2814 O O . GLY B 1 145 ? 6.453 -22.438 -13.117 1 84.06 145 GLY B O 1
ATOM 2815 N N . SER B 1 146 ? 6.793 -22.5 -10.922 1 90.81 146 SER B N 1
ATOM 2816 C CA . SER B 1 146 ? 7.844 -21.5 -11 1 90.81 146 SER B CA 1
ATOM 2817 C C . SER B 1 146 ? 9.188 -22.125 -11.344 1 90.81 146 SER B C 1
ATOM 2819 O O . SER B 1 146 ? 9.516 -23.203 -10.852 1 90.81 146 SER B O 1
ATOM 2821 N N . ARG B 1 147 ? 9.945 -21.438 -12.164 1 93.62 147 ARG B N 1
ATOM 2822 C CA . ARG B 1 147 ? 11.281 -21.891 -12.547 1 93.62 147 ARG B CA 1
ATOM 2823 C C . ARG B 1 147 ? 12.289 -21.578 -11.445 1 93.62 147 ARG B C 1
ATOM 2825 O O . ARG B 1 147 ? 13.148 -22.406 -11.141 1 93.62 147 ARG B O 1
ATOM 2832 N N . ILE B 1 148 ? 12.164 -20.406 -10.938 1 97 148 ILE B N 1
ATOM 2833 C CA . ILE B 1 148 ? 13.047 -19.969 -9.859 1 97 148 ILE B CA 1
ATOM 2834 C C . ILE B 1 148 ? 12.328 -20.078 -8.523 1 97 148 ILE B C 1
ATOM 2836 O O . ILE B 1 148 ? 11.234 -19.531 -8.352 1 97 148 ILE B O 1
ATOM 2840 N N . LYS B 1 149 ? 12.898 -20.766 -7.594 1 96.88 149 LYS B N 1
ATOM 2841 C CA . LYS B 1 149 ? 12.328 -20.922 -6.262 1 96.88 149 LYS B CA 1
ATOM 2842 C C . LYS B 1 149 ? 13.398 -21.359 -5.258 1 96.88 149 LYS B C 1
ATOM 2844 O O . LYS B 1 149 ? 14.352 -22.047 -5.613 1 96.88 149 LYS B O 1
ATOM 2849 N N . PRO B 1 150 ? 13.188 -20.953 -4.047 1 97.56 150 PRO B N 1
ATOM 2850 C CA . PRO B 1 150 ? 14.125 -21.453 -3.031 1 97.56 150 PRO B CA 1
ATOM 2851 C C . PRO B 1 150 ? 14 -22.953 -2.785 1 97.56 150 PRO B C 1
ATOM 2853 O O . PRO B 1 150 ? 12.898 -23.5 -2.857 1 97.56 150 PRO B O 1
ATOM 2856 N N . ALA B 1 151 ? 15.133 -23.547 -2.451 1 94.81 151 ALA B N 1
ATOM 2857 C CA . ALA B 1 151 ? 15.18 -25 -2.268 1 94.81 151 ALA B CA 1
ATOM 2858 C C . ALA B 1 151 ? 15.055 -25.359 -0.792 1 94.81 151 ALA B C 1
ATOM 2860 O O . ALA B 1 151 ? 14.68 -26.484 -0.458 1 94.81 151 ALA B O 1
ATOM 2861 N N . THR B 1 152 ? 15.477 -24.422 0.07 1 96.38 152 THR B N 1
ATOM 2862 C CA . THR B 1 152 ? 15.484 -24.703 1.499 1 96.38 152 THR B CA 1
ATOM 2863 C C . THR B 1 152 ? 14.758 -23.609 2.277 1 96.38 152 THR B C 1
ATOM 2865 O O . THR B 1 152 ? 14.547 -22.516 1.762 1 96.38 152 THR B O 1
ATOM 2868 N N . ASP B 1 153 ? 14.445 -23.922 3.52 1 96.69 153 ASP B N 1
ATOM 2869 C CA . ASP B 1 153 ? 13.828 -22.938 4.398 1 96.69 153 ASP B CA 1
ATOM 2870 C C . ASP B 1 153 ? 14.781 -21.781 4.684 1 96.69 153 ASP B C 1
ATOM 2872 O O . ASP B 1 153 ? 14.352 -20.641 4.82 1 96.69 153 ASP B O 1
ATOM 2876 N N . SER B 1 154 ? 16.016 -22.172 4.812 1 97.19 154 SER B N 1
ATOM 2877 C CA . SER B 1 154 ? 17.016 -21.125 5.066 1 97.19 154 SER B CA 1
ATOM 2878 C C . SER B 1 154 ? 17.047 -20.109 3.934 1 97.19 154 SER B C 1
ATOM 2880 O O . SER B 1 154 ? 17.141 -18.906 4.18 1 97.19 154 SER B O 1
ATOM 2882 N N . GLU B 1 155 ? 16.953 -20.578 2.729 1 97.56 155 GLU B N 1
ATOM 2883 C CA . GLU B 1 155 ? 16.906 -19.688 1.573 1 97.56 155 GLU B CA 1
ATOM 2884 C C . GLU B 1 155 ? 15.656 -18.828 1.591 1 97.56 155 GLU B C 1
ATOM 2886 O O . GLU B 1 155 ? 15.711 -17.641 1.287 1 97.56 155 GLU B O 1
ATOM 2891 N N . ARG B 1 156 ? 14.594 -19.422 2.004 1 97.62 156 ARG B N 1
ATOM 2892 C CA . ARG B 1 156 ? 13.336 -18.688 2.115 1 97.62 156 ARG B CA 1
ATOM 2893 C C . ARG B 1 156 ? 13.461 -17.547 3.111 1 97.62 156 ARG B C 1
ATOM 2895 O O . ARG B 1 156 ? 13.062 -16.406 2.818 1 97.62 156 ARG B O 1
ATOM 2902 N N . TRP B 1 157 ? 13.969 -17.812 4.23 1 98.12 157 TRP B N 1
ATOM 2903 C CA . TRP B 1 157 ? 14.094 -16.812 5.289 1 98.12 157 TRP B CA 1
ATOM 2904 C C . TRP B 1 157 ? 15.078 -15.727 4.895 1 98.12 157 TRP B C 1
ATOM 2906 O O . TRP B 1 157 ? 14.914 -14.562 5.277 1 98.12 157 TRP B O 1
ATOM 2916 N N . LEU B 1 158 ? 16.094 -16.125 4.141 1 98.19 158 LEU B N 1
ATOM 2917 C CA . LEU B 1 158 ? 17.047 -15.125 3.652 1 98.19 158 LEU B CA 1
ATOM 2918 C C . LEU B 1 158 ? 16.344 -14.125 2.732 1 98.19 158 LEU B C 1
ATOM 2920 O O . LEU B 1 158 ? 16.5 -12.914 2.891 1 98.19 158 LEU B O 1
ATOM 2924 N N . ILE B 1 159 ? 15.57 -14.625 1.824 1 98.56 159 ILE B N 1
ATOM 2925 C CA . ILE B 1 159 ? 14.836 -13.758 0.91 1 98.56 159 ILE B CA 1
ATOM 2926 C C . ILE B 1 159 ? 13.828 -12.922 1.694 1 98.56 159 ILE B C 1
ATOM 2928 O O . ILE B 1 159 ? 13.727 -11.711 1.48 1 98.56 159 ILE B O 1
ATOM 2932 N N . ALA B 1 160 ? 13.117 -13.578 2.615 1 98.62 160 ALA B N 1
ATOM 2933 C CA . ALA B 1 160 ? 12.164 -12.859 3.463 1 98.62 160 ALA B CA 1
ATOM 2934 C C . ALA B 1 160 ? 12.859 -11.742 4.238 1 98.62 160 ALA B C 1
ATOM 2936 O O . ALA B 1 160 ? 12.281 -10.68 4.473 1 98.62 160 ALA B O 1
ATOM 2937 N N . GLY B 1 161 ? 14.078 -12.023 4.676 1 98.44 161 GLY B N 1
ATOM 2938 C CA . GLY B 1 161 ? 14.859 -11.016 5.363 1 98.44 161 GLY B CA 1
ATOM 2939 C C . GLY B 1 161 ? 15.18 -9.812 4.496 1 98.44 161 GLY B C 1
ATOM 2940 O O . GLY B 1 161 ? 15.172 -8.672 4.973 1 98.44 161 GLY B O 1
ATOM 2941 N N . ILE B 1 162 ? 15.445 -10.039 3.262 1 97.62 162 ILE B N 1
ATOM 2942 C CA . ILE B 1 162 ? 15.695 -8.953 2.322 1 97.62 162 ILE B CA 1
ATOM 2943 C C . ILE B 1 162 ? 14.453 -8.062 2.227 1 97.62 162 ILE B C 1
ATOM 2945 O O . ILE B 1 162 ? 14.531 -6.855 2.451 1 97.62 162 ILE B O 1
ATOM 2949 N N . TYR B 1 163 ? 13.312 -8.609 1.995 1 98.38 163 TYR B N 1
ATOM 2950 C CA . TYR B 1 163 ? 12.07 -7.848 1.912 1 98.38 163 TYR B CA 1
ATOM 2951 C C . TYR B 1 163 ? 11.695 -7.27 3.271 1 98.38 163 TYR B C 1
ATOM 2953 O O . TYR B 1 163 ? 11.141 -6.172 3.355 1 98.38 163 TYR B O 1
ATOM 2961 N N . GLY B 1 164 ? 12.016 -8.055 4.289 1 98.56 164 GLY B N 1
ATOM 2962 C CA . GLY B 1 164 ? 11.75 -7.598 5.645 1 98.56 164 GLY B CA 1
ATOM 2963 C C . GLY B 1 164 ? 12.516 -6.34 6.008 1 98.56 164 GLY B C 1
ATOM 2964 O O . GLY B 1 164 ? 12.008 -5.488 6.742 1 98.56 164 GLY B O 1
ATOM 2965 N N . SER B 1 165 ? 13.727 -6.246 5.57 1 97.94 165 SER B N 1
ATOM 2966 C CA . SER B 1 165 ? 14.523 -5.051 5.844 1 97.94 165 SER B CA 1
ATOM 2967 C C . SER B 1 165 ? 13.875 -3.807 5.25 1 97.94 165 SER B C 1
ATOM 2969 O O . SER B 1 165 ? 13.844 -2.75 5.887 1 97.94 165 SER B O 1
ATOM 2971 N N . PHE B 1 166 ? 13.328 -3.916 4.09 1 97.75 166 PHE B N 1
ATOM 2972 C CA . PHE B 1 166 ? 12.602 -2.803 3.486 1 97.75 166 PHE B CA 1
ATOM 2973 C C . PHE B 1 166 ? 11.32 -2.51 4.254 1 97.75 166 PHE B C 1
ATOM 2975 O O . PHE B 1 166 ? 10.961 -1.348 4.445 1 97.75 166 PHE B O 1
ATOM 2982 N N . PHE B 1 167 ? 10.656 -3.553 4.672 1 98.56 167 PHE B N 1
ATOM 2983 C CA . PHE B 1 167 ? 9.469 -3.391 5.496 1 98.56 167 PHE B CA 1
ATOM 2984 C C . PHE B 1 167 ? 9.773 -2.57 6.742 1 98.56 167 PHE B C 1
ATOM 2986 O O . PHE B 1 167 ? 9.039 -1.637 7.074 1 98.56 167 PHE B O 1
ATOM 2993 N N . LEU B 1 168 ? 10.859 -2.881 7.402 1 98.19 168 LEU B N 1
ATOM 2994 C CA . LEU B 1 168 ? 11.242 -2.211 8.641 1 98.19 168 LEU B CA 1
ATOM 2995 C C . LEU B 1 168 ? 11.547 -0.738 8.383 1 98.19 168 LEU B C 1
ATOM 2997 O O . LEU B 1 168 ? 11.172 0.124 9.188 1 98.19 168 LEU B O 1
ATOM 3001 N N . VAL B 1 169 ? 12.227 -0.482 7.328 1 97.81 169 VAL B N 1
ATOM 3002 C CA . VAL B 1 169 ? 12.531 0.906 7 1 97.81 169 VAL B CA 1
ATOM 3003 C C . VAL B 1 169 ? 11.242 1.67 6.719 1 97.81 169 VAL B C 1
ATOM 3005 O O . VAL B 1 169 ? 11.047 2.779 7.223 1 97.81 169 VAL B O 1
ATOM 3008 N N . GLY B 1 170 ? 10.336 1.089 5.879 1 98 170 GLY B N 1
ATOM 3009 C CA . GLY B 1 170 ? 9.047 1.71 5.633 1 98 170 GLY B CA 1
ATOM 3010 C C . GLY B 1 170 ? 8.258 1.974 6.902 1 98 170 GLY B C 1
ATOM 3011 O O . GLY B 1 170 ? 7.688 3.055 7.074 1 98 170 GLY B O 1
ATOM 3012 N N . ALA B 1 171 ? 8.281 1.036 7.793 1 98.19 171 ALA B N 1
ATOM 3013 C CA . ALA B 1 171 ? 7.59 1.182 9.07 1 98.19 171 ALA B CA 1
ATOM 3014 C C . ALA B 1 171 ? 8.211 2.297 9.906 1 98.19 171 ALA B C 1
ATOM 3016 O O . ALA B 1 171 ? 7.492 3.084 10.531 1 98.19 171 ALA B O 1
ATOM 3017 N N . THR B 1 172 ? 9.492 2.342 9.938 1 97.5 172 THR B N 1
ATOM 3018 C CA . THR B 1 172 ? 10.195 3.377 10.688 1 97.5 172 THR B CA 1
ATOM 3019 C C . THR B 1 172 ? 9.859 4.762 10.141 1 97.5 172 THR B C 1
ATOM 3021 O O . THR B 1 172 ? 9.562 5.68 10.914 1 97.5 172 THR B O 1
ATOM 3024 N N . ILE B 1 173 ? 9.844 4.895 8.859 1 97.12 173 ILE B N 1
ATOM 3025 C CA . ILE B 1 173 ? 9.547 6.176 8.234 1 97.12 173 ILE B CA 1
ATOM 3026 C C . ILE B 1 173 ? 8.102 6.574 8.531 1 97.12 173 ILE B C 1
ATOM 3028 O O . ILE B 1 173 ? 7.832 7.723 8.891 1 97.12 173 ILE B O 1
ATOM 3032 N N . LEU B 1 174 ? 7.223 5.633 8.414 1 97.62 174 LEU B N 1
ATOM 3033 C CA . LEU B 1 174 ? 5.816 5.91 8.695 1 97.62 174 LEU B CA 1
ATOM 3034 C C . LEU B 1 174 ? 5.621 6.316 10.148 1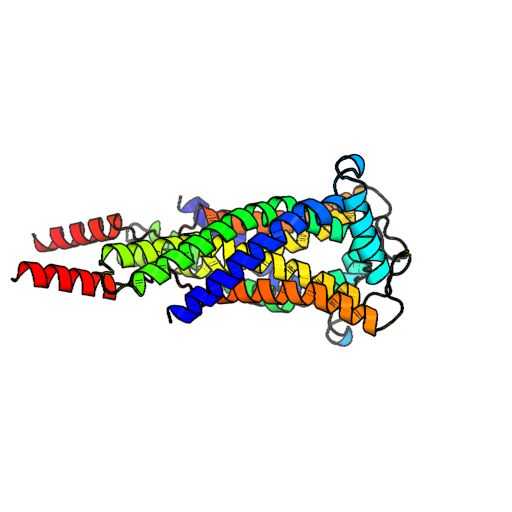 97.62 174 LEU B C 1
ATOM 3036 O O . LEU B 1 174 ? 5.035 7.363 10.43 1 97.62 174 LEU B O 1
ATOM 3040 N N . LEU B 1 175 ? 6.184 5.574 11.039 1 96.69 175 LEU B N 1
ATOM 3041 C CA . LEU B 1 175 ? 5.98 5.82 12.469 1 96.69 175 LEU B CA 1
ATOM 3042 C C . LEU B 1 175 ? 6.656 7.113 12.898 1 96.69 175 LEU B C 1
ATOM 3044 O O . LEU B 1 175 ? 6.121 7.852 13.727 1 96.69 175 LEU B O 1
ATOM 3048 N N . ASP B 1 176 ? 7.82 7.352 12.398 1 94.31 176 ASP B N 1
ATOM 3049 C CA . ASP B 1 176 ? 8.523 8.594 12.68 1 94.31 176 ASP B CA 1
ATOM 3050 C C . ASP B 1 176 ? 7.68 9.805 12.289 1 94.31 176 ASP B C 1
ATOM 3052 O O . ASP B 1 176 ? 7.578 10.766 13.055 1 94.31 176 ASP B O 1
ATOM 3056 N N . ASN B 1 177 ? 7.027 9.758 11.195 1 93.5 177 ASN B N 1
ATOM 3057 C CA . ASN B 1 177 ? 6.266 10.898 10.695 1 93.5 177 ASN B CA 1
ATOM 3058 C C . ASN B 1 177 ? 4.867 10.945 11.297 1 93.5 177 ASN B C 1
ATOM 3060 O O . ASN B 1 177 ? 4.188 11.977 11.219 1 93.5 177 ASN B O 1
ATOM 3064 N N . LEU B 1 178 ? 4.465 9.844 11.859 1 92.69 178 LEU B N 1
ATOM 3065 C CA . LEU B 1 178 ? 3.184 9.844 12.555 1 92.69 178 LEU B CA 1
ATOM 3066 C C . LEU B 1 178 ? 3.334 10.391 13.969 1 92.69 178 LEU B C 1
ATOM 3068 O O . LEU B 1 178 ? 2.457 11.102 14.461 1 92.69 178 LEU B O 1
ATOM 3072 N N . PHE B 1 179 ? 4.477 10.117 14.562 1 88.44 179 PHE B N 1
ATOM 3073 C CA . PHE B 1 179 ? 4.508 10.328 16 1 88.44 179 PHE B CA 1
ATOM 3074 C C . PHE B 1 179 ? 5.645 11.281 16.375 1 88.44 179 PHE B C 1
ATOM 3076 O O . PHE B 1 179 ? 5.633 11.867 17.469 1 88.44 179 PHE B O 1
ATOM 3083 N N . PHE B 1 180 ? 6.578 11.414 15.641 1 76 180 PHE B N 1
ATOM 3084 C CA . PHE B 1 180 ? 7.754 12.141 16.109 1 76 180 PHE B CA 1
ATOM 3085 C C . PHE B 1 180 ? 7.973 13.406 15.289 1 76 180 PHE B C 1
ATOM 3087 O O . PHE B 1 180 ? 8.586 14.367 15.766 1 76 180 PHE B O 1
ATOM 3094 N N . ARG B 1 181 ? 7.676 13.43 14.078 1 63.62 181 ARG B N 1
ATOM 3095 C CA . ARG B 1 181 ? 7.891 14.625 13.266 1 63.62 181 ARG B CA 1
ATOM 3096 C C . ARG B 1 181 ? 6.637 15.484 13.211 1 63.62 181 ARG B C 1
ATOM 3098 O O . ARG B 1 181 ? 5.852 15.391 12.266 1 63.62 181 ARG B O 1
ATOM 3105 N N . THR B 1 182 ? 5.973 15.625 14.352 1 54.84 182 THR B N 1
ATOM 3106 C CA . THR B 1 182 ? 4.711 16.359 14.375 1 54.84 182 THR B CA 1
ATOM 3107 C C . THR B 1 182 ? 4.891 17.766 13.82 1 54.84 182 THR B C 1
ATOM 3109 O O . THR B 1 182 ? 5.957 18.375 13.961 1 54.84 182 THR B O 1
ATOM 3112 N N . ALA B 1 183 ? 4.273 18.016 12.688 1 49.53 183 ALA B N 1
ATOM 3113 C CA . ALA B 1 183 ? 4.172 19.406 12.242 1 49.53 183 ALA B CA 1
ATOM 3114 C C . ALA B 1 183 ? 4.078 20.344 13.438 1 49.53 183 ALA B C 1
ATOM 3116 O O . ALA B 1 183 ? 3.453 20.031 14.445 1 49.53 183 ALA B O 1
ATOM 3117 N N . PRO B 1 184 ? 5.027 21.188 13.617 1 42.56 184 PRO B N 1
ATOM 3118 C CA . PRO B 1 184 ? 4.84 22.109 14.742 1 42.56 184 PRO B CA 1
ATOM 3119 C C . PRO B 1 184 ? 3.369 22.406 15.023 1 42.56 184 PRO B C 1
ATOM 3121 O O . PRO B 1 184 ? 2.604 22.688 14.102 1 42.56 184 PRO B O 1
ATOM 3124 N N . LYS B 1 185 ? 2.672 21.703 15.883 1 41.25 185 LYS B N 1
ATOM 3125 C CA . LYS B 1 185 ? 1.438 22.281 16.422 1 41.25 185 LYS B CA 1
ATOM 3126 C C . LYS B 1 185 ? 1.45 23.797 16.328 1 41.25 185 LYS B C 1
ATOM 3128 O O . LYS B 1 185 ? 2.516 24.422 16.328 1 41.25 185 LYS B O 1
ATOM 3133 N N . ASP B 1 186 ? 0.467 24.375 15.836 1 36.12 186 ASP B N 1
ATOM 3134 C CA . ASP B 1 186 ? 0.291 25.797 16.109 1 36.12 186 ASP B CA 1
ATOM 3135 C C . ASP B 1 186 ? 0.951 26.188 17.438 1 36.12 186 ASP B C 1
ATOM 3137 O O . ASP B 1 186 ? 0.399 25.938 18.516 1 36.12 186 ASP B O 1
ATOM 3141 N N . ASP B 1 187 ? 2.043 25.859 17.625 1 35.56 187 ASP B N 1
ATOM 3142 C CA . ASP B 1 187 ? 2.711 26.281 18.844 1 35.56 187 ASP B CA 1
ATOM 3143 C C . ASP B 1 187 ? 2.197 27.641 19.312 1 35.56 187 ASP B C 1
ATOM 3145 O O . ASP B 1 187 ? 2.662 28.688 18.844 1 35.56 187 ASP B O 1
ATOM 3149 N N . LYS B 1 188 ? 1.002 27.828 19.453 1 41.41 188 LYS B N 1
ATOM 3150 C CA . LYS B 1 188 ? 0.479 28.938 20.234 1 41.41 188 LYS B CA 1
ATOM 3151 C C . LYS B 1 188 ? 1.441 29.328 21.359 1 41.41 188 LYS B C 1
ATOM 3153 O O . LYS B 1 188 ? 1.609 30.516 21.641 1 41.41 188 LYS B O 1
ATOM 3158 N N . ASN B 1 189 ? 1.955 28.297 21.859 1 42.41 189 ASN B N 1
ATOM 3159 C CA . ASN B 1 189 ? 2.879 28.641 22.922 1 42.41 189 ASN B CA 1
ATOM 3160 C C . ASN B 1 189 ? 4.148 29.297 22.375 1 42.41 189 ASN B C 1
ATOM 3162 O O . ASN B 1 189 ? 4.738 30.156 23.031 1 42.41 189 ASN B O 1
ATOM 3166 N N . PHE B 1 190 ? 4.469 28.844 21.203 1 43.09 190 PHE B N 1
ATOM 3167 C CA . PHE B 1 190 ? 5.621 29.516 20.625 1 43.09 190 PHE B CA 1
ATOM 3168 C C . PHE B 1 190 ? 5.238 30.891 20.109 1 43.09 190 PHE B C 1
ATOM 3170 O O . PHE B 1 190 ? 5.957 31.875 20.344 1 43.09 190 PHE B O 1
ATOM 3177 N N . LYS B 1 191 ? 4.07 31.016 19.422 1 43.75 191 LYS B N 1
ATOM 3178 C CA . LYS B 1 191 ? 3.562 32.344 19.078 1 43.75 191 LYS B CA 1
ATOM 3179 C C . LYS B 1 191 ? 3.354 33.188 20.344 1 43.75 191 LYS B C 1
ATOM 3181 O O . LYS B 1 191 ? 3.664 34.375 20.359 1 43.75 191 LYS B O 1
ATOM 3186 N N . SER B 1 192 ? 2.83 32.469 21.281 1 47.25 192 SER B N 1
ATOM 3187 C CA . SER B 1 192 ? 2.684 33.156 22.547 1 47.25 192 SER B CA 1
ATOM 3188 C C . SER B 1 192 ? 4.039 33.531 23.125 1 47.25 192 SER B C 1
ATOM 3190 O O . SER B 1 192 ? 4.23 34.656 23.594 1 47.25 192 SER B O 1
ATOM 3192 N N . ARG B 1 193 ? 4.957 32.594 23 1 47.59 193 ARG B N 1
ATOM 3193 C CA . ARG B 1 193 ? 6.277 32.875 23.547 1 47.59 193 ARG B CA 1
ATOM 3194 C C . ARG B 1 193 ? 7.012 33.906 22.672 1 47.59 193 ARG B C 1
ATOM 3196 O O . ARG B 1 193 ? 7.676 34.812 23.172 1 47.59 193 ARG B O 1
ATOM 3203 N N . LEU B 1 194 ? 6.762 33.719 21.438 1 47.5 194 LEU B N 1
ATOM 3204 C CA . LEU B 1 194 ? 7.336 34.688 20.5 1 47.5 194 LEU B CA 1
ATOM 3205 C C . LEU B 1 194 ? 6.695 36.062 20.672 1 47.5 194 LEU B C 1
ATOM 3207 O O . LEU B 1 194 ? 7.391 37.094 20.688 1 47.5 194 LEU B O 1
ATOM 3211 N N . ASN B 1 195 ? 5.375 36.031 20.703 1 50.56 195 ASN B N 1
ATOM 3212 C CA . ASN B 1 195 ? 4.68 37.281 21 1 50.56 195 ASN B CA 1
ATOM 3213 C C . ASN B 1 195 ? 5.129 37.844 22.344 1 50.56 195 ASN B C 1
ATOM 3215 O O . ASN B 1 195 ? 5.285 39.062 22.469 1 50.56 195 ASN B O 1
ATOM 3219 N N . GLU B 1 196 ? 5.359 37.031 23.266 1 52.03 196 GLU B N 1
ATOM 3220 C CA . GLU B 1 196 ? 5.863 37.438 24.562 1 52.03 196 GLU B CA 1
ATOM 3221 C C . GLU B 1 196 ? 7.285 37.969 24.453 1 52.03 196 GLU B C 1
ATOM 3223 O O . GLU B 1 196 ? 7.613 39 25.078 1 52.03 196 GLU B O 1
ATOM 3228 N N . ILE B 1 197 ? 8.055 37.312 23.703 1 51.16 197 ILE B N 1
ATOM 3229 C CA . ILE B 1 197 ? 9.43 37.781 23.5 1 51.16 197 ILE B CA 1
ATOM 3230 C C . ILE B 1 197 ? 9.438 39.062 22.719 1 51.16 197 ILE B C 1
ATOM 3232 O O . ILE B 1 197 ? 10.148 40 23.062 1 51.16 197 ILE B O 1
ATOM 3236 N N . LEU B 1 198 ? 8.57 39.062 21.75 1 54.12 198 LEU B N 1
ATOM 3237 C CA . LEU B 1 198 ? 8.477 40.312 20.969 1 54.12 198 LEU B CA 1
ATOM 3238 C C . LEU B 1 198 ? 7.891 41.438 21.797 1 54.12 198 LEU B C 1
ATOM 3240 O O . LEU B 1 198 ? 8.344 42.594 21.703 1 54.12 198 LEU B O 1
ATOM 3244 N N . ALA B 1 199 ? 6.973 41.125 22.609 1 54.16 199 ALA B N 1
ATOM 3245 C CA . ALA B 1 199 ? 6.379 42.094 23.531 1 54.16 199 ALA B CA 1
ATOM 3246 C C . ALA B 1 199 ? 7.398 42.562 24.562 1 54.16 199 ALA B C 1
ATOM 3248 O O . ALA B 1 199 ? 7.438 43.75 24.906 1 54.16 199 ALA B O 1
ATOM 3249 N N . ASN B 1 200 ? 8.188 41.719 24.969 1 55.19 200 ASN B N 1
ATOM 3250 C CA . ASN B 1 200 ? 9.203 42.062 25.953 1 55.19 200 ASN B CA 1
ATOM 3251 C C . ASN B 1 200 ? 10.297 42.938 25.344 1 55.19 200 ASN B C 1
ATOM 3253 O O . ASN B 1 200 ? 10.844 43.812 26.016 1 55.19 200 ASN B O 1
ATOM 3257 N N . ARG B 1 201 ? 10.531 42.719 24.156 1 53.19 201 ARG B N 1
ATOM 3258 C CA . ARG B 1 201 ? 11.531 43.531 23.5 1 53.19 201 ARG B CA 1
ATOM 3259 C C . ARG B 1 201 ? 11 44.969 23.266 1 53.19 201 ARG B C 1
ATOM 3261 O O . ARG B 1 201 ? 11.758 45.938 23.328 1 53.19 201 ARG B O 1
ATOM 3268 N N . LYS B 1 202 ? 9.734 45.094 23.078 1 55.84 202 LYS B N 1
ATOM 3269 C CA . LYS B 1 202 ? 9.156 46.406 22.922 1 55.84 202 LYS B CA 1
ATOM 3270 C C . LYS B 1 202 ? 9.117 47.156 24.25 1 55.84 202 LYS B C 1
ATOM 3272 O O . LYS B 1 202 ? 9.008 48.375 24.281 1 55.84 202 LYS B O 1
ATOM 3277 N N . ARG B 1 203 ? 9.195 46.406 25.266 1 53.94 203 ARG B N 1
ATOM 3278 C CA . ARG B 1 203 ? 9.148 47.094 26.562 1 53.94 203 ARG B CA 1
ATOM 3279 C C . ARG B 1 203 ? 10.547 47.5 27 1 53.94 203 ARG B C 1
ATOM 3281 O O . ARG B 1 203 ? 10.695 48.25 27.969 1 53.94 203 ARG B O 1
ATOM 3288 N N . GLN B 1 204 ? 11.477 47.125 26.312 1 45.5 204 GLN B N 1
ATOM 3289 C CA . GLN B 1 204 ? 12.781 47.688 26.625 1 45.5 204 GLN B CA 1
ATOM 3290 C C . GLN B 1 204 ? 13.117 48.844 25.703 1 45.5 204 GLN B C 1
ATOM 3292 O O . GLN B 1 204 ? 12.75 48.844 24.516 1 45.5 204 GLN B O 1
#

Sequence (408 aa):
MASFRRARDTFYAIYYLIHLPISILFDSQLIFPMSWFSPTLLHQSDLYIRNFKDPLVGNAPAWFLASIYIEIFLMVPFFVVGFFGALKGIEETSVMDSRSASVNGILRLSSNASRMRIPSIIYGTTVITQCLPMITYVLVDEFEGSRIKPATDSERWLIAGIYGSFFLVGATILLDNLFFRTAPKDDKNFKSRLNEILANRKRQMASFRRARDTFYAIYYLIHLPISILFDSQLIFPMSWFSPTLLHQSDLYIRNFKDPLVGNAPAWFLASIYIEIFLMVPFFVVGFFGALKGIEETSVMDSRSASVNGILRLSSNASRMRIPSIIYGTTVITQCLPMITYVLVDEFEGSRIKPATDSERWLIAGIYGSFFLVGATILLDNLFFRTAPKDDKNFKSRLNEILANRKRQ

pLDDT: mean 86.11, std 18.94, range [35.56, 98.81]